Protein 6YB3 (pdb70)

Organism: Escherichia coli (strain K12) (NCBI:txid83333)

Sequence (567 aa):
AVLGLQGVRGGVGTTTITAALAWSSLQMLGENVLVVVDACPDDNLLRLSFNVDFTHRQGWARAMLDGQDWRDAGLRYTSQLDLLPFGQLSIEEQENPQHWQTRLSDICSGLQQLKASGRYQWILIDLPRDASQITHQLLSSLCDHSLAIVNVDANCHIRLHQQALPDGAHILINNFRIGSQVQDDIYQLWLQSQRRLLPMLIHRDEAMAECLAAKQPVGEYRSDALAAEEILTLANWCLLNYSGLKAVLGLQGVRGGVGTTTITAALAWSSLQMLGENVLVVVDACPDDNLLLRLSFNVDFTHRQGWARAMLDGQDWRDAGLRRYTSSQLDLLPFGQLSIEEQENPQHWQTRLSDICCSGLQQLLKASGRYQWILIDLPRDASQITHQLLSLCDHSLAIVNVDANCHIRLHQQALPDGAHILINNFRIGSQVQDDIYQLWLQSQRRLLPMLIHRDEAMAECLAAKQPVGEYRSDALAAEEILTLANWCLLLNYSGGYIFQNDIVALKQAFSLPDIDYADDISQREQLAAALKRRWPLLAEFAQQGYIFIVALKQAFSLPDIDYADQLAAALKRWPLLAEFAQ

Radius of gyration: 22.76 Å; Cα contacts (8 Å, |Δi|>4): 1170; chains: 4; bounding box: 58×57×58 Å

InterPro domains:
  IPR017746 Cellulose synthase operon protein BcsQ [PF06564] (1-236)
  IPR017746 Cellulose synthase operon protein BcsQ [TIGR03371] (1-239)
  IPR027417 P-loop containing nucleoside triphosphate hydrolase [G3DSA:3.40.50.300] (3-239)
  IPR027417 P-loop containing nucleoside triphosphate hydrolase [SSF52540] (3-235)
  IPR050625 ParA/MinD ATPase [PTHR43384] (8-245)

Secondary structure (DSSP, 8-state):
-EEEEEESSTTSSHHHHHHHHHHHHHHTT--EEEEE--TT--GGGGGT--TT----HHHHHHTT--GGGG-EEEETTEEEE---PPPHHHHT-HHHHTTS-THHHHHHHHHHHTTS-SEEEEEE-SS--HHHHHHHHT-SEEEEEEESSHHHHHHTTTS-EETT-EEEEESB-TT-HHHHHHHHHHHHHBTTB-S---B--HHHHHHHHTTS-HHHH-TTSHHHHHHHHHHHHHHHHS-S--/-EEEEEESSTTSSHHHHHHHHHHHHHHTT--EEEEE--TT--GGGGGT--TT----HHHHHHTTS-GGGG-EESSSSEEEE---PPPHHHHH-GGGTTTS-THHHHHHHHHHHHT--SEEEEEE-SS--HHHHHHHHT-SEEEEEEESSHHHHHHTTTS-EETT-EEEEE-B-SS-HHHHHHHHHHHHHBTTB-S---B--HHHHHHHHTTS-HHHH-TT-HHHHHHHHHHHHHHHHS--/-EEEEETTTTEEEEEE---B--TTGGG-HHHHHHHHH-HHHHHHHH-/-EE---S---EEE---B-----HHHHHHH-HHHHHHH-

Foldseek 3Di:
DEEEEEELDPPQQRLLLLQLLLVLLVVVVFQEEEEEPDQVQQNQLQLVDDPPPFAFLLVQQVVVHHRVVQKADSDPRYIYGTHGHDDPVCVVCVVVRLVRRLVVLVVVVVVVVVPPGLYYYYHAYPDDTPNSVSSVVQGQEYEYEDEQDVVSVVSVVPPDDPPRYAYEYEQDDPDDPSSVVSVVVCVVPVPRYDPAYAHRWVLSVCSSVVSHRSCVSPVPTPRSVRSSVVSVVCVVPVSDGD/DEEEEEELAPPLCRLLLLQLLLVLLVVVPFAEEEEEPDQVQQNQLQLVDDPPPFAFLQVQQVVVHHRVVQKADSDPRYIYGTHGHDDPVCVVCVVVPLVSRLVVLVVVVVVVVVPPGLYYYYHAYPDDTPNSVSSLVVGLEYEYEYEQDVVSVVSVVPPDDPPRYAYEYEAAEPDDPSSVVSVVVCVVPVPRYDPAYAHNFVLSVCSSVVSHRSCVSPVPGPRSVSSSVVSVCCVVPVRD/DDWDADPVVGDIDDDDDDDDDLPCQVPDVVSVVVCVVDVVNVVVSVD/DDWAVDPDIDDDDDDDDDLPDVCVVVCVVDVVVVVVSD

GO terms:
  GO:0005737 cytoplasm (C, EXP)

Structure (mmCIF, N/CA/C/O backbone):
data_6YB3
#
_entry.id   6YB3
#
_cell.length_a   57.000
_cell.length_b   78.990
_cell.length_c   66.820
_cell.angle_alpha   90.000
_cell.angle_beta   99.258
_cell.angle_gamma   90.000
#
_symmetry.space_group_name_H-M   'P 1 21 1'
#
loop_
_entity.id
_entity.type
_entity.pdbx_description
1 polymer 'Bacterial cellulose secretion regulator BcsQ'
2 polymer 'Bacterial cellulose secretion regulator BcsR'
3 non-polymer 'MAGNESIUM ION'
4 non-polymer "ADENOSINE-5'-TRIPHOSPHATE"
5 water water
#
loop_
_atom_site.group_PDB
_atom_site.id
_atom_site.type_symbol
_atom_site.label_atom_id
_atom_site.label_alt_id
_atom_site.label_comp_id
_atom_site.label_asym_id
_atom_site.label_entity_id
_atom_site.label_seq_id
_atom_site.pdbx_PDB_ins_code
_atom_site.Cartn_x
_atom_site.Cartn_y
_atom_site.Cartn_z
_atom_site.occupancy
_atom_site.B_iso_or_equiv
_atom_site.auth_seq_id
_atom_site.auth_comp_id
_atom_site.auth_asym_id
_atom_site.auth_atom_id
_atom_site.pdbx_PDB_model_num
ATOM 1 N N . ALA A 1 2 ? 26.82072 -17.50202 35.44780 1.000 49.29996 2 ALA A N 1
ATOM 2 C CA . ALA A 1 2 ? 26.93080 -16.33726 34.57391 1.000 44.00515 2 ALA A CA 1
ATOM 3 C C . ALA A 1 2 ? 25.57349 -15.69585 34.35122 1.000 38.24479 2 ALA A C 1
ATOM 4 O O . ALA A 1 2 ? 24.54613 -16.37530 34.38421 1.000 45.30031 2 ALA A O 1
ATOM 6 N N . VAL A 1 3 ? 25.58484 -14.39201 34.13722 1.000 39.10598 3 VAL A N 1
ATOM 7 C CA . VAL A 1 3 ? 24.39424 -13.66058 33.71619 1.000 40.50660 3 VAL A CA 1
ATOM 8 C C . VAL A 1 3 ? 24.39073 -13.59717 32.19720 1.000 38.60187 3 VAL A C 1
ATOM 9 O O . VAL A 1 3 ? 25.35570 -13.13305 31.57722 1.000 37.77089 3 VAL A O 1
ATOM 13 N N . LEU A 1 4 ? 23.29812 -14.05093 31.59356 1.000 36.67985 4 LEU A N 1
ATOM 14 C CA . LEU A 1 4 ? 23.16718 -14.09433 30.14844 1.000 37.28985 4 LEU A CA 1
ATOM 15 C C . LEU A 1 4 ? 21.96355 -13.25468 29.75426 1.000 35.02044 4 LEU A C 1
ATOM 16 O O . LEU A 1 4 ? 20.84674 -13.53995 30.19471 1.000 34.67064 4 LEU A O 1
ATOM 21 N N . GLY A 1 5 ? 22.19633 -12.20399 28.96627 1.000 34.07418 5 GLY A N 1
ATOM 22 C CA . GLY A 1 5 ? 21.10783 -11.40265 28.42413 1.000 34.39850 5 GLY A CA 1
ATOM 23 C C . GLY A 1 5 ? 20.71709 -11.91015 27.04717 1.000 35.80834 5 GLY A C 1
ATOM 24 O O . GLY A 1 5 ? 21.54901 -12.41199 26.29198 1.000 34.16422 5 GLY A O 1
ATOM 25 N N . LEU A 1 6 ? 19.42260 -11.82403 26.75619 1.000 30.12150 6 LEU A N 1
ATOM 26 C CA . LEU A 1 6 ? 18.89782 -12.17275 25.44400 1.000 29.72807 6 LEU A CA 1
ATOM 27 C C . LEU A 1 6 ? 18.06229 -10.99346 25.00009 1.000 30.71600 6 LEU A C 1
ATOM 28 O O . LEU A 1 6 ? 17.18963 -10.53024 25.73913 1.000 30.64495 6 LEU A O 1
ATOM 33 N N . GLN A 1 7 ? 18.34684 -10.49896 23.81200 1.000 29.55532 7 GLN A N 1
ATOM 34 C CA . GLN A 1 7 ? 17.68088 -9.30591 23.32268 1.000 26.85209 7 GLN A CA 1
ATOM 35 C C . GLN A 1 7 ? 17.48510 -9.42785 21.82254 1.000 29.84758 7 GLN A C 1
ATOM 36 O O . GLN A 1 7 ? 18.42647 -9.76463 21.10207 1.000 30.52047 7 GLN A O 1
ATOM 42 N N . GLY A 1 8 ? 16.27244 -9.14836 21.34692 1.000 27.79149 8 GLY A N 1
ATOM 43 C CA . GLY A 1 8 ? 16.03283 -9.19696 19.91268 1.000 26.44942 8 GLY A CA 1
ATOM 44 C C . GLY A 1 8 ? 16.66483 -8.00476 19.21580 1.000 28.10485 8 GLY A C 1
ATOM 45 O O . GLY A 1 8 ? 16.68171 -6.88696 19.73912 1.000 29.45323 8 GLY A O 1
ATOM 46 N N . VAL A 1 9 ? 17.18084 -8.25054 18.00482 1.000 28.09386 9 VAL A N 1
ATOM 47 C CA . VAL A 1 9 ? 17.63823 -7.16327 17.13699 1.000 25.38997 9 VAL A CA 1
ATOM 48 C C . VAL A 1 9 ? 16.44963 -6.32922 16.69672 1.000 26.76808 9 VAL A C 1
ATOM 49 O O . VAL A 1 9 ? 16.57637 -5.12674 16.41115 1.000 28.43759 9 VAL A O 1
ATOM 53 N N . ARG A 1 10 ? 15.28311 -6.96017 16.64633 1.000 27.91863 10 ARG A N 1
ATOM 54 C CA . ARG A 1 10 ? 14.00494 -6.35080 16.37200 1.000 29.72248 10 ARG A CA 1
ATOM 55 C C . ARG A 1 10 ? 12.99213 -7.00010 17.30087 1.000 24.78294 10 ARG A C 1
ATOM 56 O O . ARG A 1 10 ? 13.23112 -8.08838 17.82908 1.000 27.76667 10 ARG A O 1
ATOM 64 N N . GLY A 1 11 ? 11.84450 -6.35178 17.47879 1.000 28.22246 11 GLY A N 1
ATOM 65 C CA . GLY A 1 11 ? 10.76246 -6.99232 18.19995 1.000 29.27885 11 GLY A CA 1
ATOM 66 C C . GLY A 1 11 ? 10.24690 -8.21635 17.46740 1.000 32.18889 11 GLY A C 1
ATOM 67 O O . GLY A 1 11 ? 10.36571 -8.33652 16.24927 1.000 27.69697 11 GLY A O 1
ATOM 68 N N . GLY A 1 12 ? 9.69714 -9.15712 18.23111 1.000 29.41312 12 GLY A N 1
ATOM 69 C CA . GLY A 1 12 ? 8.95816 -10.25892 17.63196 1.000 29.04832 12 GLY A CA 1
ATOM 70 C C . GLY A 1 12 ? 9.77796 -11.38415 17.02894 1.000 28.56018 12 GLY A C 1
ATOM 71 O O . GLY A 1 12 ? 9.20486 -12.25641 16.37189 1.000 39.79393 12 GLY A O 1
ATOM 72 N N . VAL A 1 13 ? 11.09592 -11.40642 17.23223 1.000 26.46784 13 VAL A N 1
ATOM 73 C CA . VAL A 1 13 ? 11.92888 -12.41262 16.59099 1.000 24.04484 13 VAL A CA 1
ATOM 74 C C . VAL A 1 13 ? 12.03229 -13.72231 17.36755 1.000 26.13417 13 VAL A C 1
ATOM 75 O O . VAL A 1 13 ? 12.64629 -14.66214 16.85124 1.000 26.87842 13 VAL A O 1
ATOM 79 N N . GLY A 1 14 ? 11.47056 -13.81142 18.57805 1.000 26.70238 14 GLY A N 1
ATOM 80 C CA . GLY A 1 14 ? 11.46579 -15.06529 19.32903 1.000 25.55128 14 GLY A CA 1
ATOM 81 C C . GLY A 1 14 ? 12.19177 -15.03058 20.66532 1.000 27.11875 14 GLY A C 1
ATOM 82 O O . GLY A 1 14 ? 12.39310 -16.06907 21.29867 1.000 29.02974 14 GLY A O 1
ATOM 83 N N . THR A 1 15 ? 12.54029 -13.82335 21.12509 1.000 25.33020 15 THR A N 1
ATOM 84 C CA . THR A 1 15 ? 13.46533 -13.68502 22.25148 1.000 26.53069 15 THR A CA 1
ATOM 85 C C . THR A 1 15 ? 12.90470 -14.30966 23.52069 1.000 28.46982 15 THR A C 1
ATOM 86 O O . THR A 1 15 ? 13.61309 -15.02454 24.24115 1.000 30.73132 15 THR A O 1
ATOM 90 N N . THR A 1 16 ? 11.63595 -14.03792 23.82287 1.000 26.49679 16 THR A N 1
ATOM 91 C CA . THR A 1 16 ? 11.05277 -14.53031 25.06936 1.000 27.06626 16 THR A CA 1
ATOM 92 C C . THR A 1 16 ? 10.85515 -16.04541 25.03736 1.000 24.89717 16 THR A C 1
ATOM 93 O O . THR A 1 16 ? 11.14651 -16.75095 26.01654 1.000 29.25414 16 THR A O 1
ATOM 97 N N . THR A 1 17 ? 10.36671 -16.57034 23.91080 1.000 26.35761 17 THR A N 1
ATOM 98 C CA . THR A 1 17 ? 10.21012 -18.02296 23.81045 1.000 25.33212 17 THR A CA 1
ATOM 99 C C . THR A 1 17 ? 11.55609 -18.72651 23.93415 1.000 27.07039 17 THR A C 1
ATOM 100 O O . THR A 1 17 ? 11.66755 -19.75967 24.61070 1.000 28.48108 17 THR A O 1
ATOM 104 N N . ILE A 1 18 ? 12.60301 -18.15854 23.33170 1.000 29.61479 18 ILE A N 1
ATOM 105 C CA . ILE A 1 18 ? 13.94204 -18.73860 23.45331 1.000 30.25116 18 ILE A CA 1
ATOM 106 C C . ILE A 1 18 ? 14.46899 -18.63269 24.88239 1.000 33.72189 18 ILE A C 1
ATOM 107 O O . ILE A 1 18 ? 15.12656 -19.56094 25.38279 1.000 32.93484 18 ILE A O 1
ATOM 112 N N . THR A 1 19 ? 14.21978 -17.50434 25.56066 1.000 28.19245 19 THR A N 1
ATOM 113 C CA . THR A 1 19 ? 14.67421 -17.38905 26.94913 1.000 27.24553 19 THR A CA 1
ATOM 114 C C . THR A 1 19 ? 14.02195 -18.45470 27.82370 1.000 29.05987 19 THR A C 1
ATOM 115 O O . THR A 1 19 ? 14.69583 -19.11869 28.61598 1.000 30.78155 19 THR A O 1
ATOM 119 N N . ALA A 1 20 ? 12.70316 -18.61544 27.71293 1.000 28.46268 20 ALA A N 1
ATOM 120 C CA . ALA A 1 20 ? 12.01606 -19.64050 28.49508 1.000 27.68079 20 ALA A CA 1
ATOM 121 C C . ALA A 1 20 ? 12.53465 -21.03234 28.16036 1.000 34.41533 20 ALA A C 1
ATOM 122 O O . ALA A 1 20 ? 12.76353 -21.85763 29.05633 1.000 34.44791 20 ALA A O 1
ATOM 124 N N . ALA A 1 21 ? 12.72148 -21.31045 26.86879 1.000 30.18303 21 ALA A N 1
ATOM 125 C CA . ALA A 1 21 ? 13.17809 -22.62941 26.43932 1.000 28.07491 21 ALA A CA 1
ATOM 126 C C . ALA A 1 21 ? 14.61045 -22.89415 26.88877 1.000 32.36697 21 ALA A C 1
ATOM 127 O O . ALA A 1 21 ? 14.94027 -24.00738 27.32090 1.000 34.26521 21 ALA A O 1
ATOM 129 N N . LEU A 1 22 ? 15.47821 -21.89218 26.78259 1.000 29.30114 22 LEU A N 1
ATOM 130 C CA . LEU A 1 22 ? 16.86876 -22.09101 27.19452 1.000 28.52440 22 LEU A CA 1
ATOM 131 C C . LEU A 1 22 ? 16.97909 -22.29051 28.70746 1.000 33.87236 22 LEU A C 1
ATOM 132 O O . LEU A 1 22 ? 17.75689 -23.13970 29.18381 1.000 34.22788 22 LEU A O 1
ATOM 137 N N . ALA A 1 23 ? 16.18887 -21.54365 29.48012 1.000 33.83858 23 ALA A N 1
ATOM 138 C CA . ALA A 1 23 ? 16.14305 -21.76026 30.92861 1.000 37.77461 23 ALA A CA 1
ATOM 139 C C . ALA A 1 23 ? 15.71950 -23.18302 31.26928 1.000 37.87090 23 ALA A C 1
ATOM 140 O O . ALA A 1 23 ? 16.29496 -23.82250 32.16534 1.000 37.93749 23 ALA A O 1
ATOM 142 N N . TRP A 1 24 ? 14.67376 -23.67450 30.59782 1.000 36.62263 24 TRP A N 1
ATOM 143 C CA . TRP A 1 24 ? 14.23428 -25.05734 30.78585 1.000 36.80251 24 TRP A CA 1
ATOM 144 C C . TRP A 1 24 ? 15.34866 -26.04112 30.45329 1.000 39.42859 24 TRP A C 1
ATOM 145 O O . TRP A 1 24 ? 15.58954 -27.00373 31.19566 1.000 39.56652 24 TRP A O 1
ATOM 156 N N A SER A 1 25 ? 16.04454 -25.81734 29.33654 0.631 36.32028 25 SER A N 1
ATOM 157 N N B SER A 1 25 ? 16.04395 -25.81011 29.33803 0.369 36.79916 25 SER A N 1
ATOM 158 C CA A SER A 1 25 ? 17.10000 -26.73816 28.92719 0.631 38.89815 25 SER A CA 1
ATOM 159 C CA B SER A 1 25 ? 17.10179 -26.72101 28.91627 0.369 38.41913 25 SER A CA 1
ATOM 160 C C A SER A 1 25 ? 18.25568 -26.74114 29.91939 0.631 38.05208 25 SER A C 1
ATOM 161 C C B SER A 1 25 ? 18.25273 -26.73763 29.91422 0.369 37.78664 25 SER A C 1
ATOM 162 O O A SER A 1 25 ? 18.76855 -27.80983 30.27701 0.631 38.21466 25 SER A O 1
ATOM 163 O O B SER A 1 25 ? 18.76481 -27.80857 30.26469 0.369 38.05877 25 SER A O 1
ATOM 168 N N . LEU A 1 26 ? 18.67827 -25.55937 30.37439 1.000 34.62353 26 LEU A N 1
ATOM 169 C CA . LEU A 1 26 ? 19.75941 -25.48898 31.36059 1.000 38.59881 26 LEU A CA 1
ATOM 170 C C . LEU A 1 26 ? 19.37710 -26.20484 32.64991 1.000 43.69721 26 LEU A C 1
ATOM 171 O O . LEU A 1 26 ? 20.20123 -26.92056 33.23778 1.000 41.72139 26 LEU A O 1
ATOM 176 N N . GLN A 1 27 ? 18.12378 -26.05588 33.09869 1.000 44.33601 27 GLN A N 1
ATOM 177 C CA . GLN A 1 27 ? 17.73803 -26.73771 34.33412 1.000 49.23914 27 GLN A CA 1
ATOM 178 C C . GLN A 1 27 ? 17.60866 -28.23850 34.11771 1.000 47.20846 27 GLN A C 1
ATOM 179 O O . GLN A 1 27 ? 17.84952 -29.01934 35.04836 1.000 46.55704 27 GLN A O 1
ATOM 185 N N . MET A 1 28 ? 17.26315 -28.65896 32.89635 1.000 41.89013 28 MET A N 1
ATOM 186 C CA . MET A 1 28 ? 17.32458 -30.07294 32.53238 1.000 42.46246 28 MET A CA 1
ATOM 187 C C . MET A 1 28 ? 18.73508 -30.62240 32.64202 1.000 44.43402 28 MET A C 1
ATOM 188 O O . MET A 1 28 ? 18.91762 -31.80758 32.95204 1.000 51.64152 28 MET A O 1
ATOM 193 N N . LEU A 1 29 ? 19.74211 -29.79051 32.39085 1.000 44.99978 29 LEU A N 1
ATOM 194 C CA . LEU A 1 29 ? 21.12511 -30.22489 32.51022 1.000 43.43526 29 LEU A CA 1
ATOM 195 C C . LEU A 1 29 ? 21.66372 -30.15126 33.94303 1.000 48.05510 29 LEU A C 1
ATOM 196 O O . LEU A 1 29 ? 22.86930 -30.34120 34.13783 1.000 56.29314 29 LEU A O 1
ATOM 201 N N . GLY A 1 30 ? 20.81799 -29.89448 34.94674 1.000 45.99859 30 GLY A N 1
ATOM 202 C CA . GLY A 1 30 ? 21.25016 -29.88319 36.34073 1.000 45.35923 30 GLY A CA 1
ATOM 203 C C . GLY A 1 30 ? 21.56397 -28.50644 36.90403 1.000 46.94037 30 GLY A C 1
ATOM 204 O O . GLY A 1 30 ? 21.82346 -28.38526 38.11389 1.000 47.82732 30 GLY A O 1
ATOM 205 N N . GLU A 1 31 ? 21.55509 -27.47387 36.06853 1.000 42.16211 31 GLU A N 1
ATOM 206 C CA . GLU A 1 31 ? 21.86551 -26.11699 36.50402 1.000 42.59505 31 GLU A CA 1
ATOM 207 C C . GLU A 1 31 ? 20.70893 -25.51364 37.29139 1.000 44.03126 31 GLU A C 1
ATOM 208 O O . GLU A 1 31 ? 19.53997 -25.71485 36.95106 1.000 47.15280 31 GLU A O 1
ATOM 214 N N . ASN A 1 32 ? 21.03459 -24.76210 38.33579 1.000 42.84999 32 ASN A N 1
ATOM 215 C CA . ASN A 1 32 ? 20.04923 -23.90050 38.98054 1.000 42.16163 32 ASN A CA 1
ATOM 216 C C . ASN A 1 32 ? 19.96402 -22.56904 38.23803 1.000 40.92061 32 ASN A C 1
ATOM 217 O O . ASN A 1 32 ? 20.96587 -21.86522 38.08342 1.000 43.67279 32 ASN A O 1
ATOM 222 N N . VAL A 1 33 ? 18.75836 -22.20370 37.82539 1.000 42.10206 33 VAL A N 1
ATOM 223 C CA . VAL A 1 33 ? 18.54609 -21.08019 36.91676 1.000 42.28865 33 VAL A CA 1
ATOM 224 C C . VAL A 1 33 ? 17.53212 -20.11414 37.51247 1.000 41.56522 33 VAL A C 1
ATOM 225 O O . VAL A 1 33 ? 16.51730 -20.53231 38.08417 1.000 43.51671 33 VAL A O 1
ATOM 229 N N . LEU A 1 34 ? 17.80671 -18.82294 37.35864 1.000 41.30245 34 LEU A N 1
ATOM 230 C CA . LEU A 1 34 ? 16.83936 -17.75716 37.56929 1.000 41.20317 34 LEU A CA 1
ATOM 231 C C . LEU A 1 34 ? 16.58584 -17.08482 36.22713 1.000 38.49795 34 LEU A C 1
ATOM 232 O O . LEU A 1 34 ? 17.53665 -16.70898 35.53314 1.000 39.71535 34 LEU A O 1
ATOM 237 N N A VAL A 1 35 ? 15.31267 -16.93123 35.87104 0.396 36.33973 35 VAL A N 1
ATOM 238 N N B VAL A 1 35 ? 15.31841 -16.92692 35.85773 0.604 36.50219 35 VAL A N 1
ATOM 239 C CA A VAL A 1 35 ? 14.91440 -16.18005 34.68673 0.396 35.62351 35 VAL A CA 1
ATOM 240 C CA B VAL A 1 35 ? 14.96625 -16.19845 34.64695 0.604 34.71766 35 VAL A CA 1
ATOM 241 C C A VAL A 1 35 ? 14.23464 -14.89328 35.11907 0.396 36.81665 35 VAL A C 1
ATOM 242 C C B VAL A 1 35 ? 14.21054 -14.92649 35.04768 0.604 37.06901 35 VAL A C 1
ATOM 243 O O A VAL A 1 35 ? 13.28956 -14.91243 35.91760 0.396 38.44324 35 VAL A O 1
ATOM 244 O O B VAL A 1 35 ? 13.22119 -14.98025 35.79117 0.604 38.18851 35 VAL A O 1
ATOM 251 N N . VAL A 1 36 ? 14.70623 -13.78063 34.57171 1.000 33.47201 36 VAL A N 1
ATOM 252 C CA . VAL A 1 36 ? 14.21981 -12.44696 34.92196 1.000 34.31128 36 VAL A CA 1
ATOM 253 C C . VAL A 1 36 ? 13.62276 -11.83033 33.67378 1.000 35.11619 36 VAL A C 1
ATOM 254 O O . VAL A 1 36 ? 14.28043 -11.79530 32.62970 1.000 37.77171 36 VAL A O 1
ATOM 258 N N . ASP A 1 37 ? 12.41281 -11.30429 33.79201 1.000 31.80343 37 ASP A N 1
ATOM 259 C CA . ASP A 1 37 ? 11.75408 -10.62759 32.68022 1.000 36.29489 37 ASP A CA 1
ATOM 260 C C . ASP A 1 37 ? 12.00421 -9.13894 32.84904 1.000 33.07193 37 ASP A C 1
ATOM 261 O O . ASP A 1 37 ? 11.51682 -8.52463 33.80465 1.000 34.94750 37 ASP A O 1
ATOM 266 N N . ALA A 1 38 ? 12.79273 -8.56128 31.94340 1.000 34.40896 38 ALA A N 1
ATOM 267 C CA . ALA A 1 38 ? 13.05933 -7.12847 31.95022 1.000 35.10552 38 ALA A CA 1
ATOM 268 C C . ALA A 1 38 ? 12.17559 -6.37745 30.96563 1.000 33.52165 38 ALA A C 1
ATOM 269 O O . ALA A 1 38 ? 12.36799 -5.17288 30.75532 1.000 34.21746 38 ALA A O 1
ATOM 271 N N . CYS A 1 39 ? 11.21267 -7.06502 30.35394 1.000 33.44338 39 CYS A N 1
ATOM 272 C CA . CYS A 1 39 ? 10.35155 -6.43043 29.35697 1.000 32.94230 39 CYS A CA 1
ATOM 273 C C . CYS A 1 39 ? 9.06780 -5.92880 29.99479 1.000 31.17360 39 CYS A C 1
ATOM 274 O O . CYS A 1 39 ? 8.36583 -6.70891 30.65159 1.000 35.02599 39 CYS A O 1
ATOM 277 N N . PRO A 1 40 ? 8.69781 -4.66718 29.76931 1.000 35.96240 40 PRO A N 1
ATOM 278 C CA . PRO A 1 40 ? 7.46913 -4.13921 30.38466 1.000 37.17012 40 PRO A CA 1
ATOM 279 C C . PRO A 1 40 ? 6.20897 -4.84669 29.93034 1.000 37.12720 40 PRO A C 1
ATOM 280 O O . PRO A 1 40 ? 5.18411 -4.73570 30.61260 1.000 39.94932 40 PRO A O 1
ATOM 284 N N A ASP A 1 41 ? 6.23994 -5.56391 28.80458 0.578 35.05105 41 ASP A N 1
ATOM 285 N N B ASP A 1 41 ? 6.25257 -5.56785 28.80432 0.422 35.31934 41 ASP A N 1
ATOM 286 C CA A ASP A 1 41 ? 5.07269 -6.32947 28.38390 0.578 36.82193 41 ASP A CA 1
ATOM 287 C CA B ASP A 1 41 ? 5.10537 -6.35040 28.35937 0.422 36.71771 41 ASP A CA 1
ATOM 288 C C A ASP A 1 41 ? 4.82811 -7.56496 29.24589 0.578 37.09121 41 ASP A C 1
ATOM 289 C C B ASP A 1 41 ? 4.81240 -7.52813 29.28290 0.422 36.90460 41 ASP A C 1
ATOM 290 O O A ASP A 1 41 ? 3.75733 -8.17141 29.12978 0.578 36.58041 41 ASP A O 1
ATOM 291 O O B ASP A 1 41 ? 3.69710 -8.06054 29.24779 0.422 36.94270 41 ASP A O 1
ATOM 300 N N . ASN A 1 42 ? 5.78931 -7.96414 30.08609 1.000 34.30257 42 ASN A N 1
ATOM 301 C CA . ASN A 1 42 ? 5.55121 -8.97370 31.12662 1.000 36.40890 42 ASN A CA 1
ATOM 302 C C . ASN A 1 42 ? 5.02120 -10.29038 30.54494 1.000 34.30207 42 ASN A C 1
ATOM 303 O O . ASN A 1 42 ? 4.13336 -10.92653 31.11668 1.000 37.02020 42 ASN A O 1
ATOM 308 N N . LEU A 1 43 ? 5.58576 -10.72136 29.40794 1.000 31.47240 43 LEU A N 1
ATOM 309 C CA . LEU A 1 43 ? 5.10654 -11.93402 28.74555 1.000 32.41085 43 LEU A CA 1
ATOM 310 C C . LEU A 1 43 ? 5.79029 -13.21103 29.21570 1.000 34.57154 43 LEU A C 1
ATOM 311 O O . LEU A 1 43 ? 5.18033 -14.28386 29.13372 1.000 31.08384 43 LEU A O 1
ATOM 316 N N . LEU A 1 44 ? 7.03379 -13.13143 29.70807 1.000 30.60904 44 LEU A N 1
ATOM 317 C CA . LEU A 1 44 ? 7.80461 -14.34251 29.98788 1.000 29.85264 44 LEU A CA 1
ATOM 318 C C . LEU A 1 44 ? 7.07136 -15.27147 30.95087 1.000 32.21785 44 LEU A C 1
ATOM 319 O O . LEU A 1 44 ? 7.08597 -16.49299 30.77502 1.000 35.11829 44 LEU A O 1
ATOM 324 N N . ARG A 1 45 ? 6.42737 -14.70228 31.97279 1.000 32.27455 45 ARG A N 1
ATOM 325 C CA . ARG A 1 45 ? 5.73982 -15.49120 32.98839 1.000 33.89646 45 ARG A CA 1
ATOM 326 C C . ARG A 1 45 ? 4.70712 -16.44232 32.39275 1.000 36.63317 45 ARG A C 1
ATOM 327 O O . ARG A 1 45 ? 4.38519 -17.46775 33.00768 1.000 34.41254 45 ARG A O 1
ATOM 335 N N . LEU A 1 46 ? 4.15937 -16.11746 31.21543 1.000 34.76139 46 LEU A N 1
ATOM 336 C CA . LEU A 1 46 ? 3.09495 -16.94531 30.66584 1.000 36.01854 46 LEU A CA 1
ATOM 337 C C . LEU A 1 46 ? 3.62902 -18.24903 30.08965 1.000 40.55674 46 LEU A C 1
ATOM 338 O O . LEU A 1 46 ? 2.86485 -19.21278 29.95705 1.000 38.69618 46 LEU A O 1
ATOM 343 N N . SER A 1 47 ? 4.92571 -18.30948 29.76767 1.000 31.27080 47 SER A N 1
ATOM 344 C CA . SER A 1 47 ? 5.54843 -19.57610 29.41131 1.000 31.52204 47 SER A CA 1
ATOM 345 C C . SER A 1 47 ? 5.72161 -20.49908 30.60631 1.000 32.15143 47 SER A C 1
ATOM 346 O O . SER A 1 47 ? 6.13494 -21.64357 30.41821 1.000 32.56860 47 SER A O 1
ATOM 349 N N . PHE A 1 48 ? 5.40705 -20.04258 31.81586 1.000 35.31176 48 PHE A N 1
ATOM 350 C CA . PHE A 1 48 ? 5.61022 -20.83766 33.02006 1.000 37.91659 48 PHE A CA 1
ATOM 351 C C . PHE A 1 48 ? 4.31560 -20.99203 33.81359 1.000 38.45781 48 PHE A C 1
ATOM 352 O O . PHE A 1 48 ? 4.34005 -21.16458 35.03128 1.000 41.73295 48 PHE A O 1
ATOM 360 N N . ASN A 1 49 ? 3.17683 -20.93393 33.12041 1.000 37.73316 49 ASN A N 1
ATOM 361 C CA . ASN A 1 49 ? 1.86343 -21.21055 33.70551 1.000 40.63612 49 ASN A CA 1
ATOM 362 C C . ASN A 1 49 ? 1.50517 -20.24230 34.83815 1.000 40.45313 49 ASN A C 1
ATOM 363 O O . ASN A 1 49 ? 0.75328 -20.59258 35.75223 1.000 44.42604 49 ASN A O 1
ATOM 368 N N . VAL A 1 50 ? 2.03261 -19.02309 34.80014 1.000 38.80201 50 VAL A N 1
ATOM 369 C CA . VAL A 1 50 ? 1.59838 -17.97995 35.72436 1.000 39.20135 50 VAL A CA 1
ATOM 370 C C . VAL A 1 50 ? 0.26362 -17.43070 35.23940 1.000 42.30620 50 VAL A C 1
ATOM 371 O O . VAL A 1 50 ? 0.10825 -17.11213 34.05360 1.000 38.88135 50 VAL A O 1
ATOM 375 N N . ASP A 1 51 ? -0.69993 -17.30945 36.15245 1.000 43.94472 51 ASP A N 1
ATOM 376 C CA . ASP A 1 51 ? -2.01523 -16.80972 35.77175 1.000 46.41704 51 ASP A CA 1
ATOM 377 C C . ASP A 1 51 ? -1.91851 -15.38278 35.24551 1.000 44.96258 51 ASP A C 1
ATOM 378 O O . ASP A 1 51 ? -1.22464 -14.53657 35.81902 1.000 46.45828 51 ASP A O 1
ATOM 383 N N . PHE A 1 52 ? -2.63683 -15.11024 34.14935 1.000 39.48675 52 PHE A N 1
ATOM 384 C CA . PHE A 1 52 ? -2.58157 -13.77743 33.55201 1.000 36.23149 52 PHE A CA 1
ATOM 385 C C . PHE A 1 52 ? -2.93421 -12.68994 34.56437 1.000 42.33089 52 PHE A C 1
ATOM 386 O O . PHE A 1 52 ? -2.33416 -11.60800 34.56011 1.000 42.81966 52 PHE A O 1
ATOM 394 N N . THR A 1 53 ? -3.88079 -12.96485 35.46181 1.000 44.58580 53 THR A N 1
ATOM 395 C CA . THR A 1 53 ? -4.30374 -11.95457 36.42443 1.000 49.50663 53 THR A CA 1
ATOM 396 C C . THR A 1 53 ? -3.32327 -11.77304 37.57746 1.000 51.77032 53 THR A C 1
ATOM 397 O O . THR A 1 53 ? -3.51345 -10.86111 38.38811 1.000 53.54226 53 THR A O 1
ATOM 401 N N . HIS A 1 54 ? -2.29590 -12.61452 37.67874 1.000 47.69480 54 HIS A N 1
ATOM 402 C CA . HIS A 1 54 ? -1.23862 -12.42686 38.66984 1.000 43.64642 54 HIS A CA 1
ATOM 403 C C . HIS A 1 54 ? -0.39613 -11.21757 38.27570 1.000 46.31168 54 HIS A C 1
ATOM 404 O O . HIS A 1 54 ? 0.39456 -11.28299 37.32814 1.000 49.62968 54 HIS A O 1
ATOM 411 N N . ARG A 1 55 ? -0.56002 -10.10763 38.99660 1.000 47.75330 55 ARG A N 1
ATOM 412 C CA . ARG A 1 55 ? 0.05097 -8.84473 38.59633 1.000 52.30069 55 ARG A CA 1
ATOM 413 C C . ARG A 1 55 ? 1.42769 -8.60062 39.20381 1.000 47.55370 55 ARG A C 1
ATOM 414 O O . ARG A 1 55 ? 2.13356 -7.69842 38.73999 1.000 46.56396 55 ARG A O 1
ATOM 422 N N . GLN A 1 56 ? 1.83156 -9.38612 40.19906 1.000 49.29573 56 GLN A N 1
ATOM 423 C CA . GLN A 1 56 ? 3.06957 -9.12877 40.92331 1.000 48.54918 56 GLN A CA 1
ATOM 424 C C . GLN A 1 56 ? 4.29937 -9.33089 40.04194 1.000 45.94931 56 GLN A C 1
ATOM 425 O O . GLN A 1 56 ? 4.29927 -10.12730 39.09891 1.000 47.90968 56 GLN A O 1
ATOM 431 N N . GLY A 1 57 ? 5.35922 -8.60192 40.37377 1.000 46.98706 57 GLY A N 1
ATOM 432 C CA . GLY A 1 57 ? 6.61428 -8.69176 39.64452 1.000 45.08638 57 GLY A CA 1
ATOM 433 C C . GLY A 1 57 ? 7.62648 -7.76772 40.28419 1.000 45.68918 57 GLY A C 1
ATOM 434 O O . GLY A 1 57 ? 7.28996 -6.93643 41.13441 1.000 45.54160 57 GLY A O 1
ATOM 435 N N . TRP A 1 58 ? 8.88593 -7.91728 39.85813 1.000 43.62486 58 TRP A N 1
ATOM 436 C CA . TRP A 1 58 ? 9.95051 -7.12742 40.48097 1.000 43.85756 58 TRP A CA 1
ATOM 437 C C . TRP A 1 58 ? 9.75469 -5.63202 40.24846 1.000 44.61793 58 TRP A C 1
ATOM 438 O O . TRP A 1 58 ? 9.98087 -4.82047 41.15536 1.000 44.80491 58 TRP A O 1
ATOM 449 N N . ALA A 1 59 ? 9.32750 -5.23575 39.04949 1.000 38.97046 59 ALA A N 1
ATOM 450 C CA . ALA A 1 59 ? 9.15971 -3.80248 38.80887 1.000 41.02814 59 ALA A CA 1
ATOM 451 C C . ALA A 1 59 ? 7.84411 -3.29170 39.38263 1.000 42.27635 59 ALA A C 1
ATOM 452 O O . ALA A 1 59 ? 7.79000 -2.17790 39.91906 1.000 45.89813 59 ALA A O 1
ATOM 454 N N . ARG A 1 60 ? 6.78094 -4.09410 39.28209 1.000 45.16700 60 ARG A N 1
ATOM 455 C CA . ARG A 1 60 ? 5.52544 -3.77229 39.95401 1.000 45.85864 60 ARG A CA 1
ATOM 456 C C . ARG A 1 60 ? 5.75344 -3.50345 41.43628 1.000 48.62137 60 ARG A C 1
ATOM 457 O O . ARG A 1 60 ? 5.39205 -2.43887 41.95251 1.000 51.28191 60 ARG A O 1
ATOM 465 N N . ALA A 1 61 ? 6.37770 -4.45785 42.13019 1.000 46.89131 61 ALA A N 1
ATOM 466 C CA . ALA A 1 61 ? 6.63453 -4.29735 43.55725 1.000 46.71970 61 ALA A CA 1
ATOM 467 C C . ALA A 1 61 ? 7.48952 -3.06573 43.82874 1.000 51.37336 61 ALA A C 1
ATOM 468 O O . ALA A 1 61 ? 7.24555 -2.32405 44.78909 1.000 51.47370 61 ALA A O 1
ATOM 470 N N . MET A 1 62 ? 8.48800 -2.82424 42.98116 1.000 52.50695 62 MET A N 1
ATOM 471 C CA . MET A 1 62 ? 9.40476 -1.71324 43.20316 1.000 55.89687 62 MET A CA 1
ATOM 472 C C . MET A 1 62 ? 8.69939 -0.37352 43.03800 1.000 57.45596 62 MET A C 1
ATOM 473 O O . MET A 1 62 ? 8.90676 0.55024 43.83569 1.000 54.08270 62 MET A O 1
ATOM 478 N N . LEU A 1 63 ? 7.85733 -0.25330 42.01042 1.000 54.78478 63 LEU A N 1
ATOM 479 C CA . LEU A 1 63 ? 7.06794 0.95373 41.80677 1.000 54.93455 63 LEU A CA 1
ATOM 480 C C . LEU A 1 63 ? 5.99955 1.13480 42.87500 1.000 56.47001 63 LEU A C 1
ATOM 481 O O . LEU A 1 63 ? 5.49363 2.25051 43.04204 1.000 59.47715 63 LEU A O 1
ATOM 486 N N . ASP A 1 64 ? 5.64050 0.07178 43.59280 1.000 54.50006 64 ASP A N 1
ATOM 487 C CA . ASP A 1 64 ? 4.66409 0.14373 44.67065 1.000 56.31184 64 ASP A CA 1
ATOM 488 C C . ASP A 1 64 ? 5.31413 0.27665 46.03900 1.000 62.39222 64 ASP A C 1
ATOM 489 O O . ASP A 1 64 ? 4.63026 0.13019 47.05927 1.000 65.46666 64 ASP A O 1
ATOM 494 N N . GLY A 1 65 ? 6.61253 0.55246 46.08541 1.000 60.91246 65 GLY A N 1
ATOM 495 C CA . GLY A 1 65 ? 7.29245 0.68137 47.36187 1.000 61.77073 65 GLY A CA 1
ATOM 496 C C . GLY A 1 65 ? 7.39739 -0.61987 48.12465 1.000 63.91059 65 GLY A C 1
ATOM 497 O O . GLY A 1 65 ? 7.31049 -0.61902 49.36060 1.000 62.79638 65 GLY A O 1
ATOM 498 N N . GLN A 1 66 ? 7.58948 -1.73140 47.42133 1.000 59.71010 66 GLN A N 1
ATOM 499 C CA . GLN A 1 66 ? 7.66590 -3.04748 48.03783 1.000 61.39010 66 GLN A CA 1
ATOM 500 C C . GLN A 1 66 ? 8.97537 -3.73041 47.66619 1.000 57.95100 66 GLN A C 1
ATOM 501 O O . GLN A 1 66 ? 9.74457 -3.24954 46.83071 1.000 60.66665 66 GLN A O 1
ATOM 507 N N . ASP A 1 67 ? 9.21885 -4.87047 48.30518 1.000 59.01654 67 ASP A N 1
ATOM 508 C CA . ASP A 1 67 ? 10.46694 -5.60587 48.13832 1.000 54.38515 67 ASP A CA 1
ATOM 509 C C . ASP A 1 67 ? 10.37062 -6.49379 46.90365 1.000 54.89747 67 ASP A C 1
ATOM 510 O O . ASP A 1 67 ? 9.53920 -7.40752 46.85954 1.000 55.77272 67 ASP A O 1
ATOM 515 N N . TRP A 1 68 ? 11.22213 -6.22893 45.90489 1.000 60.61309 68 TRP A N 1
ATOM 516 C CA . TRP A 1 68 ? 11.21988 -7.04291 44.68965 1.000 55.09959 68 TRP A CA 1
ATOM 517 C C . TRP A 1 68 ? 11.53275 -8.50111 44.97817 1.000 57.46936 68 TRP A C 1
ATOM 518 O O . TRP A 1 68 ? 11.18878 -9.37021 44.17013 1.000 55.10039 68 TRP A O 1
ATOM 529 N N . ARG A 1 69 ? 12.17206 -8.78833 46.11543 1.000 56.20139 69 ARG A N 1
ATOM 530 C CA . ARG A 1 69 ? 12.55867 -10.15656 46.42215 1.000 60.83457 69 ARG A CA 1
ATOM 531 C C . ARG A 1 69 ? 11.36269 -11.04277 46.75537 1.000 66.91818 69 ARG A C 1
ATOM 532 O O . ARG A 1 69 ? 11.49457 -12.27034 46.72007 1.000 73.47144 69 ARG A O 1
ATOM 540 N N . ASP A 1 70 ? 10.19842 -10.46166 47.04634 1.000 62.20980 70 ASP A N 1
ATOM 541 C CA . ASP A 1 70 ? 8.98991 -11.24020 47.29425 1.000 60.72870 70 ASP A CA 1
ATOM 542 C C . ASP A 1 70 ? 8.19342 -11.52999 46.02941 1.000 59.61514 70 ASP A C 1
ATOM 543 O O . ASP A 1 70 ? 7.14598 -12.18006 46.10947 1.000 56.94333 70 ASP A O 1
ATOM 548 N N . ALA A 1 71 ? 8.64572 -11.05750 44.87232 1.000 54.30256 71 ALA A N 1
ATOM 549 C CA . ALA A 1 71 ? 7.92989 -11.27485 43.62506 1.000 54.70630 71 ALA A CA 1
ATOM 550 C C . ALA A 1 71 ? 8.41584 -12.50149 42.86059 1.000 56.28865 71 ALA A C 1
ATOM 551 O O . ALA A 1 71 ? 7.88919 -12.79302 41.77899 1.000 54.98613 71 ALA A O 1
ATOM 553 N N . GLY A 1 72 ? 9.39292 -13.23075 43.38865 1.000 50.46458 72 GLY A N 1
ATOM 554 C CA . GLY A 1 72 ? 9.88440 -14.40288 42.69666 1.000 50.77861 72 GLY A CA 1
ATOM 555 C C . GLY A 1 72 ? 8.92898 -15.58029 42.78028 1.000 51.29801 72 GLY A C 1
ATOM 556 O O . GLY A 1 72 ? 8.10060 -15.69877 43.68328 1.000 51.99757 72 GLY A O 1
ATOM 557 N N . LEU A 1 73 ? 9.06733 -16.48176 41.81204 1.000 47.07442 73 LEU A N 1
ATOM 558 C CA . LEU A 1 73 ? 8.23484 -17.66924 41.70050 1.000 43.54256 73 LEU A CA 1
ATOM 559 C C . LEU A 1 73 ? 9.10827 -18.88159 41.40387 1.000 47.04857 73 LEU A C 1
ATOM 560 O O . LEU A 1 73 ? 10.06882 -18.78745 40.63323 1.000 50.00813 73 LEU A O 1
ATOM 565 N N . ARG A 1 74 ? 8.76614 -20.02256 42.00314 1.000 48.03818 74 ARG A N 1
ATOM 566 C CA . ARG A 1 74 ? 9.46265 -21.28074 41.75027 1.000 47.86250 74 ARG A CA 1
ATOM 567 C C . ARG A 1 74 ? 8.69156 -22.09559 40.71326 1.000 50.84654 74 ARG A C 1
ATOM 568 O O . ARG A 1 74 ? 7.51071 -22.40347 40.90950 1.000 50.85767 74 ARG A O 1
ATOM 576 N N . TYR A 1 75 ? 9.35862 -22.43676 39.60995 1.000 46.63925 75 TYR A N 1
ATOM 577 C CA . TYR A 1 75 ? 8.77441 -23.31704 38.60651 1.000 44.31326 75 TYR A CA 1
ATOM 578 C C . TYR A 1 75 ? 9.14621 -24.77621 38.85606 1.000 43.93404 75 TYR A C 1
ATOM 579 O O . TYR A 1 75 ? 8.27067 -25.64475 38.86139 1.000 47.01328 75 TYR A O 1
ATOM 588 N N . THR A 1 76 ? 10.43570 -25.05656 39.05890 1.000 46.04538 76 THR A N 1
ATOM 589 C CA . THR A 1 76 ? 10.93965 -26.34487 39.52754 1.000 45.48271 76 THR A CA 1
ATOM 590 C C . THR A 1 76 ? 11.95237 -26.07299 40.63761 1.000 47.71723 76 THR A C 1
ATOM 591 O O . THR A 1 76 ? 12.27556 -24.91830 40.93307 1.000 51.22130 76 THR A O 1
ATOM 595 N N . SER A 1 77 ? 12.48467 -27.13576 41.24286 1.000 47.66979 77 SER 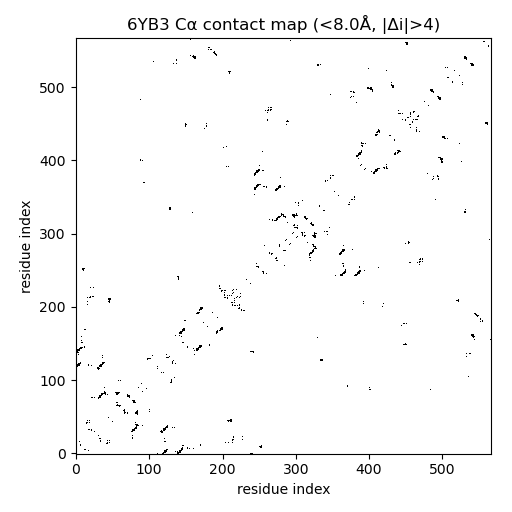A N 1
ATOM 596 C CA . SER A 1 77 ? 13.51608 -26.90842 42.25162 1.000 46.33275 77 SER A CA 1
ATOM 597 C C . SER A 1 77 ? 14.78246 -26.30057 41.65926 1.000 48.04919 77 SER A C 1
ATOM 598 O O . SER A 1 77 ? 15.60885 -25.78596 42.41787 1.000 52.09316 77 SER A O 1
ATOM 601 N N . GLN A 1 78 ? 14.94847 -26.32031 40.33290 1.000 43.27448 78 GLN A N 1
ATOM 602 C CA . GLN A 1 78 ? 16.12279 -25.73106 39.69679 1.000 48.01776 78 GLN A CA 1
ATOM 603 C C . GLN A 1 78 ? 15.79174 -24.54568 38.80456 1.000 47.44674 78 GLN A C 1
ATOM 604 O O . GLN A 1 78 ? 16.68077 -24.05726 38.09888 1.000 50.84597 78 GLN A O 1
ATOM 610 N N . LEU A 1 79 ? 14.54912 -24.06656 38.81140 1.000 45.80821 79 LEU A N 1
ATOM 611 C CA . LEU A 1 79 ? 14.15789 -22.96342 37.93558 1.000 44.27446 79 LEU A CA 1
ATOM 612 C C . LEU A 1 79 ? 13.24214 -22.00754 38.68776 1.000 44.21636 79 LEU A C 1
ATOM 613 O O . LEU A 1 79 ? 12.10331 -22.36030 39.01156 1.000 44.05633 79 LEU A O 1
ATOM 618 N N . ASP A 1 80 ? 13.74147 -20.80261 38.95683 1.000 39.95966 80 ASP A N 1
ATOM 619 C CA . ASP A 1 80 ? 12.96662 -19.71863 39.54011 1.000 45.03602 80 ASP A CA 1
ATOM 620 C C . ASP A 1 80 ? 12.68774 -18.66679 38.47471 1.000 41.25472 80 ASP A C 1
ATOM 621 O O . ASP A 1 80 ? 13.46023 -18.51135 37.52672 1.000 42.35081 80 ASP A O 1
ATOM 626 N N . LEU A 1 81 ? 11.59777 -17.91430 38.66687 1.000 39.76242 81 LEU A N 1
ATOM 627 C CA . LEU A 1 81 ? 11.12071 -16.91360 37.71885 1.000 36.77901 81 LEU A CA 1
ATOM 628 C C . LEU A 1 81 ? 10.87776 -15.59348 38.43416 1.000 37.56642 81 LEU A C 1
ATOM 629 O O . LEU A 1 81 ? 10.30674 -15.56412 39.52902 1.000 41.70100 81 LEU A O 1
ATOM 634 N N . LEU A 1 82 ? 11.32098 -14.50318 37.81326 1.000 37.79245 82 LEU A N 1
ATOM 635 C CA . LEU A 1 82 ? 11.10624 -13.15436 38.32881 1.000 39.82357 82 LEU A CA 1
ATOM 636 C C . LEU A 1 82 ? 10.35802 -12.37268 37.25803 1.000 37.94166 82 LEU A C 1
ATOM 637 O O . LEU A 1 82 ? 10.97917 -11.73223 36.39562 1.000 39.54807 82 LEU A O 1
ATOM 642 N N . PRO A 1 83 ? 9.02685 -12.39549 37.27879 1.000 36.49327 83 PRO A N 1
ATOM 643 C CA . PRO A 1 83 ? 8.25104 -11.61528 36.30471 1.000 39.41670 83 PRO A CA 1
ATOM 644 C C . PRO A 1 83 ? 8.43626 -10.11655 36.49471 1.000 42.06280 83 PRO A C 1
ATOM 645 O O . PRO A 1 83 ? 8.81545 -9.63254 37.56261 1.000 40.49912 83 PRO A O 1
ATOM 649 N N . PHE A 1 84 ? 8.13446 -9.36697 35.42849 1.000 37.34558 84 PHE A N 1
ATOM 650 C CA . PHE A 1 84 ? 8.21498 -7.91457 35.50385 1.000 38.05734 84 PHE A CA 1
ATOM 651 C C . PHE A 1 84 ? 7.08480 -7.34745 36.35487 1.000 39.06899 84 PHE A C 1
ATOM 652 O O . PHE A 1 84 ? 7.28749 -6.39619 37.11650 1.000 41.29150 84 PHE A O 1
ATOM 660 N N . GLY A 1 85 ? 5.89336 -7.92148 36.23937 1.000 41.01573 85 GLY A N 1
ATOM 661 C CA . GLY A 1 85 ? 4.69817 -7.34541 36.81223 1.000 38.10233 85 GLY A CA 1
ATOM 662 C C . GLY A 1 85 ? 3.86261 -6.61235 35.77039 1.000 41.32054 85 GLY A C 1
ATOM 663 O O . GLY A 1 85 ? 4.33965 -6.21652 34.70176 1.000 40.07763 85 GLY A O 1
ATOM 664 N N . GLN A 1 86 ? 2.58729 -6.42749 36.09292 1.000 43.53364 86 GLN A N 1
ATOM 665 C CA . GLN A 1 86 ? 1.63910 -5.80982 35.17347 1.000 43.09987 86 GLN A CA 1
ATOM 666 C C . GLN A 1 86 ? 1.59103 -4.30618 35.41814 1.000 43.94190 86 GLN A C 1
ATOM 667 O O . GLN A 1 86 ? 1.30581 -3.86436 36.53332 1.000 46.48456 86 GLN A O 1
ATOM 673 N N . LEU A 1 87 ? 1.84609 -3.52342 34.37355 1.000 43.94590 87 LEU A N 1
ATOM 674 C CA . LEU A 1 87 ? 1.71053 -2.07308 34.44309 1.000 44.26406 87 LEU A CA 1
ATOM 675 C C . LEU A 1 87 ? 0.30262 -1.64076 34.03753 1.000 43.62390 87 LEU A C 1
ATOM 676 O O . LEU A 1 87 ? -0.34066 -2.26665 33.19402 1.000 40.54145 87 LEU A O 1
ATOM 681 N N . SER A 1 88 ? -0.16848 -0.55079 34.63760 1.000 48.11906 88 SER A N 1
ATOM 682 C CA . SER A 1 88 ? -1.41050 0.05155 34.17485 1.000 49.20244 88 SER A CA 1
ATOM 683 C C . SER A 1 88 ? -1.21823 0.64920 32.78315 1.000 44.31850 88 SER A C 1
ATOM 684 O O . SER A 1 88 ? -0.09411 0.83253 32.30822 1.000 45.57910 88 SER A O 1
ATOM 687 N N . ILE A 1 89 ? -2.33723 0.96137 32.12490 1.000 51.91675 89 ILE A N 1
ATOM 688 C CA . ILE A 1 89 ? -2.24895 1.61968 30.82386 1.000 49.77638 89 ILE A CA 1
ATOM 689 C C . ILE A 1 89 ? -1.51802 2.94999 30.95543 1.000 46.20057 89 ILE A C 1
ATOM 690 O O . ILE A 1 89 ? -0.69904 3.31500 30.10281 1.000 47.41613 89 ILE A O 1
ATOM 695 N N . GLU A 1 90 ? -1.78315 3.68319 32.03931 1.000 49.20663 90 GLU A N 1
ATOM 696 C CA . GLU A 1 90 ? -1.10549 4.95445 32.26060 1.000 57.09277 90 GLU A CA 1
ATOM 697 C C . GLU A 1 90 ? 0.40147 4.76850 32.40055 1.000 49.07558 90 GLU A C 1
ATOM 698 O O . GLU A 1 90 ? 1.18305 5.55614 31.85406 1.000 49.63646 90 GLU A O 1
ATOM 704 N N . GLU A 1 91 ? 0.83120 3.74874 33.14574 1.000 48.52035 91 GLU A N 1
ATOM 705 C CA . GLU A 1 91 ? 2.26140 3.48565 33.26487 1.000 48.46944 91 GLU A CA 1
ATOM 706 C C . GLU A 1 91 ? 2.85510 3.05021 31.92766 1.000 50.67708 91 GLU A C 1
ATOM 707 O O . GLU A 1 91 ? 3.96299 3.47182 31.56900 1.000 47.64135 91 GLU A O 1
ATOM 713 N N . GLN A 1 92 ? 2.12311 2.22630 31.16821 1.000 45.95354 92 GLN A N 1
ATOM 714 C CA . GLN A 1 92 ? 2.60289 1.79643 29.85421 1.000 45.17087 92 GLN A CA 1
ATOM 715 C C . GLN A 1 92 ? 2.87094 2.98323 28.92982 1.000 46.97163 92 GLN A C 1
ATOM 716 O O . GLN A 1 92 ? 3.86738 2.99559 28.19617 1.000 45.19288 92 GLN A O 1
ATOM 722 N N . GLU A 1 93 ? 1.97886 3.96855 28.91504 1.000 46.40039 93 GLU A N 1
ATOM 723 C CA . GLU A 1 93 ? 2.11562 5.07393 27.97820 1.000 50.59868 93 GLU A CA 1
ATOM 724 C C . GLU A 1 93 ? 2.96418 6.21066 28.52847 1.000 52.70012 93 GLU A C 1
ATOM 725 O O . GLU A 1 93 ? 3.10692 7.24124 27.86345 1.000 49.25320 93 GLU A O 1
ATOM 731 N N . ASN A 1 94 ? 3.53216 6.04630 29.71814 1.000 49.14196 94 ASN A N 1
ATOM 732 C CA . ASN A 1 94 ? 4.45582 7.01996 30.30033 1.000 55.90238 94 ASN A CA 1
ATOM 733 C C . ASN A 1 94 ? 5.72531 6.31504 30.76998 1.000 50.26000 94 ASN A C 1
ATOM 734 O O . ASN A 1 94 ? 6.05516 6.31886 31.96252 1.000 51.28165 94 ASN A O 1
ATOM 739 N N . PRO A 1 95 ? 6.47525 5.70234 29.84512 1.000 49.18243 95 PRO A N 1
ATOM 740 C CA . PRO A 1 95 ? 7.66100 4.93524 30.26395 1.000 48.77462 95 PRO A CA 1
ATOM 741 C C . PRO A 1 95 ? 8.72412 5.78684 30.93198 1.000 54.25661 95 PRO A C 1
ATOM 742 O O . PRO A 1 95 ? 9.48071 5.27917 31.76776 1.000 57.32181 95 PRO A O 1
ATOM 746 N N . GLN A 1 96 ? 8.80057 7.07337 30.59666 1.000 59.19979 96 GLN A N 1
ATOM 747 C CA . GLN A 1 96 ? 9.77236 7.94650 31.24206 1.000 67.46957 96 GLN A CA 1
ATOM 748 C C . GLN A 1 96 ? 9.50678 8.09407 32.73504 1.000 69.59382 96 GLN A C 1
ATOM 749 O O . GLN A 1 96 ? 10.43168 8.41696 33.48887 1.000 73.28880 96 GLN A O 1
ATOM 755 N N . HIS A 1 97 ? 8.27178 7.85054 33.18275 1.000 65.49038 97 HIS A N 1
ATOM 756 C CA . HIS A 1 97 ? 7.96376 7.97532 34.60486 1.000 67.23477 97 HIS A CA 1
ATOM 757 C C . HIS A 1 97 ? 8.70332 6.93108 35.43377 1.000 69.81709 97 HIS A C 1
ATOM 758 O O . HIS A 1 97 ? 9.22455 7.24520 36.50974 1.000 71.87446 97 HIS A O 1
ATOM 765 N N . TRP A 1 98 ? 8.75826 5.68472 34.95733 1.000 68.35856 98 TRP A N 1
ATOM 766 C CA . TRP A 1 98 ? 9.31177 4.59465 35.74838 1.000 68.58847 98 TRP A CA 1
ATOM 767 C C . TRP A 1 98 ? 10.62444 4.03070 35.22243 1.000 69.29526 98 TRP A C 1
ATOM 768 O O . TRP A 1 98 ? 11.34367 3.38778 35.99365 1.000 66.34190 98 TRP A O 1
ATOM 779 N N . GLN A 1 99 ? 10.95684 4.24625 33.94463 1.000 66.95731 99 GLN A N 1
ATOM 780 C CA . GLN A 1 99 ? 12.18884 3.68616 33.39403 1.000 60.88334 99 GLN A CA 1
ATOM 781 C C . GLN A 1 99 ? 13.42852 4.15648 34.13893 1.000 58.03656 99 GLN A C 1
ATOM 782 O O . GLN A 1 99 ? 14.47099 3.49665 34.06471 1.000 63.27066 99 GLN A O 1
ATOM 788 N N . THR A 1 100 ? 13.33981 5.26793 34.86081 1.000 54.84436 100 THR A N 1
ATOM 789 C CA . THR A 1 100 ? 14.46893 5.79846 35.61118 1.000 54.10663 100 THR A CA 1
ATOM 790 C C . THR A 1 100 ? 14.40904 5.46580 37.09814 1.000 54.12305 100 THR A C 1
ATOM 791 O O . THR A 1 100 ? 15.36121 5.76540 37.82192 1.000 56.88066 100 THR A O 1
ATOM 795 N N . ARG A 1 101 ? 13.34229 4.81041 37.56486 1.000 56.95694 101 ARG A N 1
ATOM 796 C CA . ARG A 1 101 ? 13.15976 4.50465 38.98202 1.000 62.97630 101 ARG A CA 1
ATOM 797 C C . ARG A 1 101 ? 13.36642 3.02401 39.30880 1.000 63.46465 101 ARG A C 1
ATOM 798 O O . ARG A 1 101 ? 12.91530 2.55607 40.36086 1.000 57.96050 101 ARG A O 1
ATOM 806 N N . LEU A 1 102 ? 14.04621 2.27418 38.44081 1.000 51.64722 102 LEU A N 1
ATOM 807 C CA . LEU A 1 102 ? 14.20532 0.83590 38.63635 1.000 50.33386 102 LEU A CA 1
ATOM 808 C C . LEU A 1 102 ? 15.65447 0.40883 38.85112 1.000 52.31661 102 LEU A C 1
ATOM 809 O O . LEU A 1 102 ? 15.93244 -0.79801 38.89274 1.000 50.46351 102 LEU A O 1
ATOM 814 N N . SER A 1 103 ? 16.57993 1.35509 39.02972 1.000 57.18308 103 SER A N 1
ATOM 815 C CA . SER A 1 103 ? 17.99560 0.99657 39.01615 1.000 59.37768 103 SER A CA 1
ATOM 816 C C . SER A 1 103 ? 18.42322 0.17589 40.23093 1.000 60.00060 103 SER A C 1
ATOM 817 O O . SER A 1 103 ? 19.47625 -0.47313 40.18251 1.000 57.30059 103 SER A O 1
ATOM 820 N N . ASP A 1 104 ? 17.63303 0.15334 41.30593 1.000 59.69434 104 ASP A N 1
ATOM 821 C CA . ASP A 1 104 ? 18.01095 -0.68054 42.44493 1.000 60.60234 104 ASP A CA 1
ATOM 822 C C . ASP A 1 104 ? 17.89129 -2.17312 42.16214 1.000 58.23846 104 ASP A C 1
ATOM 823 O O . ASP A 1 104 ? 18.39393 -2.97697 42.94995 1.000 59.06774 104 ASP A O 1
ATOM 828 N N . ILE A 1 105 ? 17.25483 -2.57611 41.06052 1.000 53.47184 105 ILE A N 1
ATOM 829 C CA . ILE A 1 105 ? 17.28461 -3.98389 40.70381 1.000 50.65871 105 ILE A CA 1
ATOM 830 C C . ILE A 1 105 ? 18.70641 -4.43920 40.40810 1.000 53.15142 105 ILE A C 1
ATOM 831 O O . ILE A 1 105 ? 19.01254 -5.62957 40.53647 1.000 52.25609 105 ILE A O 1
ATOM 836 N N . CYS A 1 106 ? 19.59872 -3.50857 40.04375 1.000 53.79227 106 CYS A N 1
ATOM 837 C CA . CYS A 1 106 ? 20.94219 -3.89608 39.62100 1.000 56.03871 106 CYS A CA 1
ATOM 838 C C . CYS A 1 106 ? 21.76414 -4.42711 40.78883 1.000 64.21554 106 CYS A C 1
ATOM 839 O O . CYS A 1 106 ? 22.34132 -5.51801 40.70647 1.000 63.28143 106 CYS A O 1
ATOM 842 N N . SER A 1 107 ? 21.83837 -3.66665 41.88477 1.000 67.29924 107 SER A N 1
ATOM 843 C CA . SER A 1 107 ? 22.55735 -4.15531 43.05747 1.000 70.11691 107 SER A CA 1
ATOM 844 C C . SER A 1 107 ? 21.89392 -5.39578 43.64067 1.000 66.12195 107 SER A C 1
ATOM 845 O O . SER A 1 107 ? 22.57830 -6.26642 44.19460 1.000 62.26969 107 SER A O 1
ATOM 848 N N . GLY A 1 108 ? 20.56842 -5.49852 43.52063 1.000 67.47330 108 GLY A N 1
ATOM 849 C CA . GLY A 1 108 ? 19.88768 -6.69474 43.98610 1.000 64.72694 108 GLY A CA 1
ATOM 850 C C . GLY A 1 108 ? 20.26601 -7.92253 43.18102 1.000 64.62926 108 GLY A C 1
ATOM 851 O O . GLY A 1 108 ? 20.46138 -9.00656 43.73548 1.000 60.26925 108 GLY A O 1
ATOM 852 N N . LEU A 1 109 ? 20.37476 -7.77118 41.86137 1.000 63.37327 109 LEU A N 1
ATOM 853 C CA . LEU A 1 109 ? 20.80816 -8.88763 41.03194 1.000 57.52373 109 LEU A CA 1
ATOM 854 C C . LEU A 1 109 ? 22.30520 -9.14039 41.18407 1.000 58.67960 109 LEU A C 1
ATOM 855 O O . LEU A 1 109 ? 22.75011 -10.29341 41.15576 1.000 60.62132 109 LEU A O 1
ATOM 860 N N . GLN A 1 110 ? 23.09786 -8.07885 41.35639 1.000 64.95059 110 GLN A N 1
ATOM 861 C CA . GLN A 1 110 ? 24.53577 -8.25471 41.53710 1.000 66.19880 110 GLN A CA 1
ATOM 862 C C . GLN A 1 110 ? 24.84112 -8.98252 42.84085 1.000 63.60156 110 GLN A C 1
ATOM 863 O O . GLN A 1 110 ? 25.76899 -9.80370 42.90106 1.000 61.78343 110 GLN A O 1
ATOM 869 N N . GLN A 1 111 ? 24.05295 -8.70633 43.88147 1.000 64.19443 111 GLN A N 1
ATOM 870 C CA . GLN A 1 111 ? 24.15467 -9.44185 45.13627 1.000 71.65983 111 GLN A CA 1
ATOM 871 C C . GLN A 1 111 ? 23.67638 -10.88121 44.97576 1.000 73.26362 111 GLN A C 1
ATOM 872 O O . GLN A 1 111 ? 24.28439 -11.81195 45.52588 1.000 73.91483 111 GLN A O 1
ATOM 878 N N . LEU A 1 112 ? 22.58234 -11.08166 44.23528 1.000 63.62241 112 LEU A N 1
ATOM 879 C CA . LEU A 1 112 ? 22.09105 -12.43099 43.98791 1.000 64.08311 112 LEU A CA 1
ATOM 880 C C . LEU A 1 112 ? 23.10316 -13.23379 43.17954 1.000 63.39086 112 LEU A C 1
ATOM 881 O O . LEU A 1 112 ? 23.27979 -14.43832 43.40725 1.000 66.52193 112 LEU A O 1
ATOM 886 N N . LYS A 1 113 ? 23.79692 -12.56963 42.24979 1.000 57.28441 113 LYS A N 1
ATOM 887 C CA . LYS A 1 113 ? 24.87479 -13.20765 41.50290 1.000 53.98565 113 LYS A CA 1
ATOM 888 C C . LYS A 1 113 ? 25.99973 -13.65679 42.43039 1.000 58.85469 113 LYS A C 1
ATOM 889 O O . LYS A 1 113 ? 26.47185 -14.79568 42.34787 1.000 60.23101 113 LYS A O 1
ATOM 895 N N . ALA A 1 114 ? 26.46003 -12.76059 43.30349 1.000 65.03157 114 ALA A N 1
ATOM 896 C CA . ALA A 1 114 ? 27.59586 -13.08725 44.15593 1.000 67.38587 114 ALA A CA 1
ATOM 897 C C . ALA A 1 114 ? 27.28748 -14.25584 45.08346 1.000 70.07106 114 ALA A C 1
ATOM 898 O O . ALA A 1 114 ? 28.20305 -14.97787 45.49415 1.000 74.37544 114 ALA A O 1
ATOM 900 N N . SER A 1 115 ? 26.00985 -14.47151 45.40988 1.000 67.03394 115 SER A N 1
ATOM 901 C CA . SER A 1 115 ? 25.65060 -15.51575 46.36260 1.000 68.69871 115 SER A CA 1
ATOM 902 C C . SER A 1 115 ? 25.84601 -16.91643 45.80095 1.000 68.72697 115 SER A C 1
ATOM 903 O O . SER A 1 115 ? 25.89967 -17.87448 46.57773 1.000 62.97441 115 SER A O 1
ATOM 906 N N . GLY A 1 116 ? 25.94298 -17.05875 44.47778 1.000 63.84443 116 GLY A N 1
ATOM 907 C CA . GLY A 1 116 ? 26.11508 -18.36090 43.86702 1.000 58.23700 116 GLY A CA 1
ATOM 908 C C . GLY A 1 116 ? 24.91517 -19.27384 43.95166 1.000 55.31500 116 GLY A C 1
ATOM 909 O O . GLY A 1 116 ? 25.04693 -20.46749 43.67446 1.000 57.80327 116 GLY A O 1
ATOM 910 N N . ARG A 1 117 ? 23.74882 -18.74555 44.33289 1.000 59.44484 117 ARG A N 1
ATOM 911 C CA . ARG A 1 117 ? 22.53998 -19.55831 44.43072 1.000 59.42573 117 ARG A CA 1
ATOM 912 C C . ARG A 1 117 ? 22.15401 -20.15642 43.08002 1.000 55.43203 117 ARG A C 1
ATOM 913 O O . ARG A 1 117 ? 21.59666 -21.26022 43.01899 1.000 58.38890 117 ARG A O 1
ATOM 921 N N . TYR A 1 118 ? 22.47372 -19.46262 41.99336 1.000 51.36817 118 TYR A N 1
ATOM 922 C CA . TYR A 1 118 ? 22.13041 -19.87747 40.64477 1.000 48.03194 118 TYR A CA 1
ATOM 923 C C . TYR A 1 118 ? 23.38847 -19.98940 39.79719 1.000 50.68227 118 TYR A C 1
ATOM 924 O O . TYR A 1 118 ? 24.26193 -19.11492 39.85011 1.000 52.24587 118 TYR A O 1
ATOM 933 N N . GLN A 1 119 ? 23.47006 -21.05830 38.99989 1.000 46.52719 119 GLN A N 1
ATOM 934 C CA . GLN A 1 119 ? 24.53552 -21.14998 38.00857 1.000 42.91041 119 GLN A CA 1
ATOM 935 C C . GLN A 1 119 ? 24.27939 -20.24905 36.80935 1.000 43.71303 119 GLN A C 1
ATOM 936 O O . GLN A 1 119 ? 25.23777 -19.81088 36.16506 1.000 42.68664 119 GLN A O 1
ATOM 942 N N . TRP A 1 120 ? 23.01195 -19.95403 36.50324 1.000 40.85465 120 TRP A N 1
ATOM 943 C CA . TRP A 1 120 ? 22.66261 -19.07729 35.39142 1.000 39.56304 120 TRP A CA 1
ATOM 944 C C . TRP A 1 120 ? 21.57014 -18.09900 35.80178 1.000 41.26450 120 TRP A C 1
ATOM 945 O O . TRP A 1 120 ? 20.58974 -18.48363 36.44682 1.000 42.42992 120 TRP A O 1
ATOM 956 N N . ILE A 1 121 ? 21.74733 -16.83458 35.41157 1.000 37.58123 121 ILE A N 1
ATOM 957 C CA . ILE A 1 121 ? 20.72218 -15.80205 35.51013 1.000 38.46555 121 ILE A CA 1
ATOM 958 C C . ILE A 1 121 ? 20.47880 -15.33126 34.08281 1.000 35.72175 121 ILE A C 1
ATOM 959 O O . ILE A 1 121 ? 21.35160 -14.69752 33.48007 1.000 41.66684 121 ILE A O 1
ATOM 964 N N . LEU A 1 122 ? 19.31677 -15.66123 33.52577 1.000 37.95796 122 LEU A N 1
ATOM 965 C CA . LEU A 1 122 ? 18.95946 -15.22693 32.18457 1.000 34.04604 122 LEU A CA 1
ATOM 966 C C . LEU A 1 122 ? 18.01217 -14.04124 32.28149 1.000 35.13316 122 LEU A C 1
ATOM 967 O O . LEU A 1 122 ? 17.07079 -14.05450 33.08075 1.000 39.94516 122 LEU A O 1
ATOM 972 N N . ILE A 1 123 ? 18.26718 -13.01598 31.47391 1.000 31.31299 123 ILE A N 1
ATOM 973 C CA . ILE A 1 123 ? 17.44533 -11.81778 31.46205 1.000 31.56469 123 ILE A CA 1
ATOM 974 C C . ILE A 1 123 ? 16.87282 -11.64034 30.05424 1.000 34.50657 123 ILE A C 1
ATOM 975 O O . ILE A 1 123 ? 17.62568 -11.49826 29.08179 1.000 34.15425 123 ILE A O 1
ATOM 980 N N . ASP A 1 124 ? 15.54387 -11.67425 29.95106 1.000 33.65036 124 ASP A N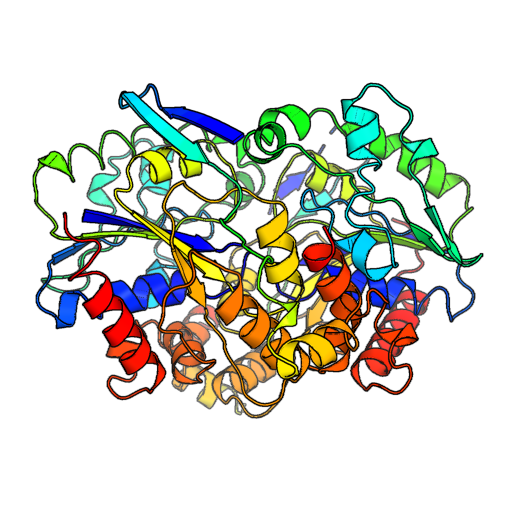 1
ATOM 981 C CA . ASP A 1 124 ? 14.82416 -11.33967 28.71740 1.000 33.05660 124 ASP A CA 1
ATOM 982 C C . ASP A 1 124 ? 14.78510 -9.81754 28.60185 1.000 34.88074 124 ASP A C 1
ATOM 983 O O . ASP A 1 124 ? 14.10231 -9.14715 29.38386 1.000 34.35550 124 ASP A O 1
ATOM 988 N N . LEU A 1 125 ? 15.54201 -9.24721 27.61658 1.000 32.06634 125 LEU A N 1
ATOM 989 C CA . LEU A 1 125 ? 15.69422 -7.79321 27.47752 1.000 29.17391 125 LEU A CA 1
ATOM 990 C C . LEU A 1 125 ? 14.82628 -7.28239 26.34558 1.000 31.51697 125 LEU A C 1
ATOM 991 O O . LEU A 1 125 ? 14.80653 -7.90370 25.27489 1.000 36.19393 125 LEU A O 1
ATOM 996 N N . PRO A 1 126 ? 14.12110 -6.16870 26.53330 1.000 33.46583 126 PRO A N 1
ATOM 997 C CA . PRO A 1 126 ? 13.27404 -5.64374 25.46019 1.000 34.86104 126 PRO A CA 1
ATOM 998 C C . PRO A 1 126 ? 14.09723 -4.96227 24.37804 1.000 41.89879 126 PRO A C 1
ATOM 999 O O . PRO A 1 126 ? 15.25500 -4.58744 24.57138 1.000 40.38116 126 PRO A O 1
ATOM 1003 N N . ARG A 1 127 ? 13.45206 -4.80359 23.22023 1.000 41.26648 127 ARG A N 1
ATOM 1004 C CA . ARG A 1 127 ? 14.01027 -4.10250 22.06631 1.000 44.71820 127 ARG A CA 1
ATOM 1005 C C . ARG A 1 127 ? 13.79148 -2.59653 22.25877 1.000 47.37133 127 ARG A C 1
ATOM 1006 O O . ARG A 1 127 ? 12.92192 -1.96260 21.65451 1.000 46.35021 127 ARG A O 1
ATOM 1014 N N . ASP A 1 128 ? 14.57997 -2.02800 23.16989 1.000 41.18510 128 ASP A N 1
ATOM 1015 C CA . ASP A 1 128 ? 14.57327 -0.59303 23.39889 1.000 41.26900 128 ASP A CA 1
ATOM 1016 C C . ASP A 1 128 ? 15.93737 -0.18310 23.94628 1.000 45.32643 128 ASP A C 1
ATOM 1017 O O . ASP A 1 128 ? 16.84202 -1.01023 24.11051 1.000 42.80085 128 ASP A O 1
ATOM 1022 N N . ALA A 1 129 ? 16.08085 1.11277 24.21658 1.000 36.57700 129 ALA A N 1
ATOM 1023 C CA . ALA A 1 129 ? 17.32935 1.70284 24.69062 1.000 39.32416 129 ALA A CA 1
ATOM 1024 C C . ALA A 1 129 ? 17.09904 2.49672 25.97023 1.000 41.20945 129 ALA A C 1
ATOM 1025 O O . ALA A 1 129 ? 17.72318 3.53843 26.20294 1.000 47.47580 129 ALA A O 1
ATOM 1027 N N . SER A 1 130 ? 16.19713 2.02077 26.82243 1.000 41.27415 130 SER A N 1
ATOM 1028 C CA . SER A 1 130 ? 15.86873 2.73423 28.04501 1.000 42.18225 130 SER A CA 1
ATOM 1029 C C . SER A 1 130 ? 17.02731 2.65538 29.03734 1.000 44.45864 130 SER A C 1
ATOM 1030 O O . SER A 1 130 ? 17.93560 1.83175 28.90668 1.000 47.38475 130 SER A O 1
ATOM 1033 N N . GLN A 1 131 ? 16.97562 3.52311 30.05232 1.000 41.61146 131 GLN A N 1
ATOM 1034 C CA . GLN A 1 131 ? 17.98792 3.49023 31.10624 1.000 44.24957 131 GLN A CA 1
ATOM 1035 C C . GLN A 1 131 ? 18.06309 2.12107 31.77609 1.000 51.03278 131 GLN A C 1
ATOM 1036 O O . GLN A 1 131 ? 19.16008 1.59765 32.01175 1.000 50.48940 131 GLN A O 1
ATOM 1042 N N . ILE A 1 132 ? 16.91147 1.52171 32.09206 1.000 49.66265 132 ILE A N 1
ATOM 1043 C CA . ILE A 1 132 ? 16.93106 0.27473 32.84635 1.000 47.17621 132 ILE A CA 1
ATOM 1044 C C . ILE A 1 132 ? 17.41866 -0.87516 31.97112 1.000 44.39181 132 ILE A C 1
ATOM 1045 O O . ILE A 1 132 ? 18.11920 -1.77416 32.44923 1.000 45.93932 132 ILE A O 1
ATOM 1050 N N . THR A 1 133 ? 17.07353 -0.86215 30.67485 1.000 40.92823 133 THR A N 1
ATOM 1051 C CA . THR A 1 133 ? 17.58125 -1.88848 29.76576 1.000 40.85511 133 THR A CA 1
ATOM 1052 C C . THR A 1 133 ? 19.10341 -1.84814 29.68490 1.000 40.35290 133 THR A C 1
ATOM 1053 O O . THR A 1 133 ? 19.77154 -2.89049 29.74101 1.000 40.86005 133 THR A O 1
ATOM 1057 N N . HIS A 1 134 ? 19.66209 -0.64540 29.52696 1.000 39.85298 134 HIS A N 1
ATOM 1058 C CA . HIS A 1 134 ? 21.11002 -0.48371 29.48402 1.000 40.53785 134 HIS A CA 1
ATOM 1059 C C . HIS A 1 134 ? 21.74810 -0.92893 30.78855 1.000 45.05276 134 HIS A C 1
ATOM 1060 O O . HIS A 1 134 ? 22.81081 -1.55822 30.78345 1.000 44.39174 134 HIS A O 1
ATOM 1067 N N . GLN A 1 135 ? 21.10855 -0.60620 31.91360 1.000 42.12514 135 GLN A N 1
ATOM 1068 C CA . GLN A 1 135 ? 21.63802 -0.98796 33.21970 1.000 46.66375 135 GLN A CA 1
ATOM 1069 C C . GLN A 1 135 ? 21.68164 -2.50528 33.36993 1.000 46.12702 135 GLN A C 1
ATOM 1070 O O . GLN A 1 135 ? 22.70351 -3.08114 33.77149 1.000 46.15898 135 GLN A O 1
ATOM 1076 N N . LEU A 1 136 ? 20.57322 -3.17254 33.05414 1.000 45.27288 136 LEU A N 1
ATOM 1077 C CA . LEU A 1 136 ? 20.54575 -4.62325 33.15578 1.000 43.27399 136 LEU A CA 1
ATOM 1078 C C . LEU A 1 136 ? 21.50502 -5.26301 32.15980 1.000 45.72948 136 LEU A C 1
ATOM 1079 O O . LEU A 1 136 ? 22.15369 -6.26606 32.47315 1.000 45.22554 136 LEU A O 1
ATOM 1084 N N . LEU A 1 137 ? 21.62014 -4.68656 30.95544 1.000 43.73874 137 LEU A N 1
ATOM 1085 C CA . LEU A 1 137 ? 22.57364 -5.20137 29.97532 1.000 43.55905 137 LEU A CA 1
ATOM 1086 C C . LEU A 1 137 ? 24.00476 -5.16025 30.51343 1.000 48.71814 137 LEU A C 1
ATOM 1087 O O . LEU A 1 137 ? 24.79777 -6.07653 30.25984 1.000 51.52316 137 LEU A O 1
ATOM 1092 N N A SER A 1 138 ? 24.34826 -4.11576 31.27046 0.567 48.36313 138 SER A N 1
ATOM 1093 N N B SER A 1 138 ? 24.34421 -4.11672 31.27719 0.433 48.49968 138 SER A N 1
ATOM 1094 C CA A SER A 1 138 ? 25.70174 -3.99642 31.80521 0.567 50.98710 138 SER A CA 1
ATOM 1095 C CA B SER A 1 138 ? 25.69493 -3.99356 31.82403 0.433 51.04751 138 SER A CA 1
ATOM 1096 C C A SER A 1 138 ? 26.01569 -5.06743 32.84625 0.567 53.80719 138 SER A C 1
ATOM 1097 C C B SER A 1 138 ? 26.01498 -5.11043 32.81165 0.433 53.56268 138 SER A C 1
ATOM 1098 O O A SER A 1 138 ? 27.19455 -5.35160 33.08750 0.567 54.37954 138 SER A O 1
ATOM 1099 O O B SER A 1 138 ? 27.18706 -5.46205 32.99513 0.433 54.49829 138 SER A O 1
ATOM 1104 N N . LEU A 1 139 ? 24.99523 -5.67045 33.46455 1.000 54.19915 139 LEU A N 1
ATOM 1105 C CA . LEU A 1 139 ? 25.22282 -6.74486 34.42132 1.000 52.68787 139 LEU A CA 1
ATOM 1106 C C . LEU A 1 139 ? 25.53178 -8.07146 33.74428 1.000 49.00976 139 LEU A C 1
ATOM 1107 O O . LEU A 1 139 ? 25.98997 -8.99982 34.41513 1.000 47.88174 139 LEU A O 1
ATOM 1112 N N . CYS A 1 140 ? 25.26194 -8.19922 32.44520 1.000 43.80160 140 CYS A N 1
ATOM 1113 C CA . CYS A 1 140 ? 25.41150 -9.48361 31.78030 1.000 42.79895 140 CYS A CA 1
ATOM 1114 C C . CYS A 1 140 ? 26.87447 -9.79823 31.49945 1.000 43.15619 140 CYS A C 1
ATOM 1115 O O . CYS A 1 140 ? 27.63261 -8.94507 31.03083 1.000 47.68971 140 CYS A O 1
ATOM 1118 N N . ASP A 1 141 ? 27.25415 -11.04740 31.76600 1.000 42.92128 141 ASP A N 1
ATOM 1119 C CA . ASP A 1 141 ? 28.56257 -11.55083 31.37528 1.000 43.92742 141 ASP A CA 1
ATOM 1120 C C . ASP A 1 141 ? 28.63818 -11.85919 29.88490 1.000 48.83594 141 ASP A C 1
ATOM 1121 O O . ASP A 1 141 ? 29.71165 -11.72092 29.28766 1.000 46.53370 141 ASP A O 1
ATOM 1126 N N . HIS A 1 142 ? 27.52064 -12.27629 29.27413 1.000 42.23516 142 HIS A N 1
ATOM 1127 C CA . HIS A 1 142 ? 27.45573 -12.57790 27.85257 1.000 42.23830 142 HIS A CA 1
ATOM 1128 C C . HIS A 1 142 ? 26.05597 -12.22332 27.36583 1.000 37.64399 142 HIS A C 1
ATOM 1129 O O . HIS A 1 142 ? 25.13183 -12.03914 28.16016 1.000 38.85212 142 HIS A O 1
ATOM 1136 N N . SER A 1 143 ? 25.89168 -12.12827 26.05298 1.000 39.90004 143 SER A N 1
ATOM 1137 C CA . SER A 1 143 ? 24.55999 -11.82363 25.55797 1.000 35.71303 143 SER A CA 1
ATOM 1138 C C . SER A 1 143 ? 24.37749 -12.41998 24.17164 1.000 40.29941 143 SER A C 1
ATOM 1139 O O . SER A 1 143 ? 25.33982 -12.63833 23.42591 1.000 37.04995 143 SER A O 1
ATOM 1142 N N . LEU A 1 144 ? 23.12518 -12.71517 23.85726 1.000 36.18553 144 LEU A N 1
ATOM 1143 C CA . LEU A 1 144 ? 22.73027 -13.22163 22.55627 1.000 33.13111 144 LEU A CA 1
ATOM 1144 C C . LEU A 1 144 ? 21.84685 -12.18336 21.89328 1.000 32.56356 144 LEU A C 1
ATOM 1145 O O . LEU A 1 144 ? 20.98212 -11.58919 22.54306 1.000 32.78096 144 LEU A O 1
ATOM 1150 N N . ALA A 1 145 ? 22.08658 -11.95557 20.61115 1.000 35.04325 145 ALA A N 1
ATOM 1151 C CA . ALA A 1 145 ? 21.26794 -11.06706 19.80312 1.000 30.89829 145 ALA A CA 1
ATOM 1152 C C . ALA A 1 145 ? 20.44431 -11.92718 18.84988 1.000 31.27636 145 ALA A C 1
ATOM 1153 O O . ALA A 1 145 ? 21.00647 -12.62613 18.00141 1.000 35.61922 145 ALA A O 1
ATOM 1155 N N . ILE A 1 146 ? 19.11483 -11.89269 19.00383 1.000 31.70027 146 ILE A N 1
ATOM 1156 C CA . ILE A 1 146 ? 18.22612 -12.80512 18.28192 1.000 27.90964 146 ILE A CA 1
ATOM 1157 C C . ILE A 1 146 ? 17.80625 -12.13677 16.98234 1.000 26.02263 146 ILE A C 1
ATOM 1158 O O . ILE A 1 146 ? 17.40546 -10.96570 16.98508 1.000 27.87418 146 ILE A O 1
ATOM 1163 N N . VAL A 1 147 ? 17.91722 -12.87324 15.87412 1.000 27.70638 147 VAL A N 1
ATOM 1164 C CA . VAL A 1 147 ? 17.49671 -12.38899 14.56269 1.000 30.23665 147 VAL A CA 1
ATOM 1165 C C . VAL A 1 147 ? 16.57825 -13.40848 13.91042 1.000 29.05175 147 VAL A C 1
ATOM 1166 O O . VAL A 1 147 ? 16.54014 -14.58722 14.27686 1.000 27.92375 147 VAL A O 1
ATOM 1170 N N . ASN A 1 148 ? 15.83686 -12.92887 12.91251 1.000 26.34959 148 ASN A N 1
ATOM 1171 C CA . ASN A 1 148 ? 15.28818 -13.79197 11.88041 1.000 30.70453 148 ASN A CA 1
ATOM 1172 C C . ASN A 1 148 ? 15.97769 -13.45214 10.56507 1.000 29.55884 148 ASN A C 1
ATOM 1173 O O . ASN A 1 148 ? 16.43960 -12.32058 10.36540 1.000 29.87009 148 ASN A O 1
ATOM 1178 N N . VAL A 1 149 ? 16.05756 -14.43526 9.66838 1.000 30.43273 149 VAL A N 1
ATOM 1179 C CA . VAL A 1 149 ? 16.71131 -14.20222 8.38557 1.000 30.00309 149 VAL A CA 1
ATOM 1180 C C . VAL A 1 149 ? 15.73887 -13.48633 7.45512 1.000 27.67379 149 VAL A C 1
ATOM 1181 O O . VAL A 1 149 ? 14.91330 -14.12556 6.78996 1.000 31.58214 149 VAL A O 1
ATOM 1185 N N . ASP A 1 150 ? 15.80915 -12.15597 7.42189 1.000 27.53551 150 ASP A N 1
ATOM 1186 C CA . ASP A 1 150 ? 14.99343 -11.37884 6.48924 1.000 26.35962 150 ASP A CA 1
ATOM 1187 C C . ASP A 1 150 ? 15.68839 -10.04674 6.24484 1.000 25.87525 150 ASP A C 1
ATOM 1188 O O . ASP A 1 150 ? 16.67711 -9.71159 6.90419 1.000 28.88174 150 ASP A O 1
ATOM 1193 N N . ALA A 1 151 ? 15.15646 -9.28533 5.28266 1.000 27.95528 151 ALA A N 1
ATOM 1194 C CA . ALA A 1 151 ? 15.82953 -8.05910 4.85827 1.000 27.44752 151 ALA A CA 1
ATOM 1195 C C . ALA A 1 151 ? 15.85506 -7.01161 5.96951 1.000 25.66654 151 ALA A C 1
ATOM 1196 O O . ALA A 1 151 ? 16.80858 -6.23093 6.06781 1.000 26.40560 151 ALA A O 1
ATOM 1198 N N . ASN A 1 152 ? 14.83052 -6.99148 6.81841 1.000 25.79095 152 ASN A N 1
ATOM 1199 C CA . ASN A 1 152 ? 14.78765 -6.03609 7.92082 1.000 26.14574 152 ASN A CA 1
ATOM 1200 C C . ASN A 1 152 ? 15.94319 -6.28432 8.89278 1.000 28.92850 152 ASN A C 1
ATOM 1201 O O . ASN A 1 152 ? 16.69454 -5.35924 9.23044 1.000 26.41850 152 ASN A O 1
ATOM 1206 N N . CYS A 1 153 ? 16.12441 -7.53391 9.33131 1.000 24.59814 153 CYS A N 1
ATOM 1207 C CA . CYS A 1 153 ? 17.24784 -7.80670 10.22860 1.000 28.59541 153 CYS A CA 1
ATOM 1208 C C . CYS A 1 153 ? 18.58122 -7.56663 9.53194 1.000 27.38415 153 CYS A C 1
ATOM 1209 O O . CYS A 1 153 ? 19.54413 -7.11264 10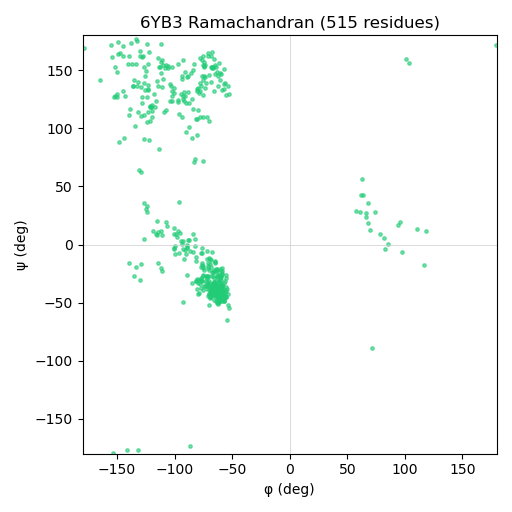.16459 1.000 31.79992 153 CYS A O 1
ATOM 1212 N N . HIS A 1 154 ? 18.65611 -7.86129 8.23167 1.000 28.29688 154 HIS A N 1
ATOM 1213 C CA . HIS A 1 154 ? 19.87358 -7.58787 7.47375 1.000 30.01404 154 HIS A CA 1
ATOM 1214 C C . HIS A 1 154 ? 20.24299 -6.11032 7.56485 1.000 31.02582 154 HIS A C 1
ATOM 1215 O O . HIS A 1 154 ? 21.39210 -5.75876 7.85670 1.000 32.02855 154 HIS A O 1
ATOM 1222 N N . ILE A 1 155 ? 19.26688 -5.22990 7.34406 1.000 27.48872 155 ILE A N 1
ATOM 1223 C CA . ILE A 1 155 ? 19.53001 -3.79424 7.42527 1.000 29.51456 155 ILE A CA 1
ATOM 1224 C C . ILE A 1 155 ? 19.96521 -3.41219 8.83220 1.000 28.30219 155 ILE A C 1
ATOM 1225 O O . ILE A 1 155 ? 20.91066 -2.64066 9.01366 1.000 29.19074 155 ILE A O 1
ATOM 1230 N N . ARG A 1 156 ? 19.24280 -3.90545 9.84343 1.000 28.79382 156 ARG A N 1
ATOM 1231 C CA . ARG A 1 156 ? 19.54627 -3.52804 11.22387 1.000 30.13519 156 ARG A CA 1
ATOM 1232 C C . ARG A 1 156 ? 20.97958 -3.88238 11.59812 1.000 31.69289 156 ARG A C 1
ATOM 1233 O O . ARG A 1 156 ? 21.65668 -3.09910 12.27638 1.000 34.67057 156 ARG A O 1
ATOM 1241 N N . LEU A 1 157 ? 21.47880 -5.03242 11.13450 1.000 32.66789 157 LEU A N 1
ATOM 1242 C CA . LEU A 1 157 ? 22.85419 -5.41176 11.46411 1.000 34.45723 157 LEU A CA 1
ATOM 1243 C C . LEU A 1 157 ? 23.89109 -4.45544 10.87116 1.000 38.19188 157 LEU A C 1
ATOM 1244 O O . LEU A 1 157 ? 25.05462 -4.48385 11.30054 1.000 37.69147 157 LEU A O 1
ATOM 1249 N N . HIS A 1 158 ? 23.50185 -3.59430 9.92687 1.000 38.05365 158 HIS A N 1
ATOM 1250 C CA . HIS A 1 158 ? 24.41540 -2.61998 9.34604 1.000 35.52735 158 HIS A CA 1
ATOM 1251 C C . HIS A 1 158 ? 24.25449 -1.21759 9.91961 1.000 38.18062 158 HIS A C 1
ATOM 1252 O O . HIS A 1 158 ? 25.00194 -0.32010 9.52087 1.000 41.21297 158 HIS A O 1
ATOM 1259 N N . GLN A 1 159 ? 23.28861 -0.98614 10.81152 1.000 34.08011 159 GLN A N 1
ATOM 1260 C CA . GLN A 1 159 ? 23.06469 0.36064 11.32050 1.000 34.91796 159 GLN A CA 1
ATOM 1261 C C . GLN A 1 159 ? 22.88755 0.47361 12.82991 1.000 38.45820 159 GLN A C 1
ATOM 1262 O O . GLN A 1 159 ? 23.07012 1.57698 13.35737 1.000 40.38200 159 GLN A O 1
ATOM 1268 N N . GLN A 1 160 ? 22.55613 -0.59647 13.55111 1.000 37.51253 160 GLN A N 1
ATOM 1269 C CA . GLN A 1 160 ? 22.36800 -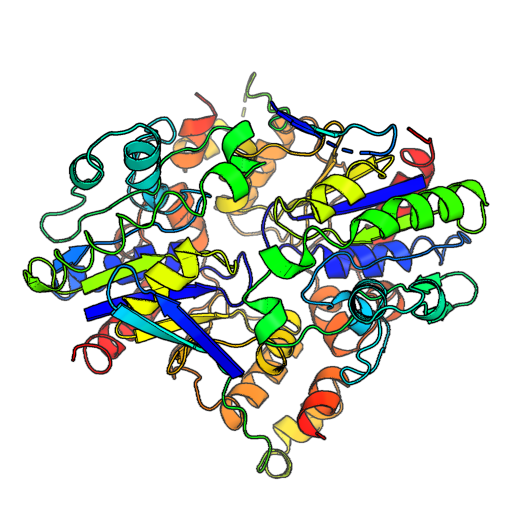0.46440 14.98688 1.000 37.70445 160 GLN A CA 1
ATOM 1270 C C . GLN A 1 160 ? 23.46187 -1.20686 15.74056 1.000 36.68693 160 GLN A C 1
ATOM 1271 O O . GLN A 1 160 ? 23.99823 -2.21728 15.28280 1.000 39.27895 160 GLN A O 1
ATOM 1277 N N . ALA A 1 161 ? 23.81232 -0.65704 16.89117 1.000 39.19187 161 ALA A N 1
ATOM 1278 C CA . ALA A 1 161 ? 24.84083 -1.24804 17.71940 1.000 37.80080 161 ALA A CA 1
ATOM 1279 C C . ALA A 1 161 ? 24.27252 -2.45812 18.43582 1.000 42.47048 161 ALA A C 1
ATOM 1280 O O . ALA A 1 161 ? 23.08677 -2.49863 18.77604 1.000 45.19353 161 ALA A O 1
ATOM 1282 N N . LEU A 1 162 ? 25.10170 -3.45004 18.61046 1.000 40.87397 162 LEU A N 1
ATOM 1283 C CA . LEU A 1 162 ? 24.82718 -4.58623 19.45048 1.000 38.53955 162 LEU A CA 1
ATOM 1284 C C . LEU A 1 162 ? 25.72084 -4.51020 20.67682 1.000 42.60883 162 LEU A C 1
ATOM 1285 O O . LEU A 1 162 ? 26.80291 -3.92250 20.60873 1.000 41.04400 162 LEU A O 1
ATOM 1290 N N . PRO A 1 163 ? 25.31895 -5.10233 21.79850 1.000 45.76518 163 PRO A N 1
ATOM 1291 C CA . PRO A 1 163 ? 26.20678 -5.11067 22.96414 1.000 46.26285 163 PRO A CA 1
ATOM 1292 C C . PRO A 1 163 ? 27.53781 -5.73276 22.58150 1.000 49.83582 163 PRO A C 1
ATOM 1293 O O . PRO A 1 163 ? 27.58747 -6.69702 21.81573 1.000 48.59498 163 PRO A O 1
ATOM 1297 N N . ASP A 1 164 ? 28.62682 -5.14363 23.07457 1.000 50.96897 164 ASP A N 1
ATOM 1298 C CA . ASP A 1 164 ? 29.94202 -5.66387 22.72908 1.000 52.41379 164 ASP A CA 1
ATOM 1299 C C . ASP A 1 164 ? 30.05006 -7.11715 23.16015 1.000 50.49893 164 ASP A C 1
ATOM 1300 O O . ASP A 1 164 ? 29.67477 -7.47454 24.28044 1.000 53.14162 164 ASP A O 1
ATOM 1305 N N . GLY A 1 165 ? 30.54535 -7.95780 22.25537 1.000 52.20478 165 GLY A N 1
ATOM 1306 C CA . GLY A 1 165 ? 30.72009 -9.36640 22.52592 1.000 51.42355 165 GLY A CA 1
ATOM 1307 C C . GLY A 1 165 ? 29.50067 -10.23108 22.29194 1.000 45.89399 165 GLY A C 1
ATOM 1308 O O . GLY A 1 165 ? 29.57587 -11.44703 22.51796 1.000 47.61833 165 GLY A O 1
ATOM 1309 N N . ALA A 1 166 ? 28.38309 -9.65013 21.85950 1.000 45.11923 166 ALA A N 1
ATOM 1310 C CA . ALA A 1 166 ? 27.19457 -10.44453 21.60218 1.000 38.87207 166 ALA A CA 1
ATOM 1311 C C . ALA A 1 166 ? 27.44412 -11.41239 20.45628 1.000 43.45703 166 ALA A C 1
ATOM 1312 O O . ALA A 1 166 ? 28.19063 -11.12926 19.51550 1.000 45.29606 166 ALA A O 1
ATOM 1314 N N . HIS A 1 167 ? 26.82146 -12.57402 20.54949 1.000 40.30946 167 HIS A N 1
ATOM 1315 C CA . HIS A 1 167 ? 26.74760 -13.48504 19.42784 1.000 39.38669 167 HIS A CA 1
ATOM 1316 C C . HIS A 1 167 ? 25.33728 -13.43192 18.86460 1.000 39.46088 167 HIS A C 1
ATOM 1317 O O . HIS A 1 167 ? 24.37988 -13.12055 19.57766 1.000 38.05296 167 HIS A O 1
ATOM 1324 N N . ILE A 1 168 ? 25.22751 -13.71198 17.57702 1.000 37.91971 168 ILE A N 1
ATOM 1325 C CA . ILE A 1 168 ? 23.96230 -13.61810 16.85936 1.000 34.10000 168 ILE A CA 1
ATOM 1326 C C . ILE A 1 168 ? 23.36471 -15.01085 16.71835 1.000 34.50881 168 ILE A C 1
ATOM 1327 O O . ILE A 1 168 ? 24.03756 -15.94619 16.26843 1.000 36.44444 168 ILE A O 1
ATOM 1332 N N . LEU A 1 169 ? 22.09082 -15.14443 17.08259 1.000 32.50253 169 LEU A N 1
ATOM 1333 C CA . LEU A 1 169 ? 21.38903 -16.41948 17.05567 1.000 29.97734 169 LEU A CA 1
ATOM 1334 C C . LEU A 1 169 ? 20.19938 -16.30672 16.12034 1.000 28.41691 169 LEU A C 1
ATOM 1335 O O . LEU A 1 169 ? 19.30646 -15.48963 16.36211 1.000 30.52187 169 LEU A O 1
ATOM 1340 N N . ILE A 1 170 ? 20.18527 -17.13616 15.07712 1.000 29.85775 170 ILE A N 1
ATOM 1341 C CA . ILE A 1 170 ? 19.08256 -17.17113 14.12043 1.000 32.51817 170 ILE A CA 1
ATOM 1342 C C . ILE A 1 170 ? 17.94360 -17.98651 14.71108 1.000 32.08848 170 ILE A C 1
ATOM 1343 O O . ILE A 1 170 ? 18.15843 -19.08303 15.23714 1.000 33.81390 170 ILE A O 1
ATOM 1348 N N . ASN A 1 171 ? 16.72937 -17.45831 14.61440 1.000 31.05604 171 ASN A N 1
ATOM 1349 C CA . ASN A 1 171 ? 15.51357 -18.16479 14.98381 1.000 28.97550 171 ASN A CA 1
ATOM 1350 C C . ASN A 1 171 ? 14.55240 -18.09151 13.80286 1.000 29.02752 171 ASN A C 1
ATOM 1351 O O . ASN A 1 171 ? 14.72703 -17.27591 12.89137 1.000 30.08658 171 ASN A O 1
ATOM 1356 N N . ASN A 1 172 ? 13.55140 -18.97553 13.82168 1.000 31.01920 172 ASN A N 1
ATOM 1357 C CA . ASN A 1 172 ? 12.46574 -18.98416 12.83668 1.000 35.98979 172 ASN A CA 1
ATOM 1358 C C . ASN A 1 172 ? 12.95646 -19.32673 11.43367 1.000 36.83397 172 ASN A C 1
ATOM 1359 O O . ASN A 1 172 ? 12.35793 -18.90586 10.43456 1.000 37.37326 172 ASN A O 1
ATOM 1364 N N . PHE A 1 173 ? 14.04580 -20.07937 11.35130 1.000 36.47093 173 PHE A N 1
ATOM 1365 C CA . PHE A 1 173 ? 14.63636 -20.45577 10.07641 1.000 35.18965 173 PHE A CA 1
ATOM 1366 C C . PHE A 1 173 ? 13.78357 -21.51863 9.38643 1.000 32.58616 173 PHE A C 1
ATOM 1367 O O . PHE A 1 173 ? 13.33366 -22.47706 10.01460 1.000 39.38691 173 PHE A O 1
ATOM 1375 N N . ARG A 1 174 ? 13.54486 -21.33777 8.08808 1.000 40.80727 174 ARG A N 1
ATOM 1376 C CA . ARG A 1 174 ? 12.89428 -22.37755 7.29311 1.000 46.91178 174 ARG A CA 1
ATOM 1377 C C . ARG A 1 174 ? 13.36989 -22.23829 5.85885 1.000 44.14758 174 ARG A C 1
ATOM 1378 O O . ARG A 1 174 ? 13.28692 -21.14818 5.28836 1.000 49.69389 174 ARG A O 1
ATOM 1386 N N . ILE A 1 175 ? 13.85820 -23.33082 5.28014 1.000 45.92484 175 ILE A N 1
ATOM 1387 C CA . ILE A 1 175 ? 14.39999 -23.27178 3.92904 1.000 47.17104 175 ILE A CA 1
ATOM 1388 C C . ILE A 1 175 ? 13.25911 -23.19704 2.91384 1.000 44.76517 175 ILE A C 1
ATOM 1389 O O . ILE A 1 175 ? 12.10754 -23.53219 3.19926 1.000 42.57340 175 ILE A O 1
ATOM 1394 N N . GLY A 1 176 ? 13.57403 -22.70655 1.71914 1.000 43.65153 176 GLY A N 1
ATOM 1395 C CA . GLY A 1 176 ? 12.62033 -22.63977 0.62744 1.000 43.70740 176 GLY A CA 1
ATOM 1396 C C . GLY A 1 176 ? 12.28017 -21.24371 0.15476 1.000 41.01607 176 GLY A C 1
ATOM 1397 O O . GLY A 1 176 ? 11.74007 -21.09570 -0.94798 1.000 39.12671 176 GLY A O 1
ATOM 1398 N N . SER A 1 177 ? 12.55651 -20.21269 0.94465 1.000 38.60143 177 SER A N 1
ATOM 1399 C CA . SER A 1 177 ? 12.41716 -18.83312 0.49653 1.000 40.33698 177 SER A CA 1
ATOM 1400 C C . SER A 1 177 ? 13.71922 -18.41873 -0.17619 1.000 37.42605 177 SER A C 1
ATOM 1401 O O . SER A 1 177 ? 14.78837 -18.49299 0.44292 1.000 40.74683 177 SER A O 1
ATOM 1404 N N . GLN A 1 178 ? 13.63378 -18.01258 -1.44827 1.000 36.94312 178 GLN A N 1
ATOM 1405 C CA . GLN A 1 178 ? 14.84027 -17.66850 -2.19651 1.000 35.48156 178 GLN A CA 1
ATOM 1406 C C . GLN A 1 178 ? 15.58013 -16.50446 -1.54727 1.000 33.81285 178 GLN A C 1
ATOM 1407 O O . GLN A 1 178 ? 16.79205 -16.57746 -1.30903 1.000 39.40293 178 GLN A O 1
ATOM 1413 N N . VAL A 1 179 ? 14.86374 -15.42536 -1.23895 1.000 32.50150 179 VAL A N 1
ATOM 1414 C CA . VAL A 1 179 ? 15.53216 -14.26361 -0.66201 1.000 33.32164 179 VAL A CA 1
ATOM 1415 C C . VAL A 1 179 ? 16.07595 -14.59026 0.72192 1.000 36.58940 179 VAL A C 1
ATOM 1416 O O . VAL A 1 179 ? 17.16446 -14.13542 1.09441 1.000 36.43224 179 VAL A O 1
ATOM 1420 N N . GLN A 1 180 ? 15.35811 -15.40813 1.49613 1.000 33.73115 180 GLN A N 1
ATOM 1421 C CA . GLN A 1 180 ? 15.86084 -15.73257 2.82743 1.000 35.85688 180 GLN A CA 1
ATOM 1422 C C . GLN A 1 180 ? 17.08339 -16.62820 2.73523 1.000 37.98817 180 GLN A C 1
ATOM 1423 O O . GLN A 1 180 ? 18.05022 -16.44494 3.48520 1.000 37.21769 180 GLN A O 1
ATOM 1429 N N . ASP A 1 181 ? 17.08531 -17.56644 1.78365 1.000 39.12873 181 ASP A N 1
ATOM 1430 C CA . ASP A 1 181 ? 18.26759 -18.39983 1.58592 1.000 40.39063 181 ASP A CA 1
ATOM 1431 C C . ASP A 1 181 ? 19.44817 -17.57733 1.08345 1.000 36.24907 181 ASP A C 1
ATOM 1432 O O . ASP A 1 181 ? 20.59508 -17.87531 1.43174 1.000 38.77329 181 ASP A O 1
ATOM 1437 N N . ASP A 1 182 ? 19.19415 -16.54469 0.27110 1.000 38.64669 182 ASP A N 1
ATOM 1438 C CA . ASP A 1 182 ? 20.27549 -15.67586 -0.19086 1.000 36.65939 182 ASP A CA 1
ATOM 1439 C C . ASP A 1 182 ? 20.88139 -14.89320 0.96804 1.000 37.98584 182 ASP A C 1
ATOM 1440 O O . ASP A 1 182 ? 22.10807 -14.81718 1.10851 1.000 44.17673 182 ASP A O 1
ATOM 1445 N N . ILE A 1 183 ? 20.03318 -14.29030 1.80132 1.000 36.15252 183 ILE A N 1
ATOM 1446 C CA . ILE A 1 183 ? 20.52831 -13.56889 2.97051 1.000 36.78290 183 ILE A CA 1
ATOM 1447 C C . ILE A 1 183 ? 21.31936 -14.50807 3.87459 1.000 37.81516 183 ILE A C 1
ATOM 1448 O O . ILE A 1 183 ? 22.40394 -14.16357 4.36209 1.000 38.65573 183 ILE A O 1
ATOM 1453 N N . TYR A 1 184 ? 20.80460 -15.71858 4.08539 1.000 34.80053 184 TYR A N 1
ATOM 1454 C CA . TYR A 1 184 ? 21.45520 -16.65904 4.99801 1.000 38.70759 184 TYR A CA 1
ATOM 1455 C C . TYR A 1 184 ? 22.83703 -17.06843 4.49239 1.000 42.70121 184 TYR A C 1
ATOM 1456 O O . TYR A 1 184 ? 23.81864 -17.04306 5.24646 1.000 40.23591 184 TYR A O 1
ATOM 1465 N N . GLN A 1 185 ? 22.93880 -17.45068 3.21496 1.000 44.50696 185 GLN A N 1
ATOM 1466 C CA . GLN A 1 185 ? 24.24999 -17.78022 2.66597 1.000 46.09654 185 GLN A CA 1
ATOM 1467 C C . GLN A 1 185 ? 25.19696 -16.58910 2.73012 1.000 48.93478 185 GLN A C 1
ATOM 1468 O O . GLN A 1 185 ? 26.40207 -16.76817 2.94359 1.000 53.07775 185 GLN A O 1
ATOM 1474 N N . LEU A 1 186 ? 24.67366 -15.36894 2.57012 1.000 43.79690 186 LEU A N 1
ATOM 1475 C CA . LEU A 1 186 ? 25.51626 -14.18372 2.69471 1.000 46.96234 186 LEU A CA 1
ATOM 1476 C C . LEU A 1 186 ? 25.97505 -13.98379 4.13669 1.000 48.66019 186 LEU A C 1
ATOM 1477 O O . LEU A 1 186 ? 27.13500 -13.63005 4.38062 1.000 49.86569 186 LEU A O 1
ATOM 1482 N N . TRP A 1 187 ? 25.08344 -14.21065 5.10678 1.000 45.97855 187 TRP A N 1
ATOM 1483 C CA . TRP A 1 187 ? 25.47639 -14.10048 6.50965 1.000 45.28800 187 TRP A CA 1
ATOM 1484 C C . TRP A 1 187 ? 26.54491 -15.12784 6.87197 1.000 47.79758 187 TRP A C 1
ATOM 1485 O O . TRP A 1 187 ? 27.45065 -14.83802 7.66647 1.000 46.27077 187 TRP A O 1
ATOM 1496 N N . LEU A 1 188 ? 26.44815 -16.34051 6.31315 1.000 46.98923 188 LEU A N 1
ATOM 1497 C CA . LEU A 1 188 ? 27.44515 -17.36818 6.60396 1.000 48.49987 188 LEU A CA 1
ATOM 1498 C C . LEU A 1 188 ? 28.84292 -16.90864 6.21104 1.000 52.11982 188 LEU A C 1
ATOM 1499 O O . LEU A 1 188 ? 29.82336 -17.22734 6.89273 1.000 52.74431 188 LEU A O 1
ATOM 1504 N N . GLN A 1 189 ? 28.95383 -16.13634 5.13533 1.000 53.73284 189 GLN A N 1
ATOM 1505 C CA . GLN A 1 189 ? 30.25455 -15.68983 4.66389 1.000 61.18596 189 GLN A CA 1
ATOM 1506 C C . GLN A 1 189 ? 30.70598 -14.35954 5.26038 1.000 62.81205 189 GLN A C 1
ATOM 1507 O O . GLN A 1 189 ? 31.86691 -13.98137 5.06287 1.000 67.35976 189 GLN A O 1
ATOM 1513 N N . SER A 1 190 ? 29.84636 -13.64656 5.99640 1.000 55.72390 190 SER A N 1
ATOM 1514 C CA . SER A 1 190 ? 30.16195 -12.25474 6.30847 1.000 48.75291 190 SER A CA 1
ATOM 1515 C C . SER A 1 190 ? 29.90799 -11.85797 7.75915 1.000 49.35214 190 SER A C 1
ATOM 1516 O O . SER A 1 190 ? 30.56357 -10.93979 8.26550 1.000 53.81865 190 SER A O 1
ATOM 1519 N N . GLN A 1 191 ? 28.97570 -12.51648 8.44467 1.000 46.80671 191 GLN A N 1
ATOM 1520 C CA . GLN A 1 191 ? 28.63357 -12.15908 9.82674 1.000 45.92569 191 GLN A CA 1
ATOM 1521 C C . GLN A 1 191 ? 29.56405 -12.91673 10.77052 1.000 45.84206 191 GLN A C 1
ATOM 1522 O O . GLN A 1 191 ? 29.35531 -14.09442 11.05282 1.000 47.68296 191 GLN A O 1
ATOM 1528 N N . ARG A 1 192 ? 30.58969 -12.23481 11.27648 1.000 56.10543 192 ARG A N 1
ATOM 1529 C CA . ARG A 1 192 ? 31.64831 -12.92012 12.00934 1.000 62.37888 192 ARG A CA 1
ATOM 1530 C C . ARG A 1 192 ? 31.22689 -13.40906 13.39085 1.000 59.23004 192 ARG A C 1
ATOM 1531 O O . ARG A 1 192 ? 31.95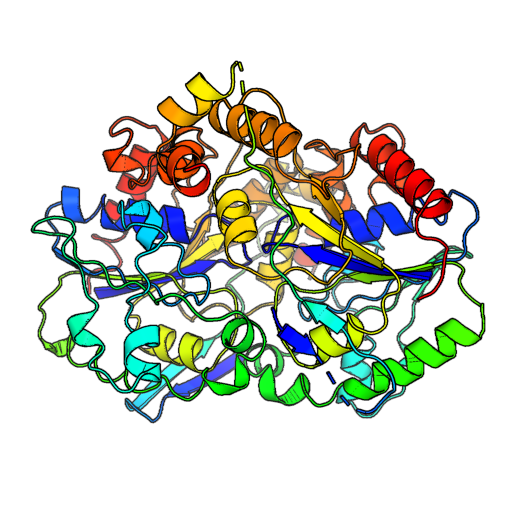821 -14.21159 13.98462 1.000 56.75102 192 ARG A O 1
ATOM 1539 N N . ARG A 1 193 ? 30.07861 -12.97508 13.91704 1.000 58.11355 193 ARG A N 1
ATOM 1540 C CA . ARG A 1 193 ? 29.66638 -13.37401 15.26043 1.000 58.46719 193 ARG A CA 1
ATOM 1541 C C . ARG A 1 193 ? 28.38779 -14.21154 15.26168 1.000 51.21862 193 ARG A C 1
ATOM 1542 O O . ARG A 1 193 ? 27.71055 -14.31467 16.29067 1.000 44.38166 193 ARG A O 1
ATOM 1550 N N . LEU A 1 194 ? 28.04995 -14.82202 14.13147 1.000 47.92532 194 LEU A N 1
ATOM 1551 C CA . LEU A 1 194 ? 26.90012 -15.70960 14.07510 1.000 48.16460 194 LEU A CA 1
ATOM 1552 C C . LEU A 1 194 ? 27.20975 -17.02150 14.79528 1.000 48.51231 194 LEU A C 1
ATOM 1553 O O . LEU A 1 194 ? 28.31664 -17.55781 14.68398 1.000 52.98955 194 LEU A O 1
ATOM 1558 N N . LEU A 1 195 ? 26.23497 -17.53216 15.55514 1.000 47.85203 195 LEU A N 1
ATOM 1559 C CA . LEU A 1 195 ? 26.42386 -18.80324 16.25252 1.000 43.49886 195 LEU A CA 1
ATOM 1560 C C . LEU A 1 195 ? 26.36302 -19.97008 15.26696 1.000 44.10721 195 LEU A C 1
ATOM 1561 O O . LEU A 1 195 ? 25.74181 -19.86373 14.20925 1.000 48.03023 195 LEU A O 1
ATOM 1566 N N . PRO A 1 196 ? 26.99998 -21.10094 15.59788 1.000 48.91253 196 PRO A N 1
ATOM 1567 C CA . PRO A 1 196 ? 27.01862 -22.23418 14.66071 1.000 53.47394 196 PRO A CA 1
ATOM 1568 C C . PRO A 1 196 ? 25.72105 -23.02200 14.59247 1.000 53.10206 196 PRO A C 1
ATOM 1569 O O . PRO A 1 196 ? 25.54828 -23.79711 13.64368 1.000 62.55724 196 PRO A O 1
ATOM 1573 N N . MET A 1 197 ? 24.81768 -22.87300 15.55503 1.000 45.72630 197 MET A N 1
ATOM 1574 C CA . MET A 1 197 ? 23.51703 -23.52088 15.50747 1.000 42.07576 197 MET A CA 1
ATOM 1575 C C . MET A 1 197 ? 22.43823 -22.46564 15.32219 1.000 40.78682 197 MET A C 1
ATOM 1576 O O . MET A 1 197 ? 22.63010 -21.29402 15.64893 1.000 42.04967 197 MET A O 1
ATOM 1581 N N . LEU A 1 198 ? 21.29772 -22.89004 14.79129 1.000 39.74438 198 LEU A N 1
ATOM 1582 C CA . LEU A 1 198 ? 20.14263 -22.01283 14.68995 1.000 37.74886 198 LEU A CA 1
ATOM 1583 C C . LEU A 1 198 ? 18.91561 -22.76282 15.18676 1.000 39.85621 198 LEU A C 1
ATOM 1584 O O . LEU A 1 198 ? 18.98032 -23.95041 15.52504 1.000 42.14596 198 LEU A O 1
ATOM 1589 N N . ILE A 1 199 ? 17.79837 -22.04493 15.25040 1.000 35.05758 199 ILE A N 1
ATOM 1590 C CA . ILE A 1 199 ? 16.51637 -22.58011 15.69125 1.000 33.34708 199 ILE A CA 1
ATOM 1591 C C . ILE A 1 199 ? 15.55788 -22.49459 14.51030 1.000 33.02862 199 ILE A C 1
ATOM 1592 O O . ILE A 1 199 ? 15.28331 -21.39965 14.01339 1.000 32.85823 199 ILE A O 1
ATOM 1597 N N . HIS A 1 200 ? 15.06766 -23.64327 14.05292 1.000 32.96375 200 HIS A N 1
ATOM 1598 C CA . HIS A 1 200 ? 14.14646 -23.65417 12.92255 1.000 35.59120 200 HIS A CA 1
ATOM 1599 C C . HIS A 1 200 ? 12.75892 -23.16844 13.32693 1.000 36.76858 200 HIS A C 1
ATOM 1600 O O . HIS A 1 200 ? 12.34063 -23.29873 14.47999 1.000 34.41839 200 HIS A O 1
ATOM 1607 N N . ARG A 1 201 ? 12.02580 -22.61198 12.35805 1.000 34.22345 201 ARG A N 1
ATOM 1608 C CA . ARG A 1 201 ? 10.58788 -22.48152 12.54483 1.000 35.48876 201 ARG A CA 1
ATOM 1609 C C . ARG A 1 201 ? 10.02013 -23.84718 12.92133 1.000 35.12983 20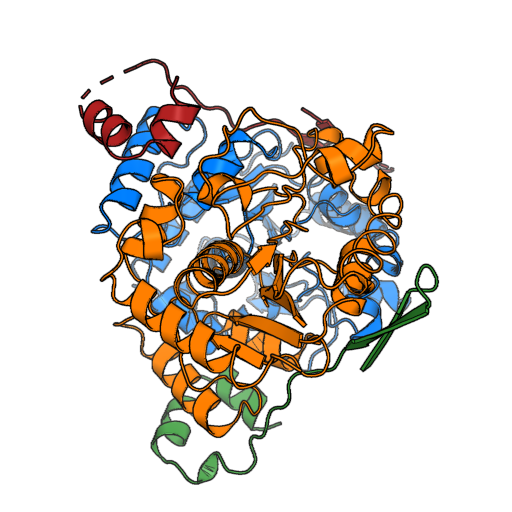1 ARG A C 1
ATOM 1610 O O . ARG A 1 201 ? 10.32939 -24.86128 12.28488 1.000 37.42550 201 ARG A O 1
ATOM 1618 N N . ASP A 1 202 ? 9.23306 -23.88705 13.99537 1.000 33.47059 202 ASP A N 1
ATOM 1619 C CA . ASP A 1 202 ? 8.71931 -25.15220 14.51165 1.000 33.25396 202 ASP A CA 1
ATOM 1620 C C . ASP A 1 202 ? 7.37593 -24.86674 15.16489 1.000 36.42869 202 ASP A C 1
ATOM 1621 O O . ASP A 1 202 ? 7.27748 -23.92823 15.95782 1.000 32.31675 202 ASP A O 1
ATOM 1626 N N . GLU A 1 203 ? 6.33275 -25.63321 14.80993 1.000 33.41624 203 GLU A N 1
ATOM 1627 C CA . GLU A 1 203 ? 5.03240 -25.35915 15.42175 1.000 30.09348 203 GLU A CA 1
ATOM 1628 C C . GLU A 1 203 ? 5.04552 -25.57874 16.93225 1.000 35.53870 203 GLU A C 1
ATOM 1629 O O . GLU A 1 203 ? 4.18241 -25.04051 17.63142 1.000 31.20910 203 GLU A O 1
ATOM 1635 N N . ALA A 1 204 ? 6.00104 -26.35426 17.45474 1.000 32.56572 204 ALA A N 1
ATOM 1636 C CA . ALA A 1 204 ? 6.11405 -26.49352 18.90270 1.000 31.68520 204 ALA A CA 1
ATOM 1637 C C . ALA A 1 204 ? 6.41254 -25.15549 19.55228 1.000 29.74744 204 ALA A C 1
ATOM 1638 O O . ALA A 1 204 ? 5.96571 -24.88797 20.67564 1.000 34.30198 204 ALA A O 1
ATOM 1640 N N . MET A 1 205 ? 7.20254 -24.32235 18.87128 1.000 26.23217 205 MET A N 1
ATOM 1641 C CA . MET A 1 205 ? 7.51501 -22.98334 19.37837 1.000 28.05726 205 MET A CA 1
ATOM 1642 C C . MET A 1 205 ? 6.32693 -22.03734 19.27585 1.000 29.90856 205 MET A C 1
ATOM 1643 O O . MET A 1 205 ? 6.25613 -21.05267 20.01994 1.000 32.66070 205 MET A O 1
ATOM 1648 N N . ALA A 1 206 ? 5.41853 -22.26775 18.32231 1.000 28.58246 206 ALA A N 1
ATOM 1649 C CA . ALA A 1 206 ? 4.20417 -21.46359 18.27492 1.000 26.98866 206 ALA A CA 1
ATOM 1650 C C . ALA A 1 206 ? 3.17128 -21.94146 19.28425 1.000 31.70234 206 ALA A C 1
ATOM 1651 O O . ALA A 1 206 ? 2.43091 -21.12492 19.84768 1.000 31.19156 206 ALA A O 1
ATOM 1653 N N . GLU A 1 207 ? 3.12356 -23.24996 19.53913 1.000 27.45103 207 GLU A N 1
ATOM 1654 C CA . GLU A 1 207 ? 2.12509 -23.83033 20.42962 1.000 26.52863 207 GLU A CA 1
ATOM 1655 C C . GLU A 1 207 ? 2.48640 -23.69174 21.90080 1.000 28.69592 207 GLU A C 1
ATOM 1656 O O . GLU A 1 207 ? 1.58830 -23.62047 22.74768 1.000 31.91285 207 GLU A O 1
ATOM 1662 N N . CYS A 1 208 ? 3.77178 -23.69799 22.23687 1.000 29.45273 208 CYS A N 1
ATOM 1663 C CA . CYS A 1 208 ? 4.11674 -23.87940 23.64431 1.000 34.28267 208 CYS A CA 1
ATOM 1664 C C . CYS A 1 208 ? 3.60423 -22.72497 24.49844 1.000 32.19171 208 CYS A C 1
ATOM 1665 O O . CYS A 1 208 ? 3.16320 -22.93789 25.63411 1.000 34.50115 208 CYS A O 1
ATOM 1668 N N . LEU A 1 209 ? 3.62332 -21.49597 23.96475 1.000 32.46209 209 LEU A N 1
ATOM 1669 C CA . LEU A 1 209 ? 3.07658 -20.37234 24.72040 1.000 31.60635 209 LEU A CA 1
ATOM 1670 C C . LEU A 1 209 ? 1.57557 -20.53453 24.93364 1.000 31.63225 209 LEU A C 1
ATOM 1671 O O . LEU A 1 209 ? 1.05467 -20.21042 26.00972 1.000 32.13529 209 LEU A O 1
ATOM 1676 N N . ALA A 1 210 ? 0.85991 -21.04321 23.91923 1.000 28.20444 210 ALA A N 1
ATOM 1677 C CA . ALA A 1 210 ? -0.56581 -21.30239 24.07541 1.000 31.17069 210 ALA A CA 1
ATOM 1678 C C . ALA A 1 210 ? -0.83459 -22.43112 25.05664 1.000 35.87006 210 ALA A C 1
ATOM 1679 O O . ALA A 1 210 ? -1.92532 -22.49404 25.63269 1.000 35.61081 210 ALA A O 1
ATOM 1681 N N . ALA A 1 211 ? 0.13214 -23.32136 25.25145 1.000 34.01222 211 ALA A N 1
ATOM 1682 C CA . ALA A 1 211 ? 0.08275 -24.33059 26.29989 1.000 35.45242 211 ALA A CA 1
ATOM 1683 C C . ALA A 1 211 ? 0.73103 -23.84559 27.59090 1.000 39.05948 211 ALA A C 1
ATOM 1684 O O . ALA A 1 211 ? 0.70154 -24.57371 28.58802 1.000 39.15080 211 ALA A O 1
ATOM 1686 N N . LYS A 1 212 ? 1.32608 -22.64713 27.57007 1.000 31.90387 212 LYS A N 1
ATOM 1687 C CA . LYS A 1 212 ? 1.91922 -21.98299 28.74467 1.000 35.66443 212 LYS A CA 1
ATOM 1688 C C . LYS A 1 212 ? 3.07238 -22.78665 29.34234 1.000 37.56780 212 LYS A C 1
ATOM 1689 O O . LYS A 1 212 ? 3.21933 -22.89512 30.56646 1.000 40.29925 212 LYS A O 1
ATOM 1695 N N . GLN A 1 213 ? 3.91956 -23.32290 28.47746 1.000 37.96275 213 GLN A N 1
ATOM 1696 C CA . GLN A 1 213 ? 5.06548 -24.12264 28.88496 1.000 34.00934 213 GLN A CA 1
ATOM 1697 C C . GLN A 1 213 ? 6.27198 -23.71611 28.05372 1.000 36.96905 213 GLN A C 1
ATOM 1698 O O . GLN A 1 213 ? 6.12233 -23.24862 26.92048 1.000 33.20661 213 GLN A O 1
ATOM 1704 N N . PRO A 1 214 ? 7.48000 -23.92139 28.56770 1.000 33.25210 214 PRO A N 1
ATOM 1705 C CA . PRO A 1 214 ? 8.66407 -23.83077 27.70541 1.000 35.01561 214 PRO A CA 1
ATOM 1706 C C . PRO A 1 214 ? 8.65911 -24.96025 26.68357 1.000 35.17748 214 PRO A C 1
ATOM 1707 O O . PRO A 1 214 ? 8.13793 -26.05127 26.93598 1.000 35.31795 214 PRO A O 1
ATOM 1711 N N . VAL A 1 215 ? 9.29315 -24.70777 25.53446 1.000 32.41611 215 VAL A N 1
ATOM 1712 C CA . VAL A 1 215 ? 9.15468 -25.63326 24.40787 1.000 33.36382 215 VAL A CA 1
ATOM 1713 C C . VAL A 1 215 ? 9.65333 -27.03555 24.75587 1.000 38.22343 215 VAL A C 1
ATOM 1714 O O . VAL A 1 215 ? 9.06977 -28.02746 24.31392 1.000 38.10467 215 VAL A O 1
ATOM 1718 N N . GLY A 1 216 ? 10.71883 -27.15413 25.55907 1.000 33.91082 216 GLY A N 1
ATOM 1719 C CA . GLY A 1 216 ? 11.26026 -28.47520 25.83588 1.000 36.25694 216 GLY A CA 1
ATOM 1720 C C . GLY A 1 216 ? 10.37846 -29.29609 26.75334 1.000 39.50862 216 GLY A C 1
ATOM 1721 O O . GLY A 1 216 ? 10.42443 -30.53332 26.72966 1.000 43.25406 216 GLY A O 1
ATOM 1722 N N . GLU A 1 217 ? 9.60338 -28.62834 27.60734 1.000 37.73957 217 GLU A N 1
ATOM 1723 C CA . GLU A 1 217 ? 8.64251 -29.34403 28.43380 1.000 39.98200 217 GLU A CA 1
ATOM 1724 C C . GLU A 1 217 ? 7.42514 -29.72401 27.61444 1.000 41.50318 217 GLU A C 1
ATOM 1725 O O . GLU A 1 217 ? 6.86991 -30.82026 27.77628 1.000 39.55743 217 GLU A O 1
ATOM 1731 N N . TYR A 1 218 ? 7.03138 -28.82763 26.70775 1.000 37.15515 218 TYR A N 1
ATOM 1732 C CA . TYR A 1 218 ? 5.84491 -29.03616 25.88490 1.000 34.75991 218 TYR A CA 1
ATOM 1733 C C . TYR A 1 218 ? 6.04975 -30.17065 24.88509 1.000 37.77783 218 TYR A C 1
ATOM 1734 O O . TYR A 1 218 ? 5.17671 -31.03546 24.71937 1.000 38.99953 218 TYR A O 1
ATOM 1743 N N . ARG A 1 219 ? 7.20002 -30.19169 24.20701 1.000 36.90231 219 ARG A N 1
ATOM 1744 C CA . ARG A 1 219 ? 7.44858 -31.23274 23.20224 1.000 39.21433 219 ARG A CA 1
ATOM 1745 C C . ARG A 1 219 ? 8.95299 -31.51213 23.18707 1.000 42.18504 219 ARG A C 1
ATOM 1746 O O . ARG A 1 219 ? 9.69895 -30.91507 22.41018 1.000 41.64985 219 ARG A O 1
ATOM 1754 N N . SER A 1 220 ? 9.38598 -32.43493 24.05476 1.000 47.62340 220 SER A N 1
ATOM 1755 C CA . SER A 1 220 ? 10.81843 -32.66688 24.21831 1.000 49.56204 220 SER A CA 1
ATOM 1756 C C . SER A 1 220 ? 11.47039 -33.17785 22.93671 1.000 46.99948 220 SER A C 1
ATOM 1757 O O . SER A 1 220 ? 12.66043 -32.93128 22.71202 1.000 53.05910 220 SER A O 1
ATOM 1760 N N . ASP A 1 221 ? 10.71949 -33.85599 22.07291 1.000 45.64501 221 ASP A N 1
ATOM 1761 C CA . ASP A 1 221 ? 11.29431 -34.39585 20.84700 1.000 51.61564 221 ASP A CA 1
ATOM 1762 C C . ASP A 1 221 ? 11.10524 -33.47330 19.64349 1.000 45.20967 221 ASP A C 1
ATOM 1763 O O . ASP A 1 221 ? 11.39154 -33.88068 18.51128 1.000 47.66543 221 ASP A O 1
ATOM 1768 N N . ALA A 1 222 ? 10.65528 -32.24090 19.85975 1.000 39.74933 222 ALA A N 1
ATOM 1769 C CA . ALA A 1 222 ? 10.55375 -31.28991 18.76144 1.000 38.24390 222 ALA A CA 1
ATOM 1770 C C . ALA A 1 222 ? 11.95046 -30.87923 18.31518 1.000 41.72138 222 ALA A C 1
ATOM 1771 O O . ALA A 1 222 ? 12.87577 -30.79562 19.12167 1.000 41.97844 222 ALA A O 1
ATOM 1773 N N . LEU A 1 223 ? 12.10808 -30.64406 17.01094 1.000 41.47880 223 LEU A N 1
ATOM 1774 C CA . LEU A 1 223 ? 13.40650 -30.20923 16.49688 1.000 40.48113 223 LEU A CA 1
ATOM 1775 C C . LEU A 1 223 ? 13.88986 -28.94755 17.20622 1.000 37.02218 223 LEU A C 1
ATOM 1776 O O . LEU A 1 223 ? 15.06239 -28.84884 17.59194 1.000 39.34240 223 LEU A O 1
ATOM 1781 N N . ALA A 1 224 ? 13.00333 -27.96219 17.37396 1.000 36.38687 224 ALA A N 1
ATOM 1782 C CA . ALA A 1 224 ? 13.40309 -26.73682 18.06060 1.000 33.89115 224 ALA A CA 1
ATOM 1783 C C . ALA A 1 224 ? 13.85686 -27.02039 19.48762 1.000 36.70084 224 ALA A C 1
ATOM 1784 O O . ALA A 1 224 ? 14.79652 -26.38446 19.98125 1.000 38.91963 224 ALA A O 1
ATOM 1786 N N . ALA A 1 225 ? 13.21758 -27.97701 20.16940 1.000 38.20511 225 ALA A N 1
ATOM 1787 C CA . ALA A 1 225 ? 13.64867 -28.27568 21.53108 1.000 40.95879 225 ALA A CA 1
ATOM 1788 C C . ALA A 1 225 ? 15.04091 -28.88829 21.53286 1.000 41.28333 225 ALA A C 1
ATOM 1789 O O . ALA A 1 225 ? 15.86875 -28.57134 22.39927 1.000 40.81089 225 ALA A O 1
ATOM 1791 N N . GLU A 1 226 ? 15.32467 -29.74686 20.55199 1.000 39.21761 226 GLU A N 1
ATOM 1792 C CA . GLU A 1 226 ? 16.66060 -30.31330 20.43148 1.000 38.75658 226 GLU A CA 1
ATOM 1793 C C . GLU A 1 226 ? 17.68195 -29.22942 20.10088 1.000 42.08954 226 GLU A C 1
ATOM 1794 O O . GLU A 1 226 ? 18.81463 -29.25901 20.60049 1.000 42.50551 226 GLU A O 1
ATOM 1800 N N . GLU A 1 227 ? 17.30021 -28.26428 19.26646 1.000 41.20562 227 GLU A N 1
ATOM 1801 C CA . GLU A 1 227 ? 18.22240 -27.19073 18.92324 1.000 40.49783 227 GLU A CA 1
ATOM 1802 C C . GLU A 1 227 ? 18.48791 -26.28341 20.12002 1.000 37.68390 227 GLU A C 1
ATOM 1803 O O . GLU A 1 227 ? 19.61766 -25.81866 20.30665 1.000 38.26121 227 GLU A O 1
ATOM 1809 N N . ILE A 1 228 ? 17.47033 -26.02877 20.94934 1.000 35.67226 228 ILE A N 1
ATOM 1810 C CA . ILE A 1 228 ? 17.70397 -25.22493 22.15160 1.000 35.32373 228 ILE A CA 1
ATOM 1811 C C . ILE A 1 228 ? 18.61970 -25.96814 23.11275 1.000 36.71245 228 ILE A C 1
ATOM 1812 O O . ILE A 1 228 ? 19.45320 -25.35647 23.80377 1.000 38.11306 228 ILE A O 1
ATOM 1817 N N . LEU A 1 229 ? 18.51456 -27.29579 23.15710 1.000 37.01284 229 LEU A N 1
ATOM 1818 C CA . LEU A 1 229 ? 19.42819 -28.05941 23.99931 1.000 40.40588 229 LEU A CA 1
ATOM 1819 C C . LEU A 1 229 ? 20.85894 -27.95844 23.48487 1.000 43.42794 229 LEU A C 1
ATOM 1820 O O . LEU A 1 229 ? 21.80266 -27.87051 24.27702 1.000 43.27935 229 LEU A O 1
ATOM 1825 N N . THR A 1 230 ? 21.03988 -27.96830 22.16187 1.000 45.23080 230 THR A N 1
ATOM 1826 C CA . THR A 1 230 ? 22.36300 -27.72494 21.59246 1.000 47.88334 230 THR A CA 1
ATOM 1827 C C . THR A 1 230 ? 22.88083 -26.34997 21.98784 1.000 42.03606 230 THR A C 1
ATOM 1828 O O . THR A 1 230 ? 24.07423 -26.18197 22.27438 1.000 43.56797 230 THR A O 1
ATOM 1832 N N . LEU A 1 231 ? 21.98782 -25.35694 22.01935 1.000 38.17881 231 LEU A N 1
ATOM 1833 C CA . LEU A 1 231 ? 22.35418 -24.02186 22.47694 1.000 42.43399 231 LEU A CA 1
ATOM 1834 C C . LEU A 1 231 ? 22.73835 -24.02799 23.95465 1.000 40.99942 231 LEU A C 1
ATOM 1835 O O . LEU A 1 231 ? 23.74566 -23.41879 24.34302 1.000 41.19467 231 LEU A O 1
ATOM 1840 N N . ALA A 1 232 ? 21.95401 -24.71357 24.79368 1.000 38.80454 232 ALA A N 1
ATOM 1841 C CA . ALA A 1 232 ? 22.28492 -24.76996 26.21525 1.000 39.79971 232 ALA A CA 1
ATOM 1842 C C . ALA A 1 232 ? 23.64353 -25.42128 26.43364 1.000 41.12990 232 ALA A C 1
ATOM 1843 O O . ALA A 1 232 ? 24.42301 -24.96805 27.27426 1.000 44.13478 232 ALA A O 1
ATOM 1845 N N . ASN A 1 233 ? 23.94783 -26.47965 25.67756 1.000 41.90255 233 ASN A N 1
ATOM 1846 C CA . ASN A 1 233 ? 25.24798 -27.13023 25.81506 1.000 47.78596 233 ASN A CA 1
ATOM 1847 C C . ASN A 1 233 ? 26.37097 -26.18957 25.39404 1.000 48.24192 233 ASN A C 1
ATOM 1848 O O . ASN A 1 233 ? 27.42759 -26.14055 26.03965 1.000 52.13923 233 ASN A O 1
ATOM 1853 N N . TRP A 1 234 ? 26.14676 -25.41418 24.33253 1.000 44.15928 234 TRP A N 1
ATOM 1854 C CA . TRP A 1 234 ? 27.12506 -24.41990 23.90520 1.000 46.57920 234 TRP A CA 1
ATOM 1855 C C . TRP A 1 234 ? 27.35204 -23.37663 24.99156 1.000 45.18812 234 TRP A C 1
ATOM 1856 O O . TRP A 1 234 ? 28.49370 -22.98186 25.25259 1.000 47.05918 234 TRP A O 1
ATOM 1867 N N . CYS A 1 235 ? 26.27276 -22.91684 25.63725 1.000 43.08466 235 CYS A N 1
ATOM 1868 C CA . CYS A 1 235 ? 26.40793 -21.93693 26.71607 1.000 43.68785 235 CYS A CA 1
ATOM 1869 C C . CYS A 1 235 ? 27.21673 -22.48592 27.88374 1.000 45.12750 235 CYS A C 1
ATOM 1870 O O . CYS A 1 235 ? 28.05932 -21.77618 28.44663 1.000 47.96593 235 CYS A O 1
ATOM 1873 N N . LEU A 1 236 ? 26.96823 -23.74333 28.28171 1.000 45.30029 236 LEU A N 1
ATOM 1874 C CA . LEU A 1 236 ? 27.77380 -24.33088 29.35047 1.000 49.73728 236 LEU A CA 1
ATOM 1875 C C . LEU A 1 236 ? 29.24345 -24.34192 28.96644 1.000 52.86857 236 LEU A C 1
ATOM 1876 O O . LEU A 1 236 ? 30.11836 -24.14115 29.81335 1.000 53.31879 236 LEU A O 1
ATOM 1881 N N . LEU A 1 237 ? 29.52820 -24.54245 27.68165 1.000 54.84781 237 LEU A N 1
ATOM 1882 C CA . LEU A 1 237 ? 30.90606 -24.66180 27.22770 1.000 56.55287 237 LEU A CA 1
ATOM 1883 C C . LEU A 1 237 ? 31.58219 -23.30109 27.09991 1.000 53.15726 237 LEU A C 1
ATOM 1884 O O . LEU A 1 237 ? 32.73715 -23.14001 27.51251 1.000 57.58476 237 LEU A O 1
ATOM 1889 N N . ASN A 1 238 ? 30.87219 -22.30235 26.56307 1.000 49.01450 238 ASN A N 1
ATOM 1890 C CA . ASN A 1 238 ? 31.51044 -21.07352 26.11044 1.000 48.16492 238 ASN A CA 1
ATOM 1891 C C . ASN A 1 238 ? 31.13027 -19.82244 26.89087 1.000 51.90503 238 ASN A C 1
ATOM 1892 O O . ASN A 1 238 ? 31.83747 -18.81559 26.78047 1.000 54.02754 238 ASN A O 1
ATOM 1897 N N . TYR A 1 239 ? 30.05004 -19.85126 27.67322 1.000 51.93758 239 TYR A N 1
ATOM 1898 C CA . TYR A 1 239 ? 29.53027 -18.65024 28.31777 1.000 48.04410 239 TYR A CA 1
ATOM 1899 C C . TYR A 1 239 ? 29.53743 -18.73361 29.84037 1.000 46.98002 239 TYR A C 1
ATOM 1900 O O . TYR A 1 239 ? 28.92219 -17.88688 30.49824 1.000 52.14159 239 TYR A O 1
ATOM 1909 N N . SER A 1 240 ? 30.20218 -19.72999 30.42258 1.000 48.49921 240 SER A N 1
ATOM 1910 C CA . SER A 1 240 ? 30.15212 -19.89243 31.86730 1.000 51.31221 240 SER A CA 1
ATOM 1911 C C . SER A 1 240 ? 31.12543 -18.97961 32.59607 1.000 52.98663 240 SER A C 1
ATOM 1912 O O . SER A 1 240 ? 31.04416 -18.86501 33.82501 1.000 51.79345 240 SER A O 1
ATOM 1915 N N . GLY A 1 241 ? 32.03503 -18.32954 31.87624 1.000 55.77792 241 GLY A N 1
ATOM 1916 C CA . GLY A 1 241 ? 32.94707 -17.40085 32.51614 1.000 55.43436 241 GLY A CA 1
ATOM 1917 C C . GLY A 1 241 ? 32.25791 -16.10259 32.88557 1.000 57.24939 241 GLY A C 1
ATOM 1918 O O . GLY A 1 241 ? 31.26778 -15.70005 32.27291 1.000 53.15441 241 GLY A O 1
ATOM 1919 N N . LEU A 1 242 ? 32.79092 -15.44088 33.91031 1.000 58.39235 242 LEU A N 1
ATOM 1920 C CA . LEU A 1 242 ? 32.26864 -14.16173 34.36934 1.000 63.63922 242 LEU A CA 1
ATOM 1921 C C . LEU A 1 242 ? 33.07380 -13.00753 33.78179 1.000 72.10292 242 LEU A C 1
ATOM 1922 O O . LEU A 1 242 ? 34.24900 -13.14772 33.43127 1.000 77.97616 242 LEU A O 1
ATOM 1927 N N . LYS A 1 243 ? 32.42294 -11.85065 33.69757 1.000 67.99280 243 LYS A N 1
ATOM 1928 C CA . LYS A 1 243 ? 32.99600 -10.68147 33.03589 1.000 71.10971 243 LYS A CA 1
ATOM 1929 C C . LYS A 1 243 ? 33.87144 -9.86210 33.98056 1.000 68.97268 243 LYS A C 1
ATOM 1930 O O . LYS A 1 243 ? 33.99931 -10.18786 35.16077 1.000 72.91666 243 LYS A O 1
ATOM 1936 N N . ALA B 1 2 ? -7.02733 12.50101 4.53738 1.000 43.56245 2 ALA B N 1
ATOM 1937 C CA . ALA B 1 2 ? -7.08015 11.82772 5.82423 1.000 42.07733 2 ALA B CA 1
ATOM 1938 C C . ALA B 1 2 ? -5.67835 11.45943 6.27397 1.000 36.27091 2 ALA B C 1
ATOM 1939 O O . ALA B 1 2 ? -4.83546 11.09758 5.45869 1.000 37.52893 2 ALA B O 1
ATOM 1941 N N . VAL B 1 3 ? -5.42847 11.54284 7.57268 1.000 32.34703 3 VAL B N 1
ATOM 1942 C CA . VAL B 1 3 ? -4.15601 11.12350 8.13622 1.000 31.20813 3 VAL B CA 1
ATOM 1943 C C . VAL B 1 3 ? -4.37209 9.75952 8.77390 1.000 32.68953 3 VAL B C 1
ATOM 1944 O O . VAL B 1 3 ? -5.24396 9.59691 9.63446 1.000 33.44277 3 VAL B O 1
ATOM 1948 N N . LEU B 1 4 ? -3.58966 8.77900 8.33815 1.000 29.32649 4 LEU B N 1
ATOM 1949 C CA . LEU B 1 4 ? -3.74444 7.38989 8.75143 1.000 27.08413 4 LEU B CA 1
ATOM 1950 C C . LEU B 1 4 ? -2.44369 6.95437 9.39877 1.000 29.71513 4 LEU B C 1
ATOM 1951 O O . LEU B 1 4 ? -1.39311 6.98979 8.75098 1.000 30.55929 4 LEU B O 1
ATOM 1956 N N . GLY B 1 5 ? -2.51172 6.56519 10.67218 1.000 28.38642 5 GLY B N 1
ATOM 1957 C CA . GLY B 1 5 ? -1.35568 6.00077 11.35747 1.000 28.03072 5 GLY B CA 1
ATOM 1958 C C . GLY B 1 5 ? -1.38458 4.48295 11.25467 1.000 29.59932 5 GLY B C 1
ATOM 1959 O O . GLY B 1 5 ? -2.44719 3.86419 11.28275 1.000 30.12502 5 GLY B O 1
ATOM 1960 N N . LEU B 1 6 ? -0.20397 3.89129 11.09397 1.000 23.34327 6 LEU B N 1
ATOM 1961 C CA . LEU B 1 6 ? -0.05927 2.44255 11.12722 1.000 24.41675 6 LEU B CA 1
ATOM 1962 C C . LEU B 1 6 ? 0.96709 2.10385 12.20308 1.000 27.48279 6 LEU B C 1
ATOM 1963 O O . LEU B 1 6 ? 2.07532 2.64351 12.19734 1.000 26.44295 6 LEU B O 1
ATOM 1968 N N . GLN B 1 7 ? 0.59343 1.21706 13.12001 1.000 26.89269 7 GLN B N 1
ATOM 1969 C CA . GLN B 1 7 ? 1.43400 0.92204 14.27374 1.000 22.59133 7 GLN B CA 1
ATOM 1970 C C . GLN B 1 7 ? 1.33336 -0.55911 14.60120 1.000 24.83594 7 GLN B C 1
ATOM 1971 O O . GLN B 1 7 ? 0.23056 -1.09250 14.75234 1.000 28.06591 7 GLN B O 1
ATOM 1977 N N . GLY B 1 8 ? 2.47878 -1.22080 14.70922 1.000 24.11605 8 GLY B N 1
ATOM 1978 C CA . GLY B 1 8 ? 2.47272 -2.61391 15.12941 1.000 25.00093 8 GLY B CA 1
ATOM 1979 C C . GLY B 1 8 ? 2.06114 -2.76235 16.58515 1.000 27.27310 8 GLY B C 1
ATOM 1980 O O . GLY B 1 8 ? 2.44504 -1.96944 17.44687 1.000 28.04465 8 GLY B O 1
ATOM 1981 N N . VAL B 1 9 ? 1.26011 -3.80064 16.85802 1.000 26.27334 9 VAL B N 1
ATOM 1982 C CA . VAL B 1 9 ? 0.94226 -4.16084 18.23890 1.000 27.39763 9 VAL B CA 1
ATOM 1983 C C . VAL B 1 9 ? 2.19736 -4.68698 18.92190 1.000 26.74762 9 VAL B C 1
ATOM 1984 O O . VAL B 1 9 ? 2.35468 -4.56267 20.14279 1.000 28.47372 9 VAL B O 1
ATOM 1988 N N . ARG B 1 10 ? 3.12153 -5.24355 18.14514 1.000 25.98646 10 ARG B N 1
ATOM 1989 C CA . ARG B 1 10 ? 4.48087 -5.49069 18.59779 1.000 30.84551 10 ARG B CA 1
ATOM 1990 C C . ARG B 1 10 ? 5.40367 -5.26801 17.41160 1.000 29.36889 10 ARG B C 1
ATOM 1991 O O . ARG B 1 10 ? 4.94766 -5.09531 16.27611 1.000 28.26419 10 ARG B O 1
ATOM 1999 N N . GLY B 1 11 ? 6.70982 -5.25475 17.67156 1.000 27.76919 11 GLY B N 1
ATOM 2000 C CA . GLY B 1 11 ? 7.65971 -5.07914 16.58638 1.000 28.49088 11 GLY B CA 1
ATOM 2001 C C . GLY B 1 11 ? 7.63381 -6.24329 15.60904 1.000 27.78117 11 GLY B C 1
ATOM 2002 O O . GLY B 1 11 ? 7.23619 -7.35816 15.94162 1.000 26.93822 11 GLY B O 1
ATOM 2003 N N . GLY B 1 12 ? 8.03066 -5.96456 14.36678 1.000 25.75473 12 GLY B N 1
ATOM 2004 C CA . GLY B 1 12 ? 8.29348 -7.03667 13.42408 1.000 24.81892 12 GLY B CA 1
ATOM 2005 C C . GLY B 1 12 ? 7.08842 -7.63008 12.71999 1.000 28.88504 12 GLY B C 1
ATOM 2006 O O . GLY B 1 12 ? 7.24936 -8.60538 11.97505 1.000 36.71060 12 GLY B O 1
ATOM 2007 N N . VAL B 1 13 ? 5.89168 -7.06950 12.90574 1.000 24.27848 13 VAL B N 1
ATOM 2008 C CA . VAL B 1 13 ? 4.68208 -7.68985 12.36411 1.000 23.61329 13 VAL B CA 1
ATOM 2009 C C . VAL B 1 13 ? 4.43211 -7.32457 10.91103 1.000 27.19038 13 VAL B C 1
ATOM 2010 O O . VAL B 1 13 ? 3.54519 -7.92178 10.28450 1.000 26.01693 13 VAL B O 1
ATOM 2014 N N . GLY B 1 14 ? 5.22466 -6.42049 10.34245 1.000 23.90721 14 GLY B N 1
ATOM 2015 C CA . GLY B 1 14 ? 5.04622 -5.99901 8.95966 1.000 22.68486 14 GLY B CA 1
ATOM 2016 C C . GLY B 1 14 ? 4.54123 -4.57164 8.76586 1.000 25.02066 14 GLY B C 1
ATOM 2017 O O . GLY B 1 14 ? 4.15002 -4.22329 7.65005 1.000 24.30813 14 GLY B O 1
ATOM 2018 N N . THR B 1 15 ? 4.55677 -3.72962 9.80652 1.000 26.83600 15 THR B N 1
ATOM 2019 C CA . THR B 1 15 ? 3.97461 -2.38564 9.71568 1.000 25.79746 15 THR B CA 1
ATOM 2020 C C . THR B 1 15 ? 4.58619 -1.55744 8.58353 1.000 26.14779 15 THR B C 1
ATOM 2021 O O . THR B 1 15 ? 3.86788 -0.91632 7.81046 1.000 25.78047 15 THR B O 1
ATOM 2025 N N . THR B 1 16 ? 5.91003 -1.55789 8.46340 1.000 24.00609 16 THR B N 1
ATOM 2026 C CA . THR B 1 16 ? 6.56696 -0.67795 7.49524 1.000 24.02580 16 THR B CA 1
ATOM 2027 C C . THR B 1 16 ? 6.33118 -1.14108 6.06026 1.000 22.66355 16 THR B C 1
ATOM 2028 O O . THR B 1 16 ? 6.04570 -0.32415 5.17345 1.000 25.07241 16 THR B O 1
ATOM 2032 N N . THR B 1 17 ? 6.46482 -2.44459 5.80662 1.000 22.69301 17 THR B N 1
ATOM 2033 C CA . THR B 1 17 ? 6.19063 -2.96331 4.46983 1.000 22.44760 17 THR B CA 1
ATOM 2034 C C . THR B 1 17 ? 4.75545 -2.69036 4.06832 1.000 24.13544 17 THR B C 1
ATOM 2035 O O . THR B 1 17 ? 4.48073 -2.36773 2.90545 1.000 24.21315 17 THR B O 1
ATOM 2039 N N . ILE B 1 18 ? 3.82566 -2.82472 5.01483 1.000 23.53138 18 ILE B N 1
ATOM 2040 C CA . ILE B 1 18 ? 2.42179 -2.56240 4.71739 1.000 23.22235 18 ILE B CA 1
ATOM 2041 C C . ILE B 1 18 ? 2.19882 -1.07389 4.45837 1.000 26.39045 18 ILE B C 1
ATOM 2042 O O . ILE B 1 18 ? 1.43405 -0.69847 3.56010 1.000 24.65220 18 ILE B O 1
ATOM 2047 N N . THR B 1 19 ? 2.84813 -0.20204 5.23897 1.000 23.21603 19 THR B N 1
ATOM 2048 C CA . THR B 1 19 ? 2.72982 1.23577 4.98698 1.000 22.12852 19 THR B CA 1
ATOM 2049 C C . THR B 1 19 ? 3.17134 1.57475 3.56631 1.000 24.04388 19 THR B C 1
ATOM 2050 O O . THR B 1 19 ? 2.48417 2.31167 2.84814 1.000 25.71574 19 THR B O 1
ATOM 2054 N N . ALA B 1 20 ? 4.33218 1.06691 3.15219 1.000 26.38267 20 ALA B N 1
ATOM 2055 C CA . ALA B 1 20 ? 4.82513 1.36392 1.80965 1.000 24.76200 20 ALA B CA 1
ATOM 2056 C C . ALA B 1 20 ? 3.88468 0.80101 0.75459 1.000 25.07078 20 ALA B C 1
ATOM 2057 O O . ALA B 1 20 ? 3.58854 1.46916 -0.24806 1.000 26.73230 20 ALA B O 1
ATOM 2059 N N . ALA B 1 21 ? 3.39557 -0.42399 0.98384 1.000 23.09342 21 ALA B N 1
ATOM 2060 C CA . ALA B 1 21 ? 2.49290 -1.06830 0.02155 1.000 23.33435 21 ALA B CA 1
ATOM 2061 C C . ALA B 1 21 ? 1.17011 -0.32832 -0.07459 1.000 24.88137 21 ALA B C 1
ATOM 2062 O O . ALA B 1 21 ? 0.62981 -0.14109 -1.17953 1.000 24.99635 21 ALA B O 1
ATOM 2064 N N . LEU B 1 22 ? 0.62155 0.09254 1.06758 1.000 25.63835 22 LEU B N 1
ATOM 2065 C CA . LEU B 1 22 ? -0.65607 0.80275 1.05376 1.000 25.60062 22 LEU B CA 1
ATOM 2066 C C . LEU B 1 22 ? -0.53569 2.15838 0.36539 1.000 26.35993 22 LEU B C 1
ATOM 2067 O O . LEU B 1 22 ? -1.42446 2.56101 -0.40000 1.000 25.08937 22 LEU B O 1
ATOM 2072 N N . ALA B 1 23 ? 0.56613 2.86773 0.60557 1.000 26.32274 23 ALA B N 1
ATOM 2073 C CA . ALA B 1 23 ? 0.81315 4.11854 -0.10825 1.000 29.35759 23 ALA B CA 1
ATOM 2074 C C . ALA B 1 23 ? 0.84848 3.89617 -1.61621 1.000 31.62834 23 ALA B C 1
ATOM 2075 O O . ALA B 1 23 ? 0.27172 4.67960 -2.37914 1.000 29.72112 23 ALA B O 1
ATOM 2077 N N . TRP B 1 24 ? 1.51791 2.82551 -2.06087 1.000 27.53205 24 TRP B N 1
ATOM 2078 C CA . TRP B 1 24 ? 1.57364 2.51992 -3.48931 1.000 28.43966 24 TRP B CA 1
ATOM 2079 C C . TRP B 1 24 ? 0.18712 2.19884 -4.03018 1.000 28.03241 24 TRP B C 1
ATOM 2080 O O . TRP B 1 24 ? -0.18587 2.64494 -5.12732 1.000 30.92498 24 TRP B O 1
ATOM 2091 N N A SER B 1 25 ? -0.59092 1.41943 -3.27597 0.567 29.52977 25 SER B N 1
ATOM 2092 N N B SER B 1 25 ? -0.60506 1.44944 -3.26101 0.433 29.77637 25 SER B N 1
ATOM 2093 C CA A SER B 1 25 ? -1.94550 1.07204 -3.69614 0.567 30.77587 25 SER B CA 1
ATOM 2094 C CA B SER B 1 25 ? -1.93812 1.06297 -3.71207 0.433 30.71571 25 SER B CA 1
ATOM 2095 C C A SER B 1 25 ? -2.82333 2.30793 -3.83235 0.567 31.43855 25 SER B C 1
ATOM 2096 C C B SER B 1 25 ? -2.87980 2.26329 -3.79104 0.433 31.36355 25 SER B C 1
ATOM 2097 O O A SER B 1 25 ? -3.56224 2.45750 -4.81835 0.567 31.39156 25 SER B O 1
ATOM 2098 O O B SER B 1 25 ? -3.70442 2.35236 -4.71366 0.433 30.50988 25 SER B O 1
ATOM 2103 N N . LEU B 1 26 ? -2.78917 3.18722 -2.82786 1.000 29.42586 26 LEU B N 1
ATOM 2104 C CA . LEU B 1 26 ? -3.61252 4.39836 -2.88336 1.000 27.86218 26 LEU B CA 1
ATOM 2105 C C . LEU B 1 26 ? -3.26078 5.23808 -4.09786 1.000 32.40002 26 LEU B C 1
ATOM 2106 O O . LEU B 1 26 ? -4.14680 5.79805 -4.76238 1.000 33.12126 26 LEU B O 1
ATOM 2111 N N . GLN B 1 27 ? -1.97262 5.31155 -4.42512 1.000 31.93761 27 GLN B N 1
ATOM 2112 C CA . GLN B 1 27 ? -1.56382 6.01494 -5.63428 1.000 39.62518 27 GLN B CA 1
ATOM 2113 C C . GLN B 1 27 ? -2.13659 5.34955 -6.88225 1.000 39.79143 27 GLN B C 1
ATOM 2114 O O . GLN B 1 27 ? -2.64020 6.03455 -7.78857 1.000 39.51857 27 GLN B O 1
ATOM 2120 N N . MET B 1 28 ? -2.06110 4.01451 -6.95802 1.000 35.97433 28 MET B N 1
ATOM 2121 C CA . MET B 1 28 ? -2.63409 3.31081 -8.09923 1.000 39.06923 28 MET B CA 1
ATOM 2122 C C . MET B 1 28 ? -4.12820 3.55647 -8.21491 1.000 38.98353 28 MET B C 1
ATOM 2123 O O . MET B 1 28 ? -4.68448 3.49365 -9.31911 1.000 42.26233 28 MET B O 1
ATOM 2128 N N . LEU B 1 29 ? -4.80095 3.82007 -7.09782 1.000 33.58171 29 LEU B N 1
ATOM 2129 C CA . LEU B 1 29 ? -6.21697 4.16009 -7.14627 1.000 33.19084 29 LEU B CA 1
ATOM 2130 C C . LEU B 1 29 ? -6.46476 5.62893 -7.48142 1.000 38.98672 29 LEU B C 1
ATOM 2131 O O . LEU B 1 29 ? -7.62485 6.05174 -7.47358 1.000 41.42335 29 LEU B O 1
ATOM 2136 N N . GLY B 1 30 ? -5.41754 6.39681 -7.78441 1.000 35.44072 30 GLY B N 1
ATOM 2137 C CA . GLY B 1 30 ? -5.56765 7.79052 -8.17433 1.000 38.91152 30 GLY B CA 1
ATOM 2138 C C . GLY B 1 30 ? -5.43727 8.82410 -7.07270 1.000 35.19327 30 GLY B C 1
ATOM 2139 O O . GLY B 1 30 ? -5.82784 9.98019 -7.28366 1.000 38.26122 30 GLY B O 1
ATOM 2140 N N . GLU B 1 31 ? -4.86803 8.47028 -5.91654 1.000 34.39993 31 GLU B N 1
ATOM 2141 C CA . GLU B 1 31 ? -4.79945 9.37758 -4.77772 1.000 36.30843 31 GLU B CA 1
ATOM 2142 C C . GLU B 1 31 ? -3.40872 10.00177 -4.63627 1.000 35.18634 31 GLU B C 1
ATOM 2143 O O . GLU B 1 31 ? -2.40854 9.42798 -5.07282 1.000 39.79964 31 GLU B O 1
ATOM 2149 N N . ASN B 1 32 ? -3.36240 11.19547 -4.04309 1.000 35.10109 32 ASN B N 1
ATOM 2150 C CA . ASN B 1 32 ? -2.10309 11.86112 -3.69977 1.000 34.11398 32 ASN B CA 1
ATOM 2151 C C . ASN B 1 32 ? -1.74321 11.48767 -2.26953 1.000 32.64466 32 ASN B C 1
ATOM 2152 O O . ASN B 1 32 ? -2.57275 11.65404 -1.36952 1.000 37.52334 32 ASN B O 1
ATOM 2157 N N . VAL B 1 33 ? -0.51384 10.99999 -2.05790 1.000 29.78840 33 VAL B N 1
ATOM 2158 C CA . VAL B 1 33 ? -0.12023 10.41873 -0.77202 1.000 28.42836 33 VAL B CA 1
ATOM 2159 C C . VAL B 1 33 ? 1.22332 10.97880 -0.32557 1.000 30.52744 33 VAL B C 1
ATOM 2160 O O . VAL B 1 33 ? 2.17388 11.06807 -1.11011 1.000 28.75442 33 VAL B O 1
ATOM 2164 N N . LEU B 1 34 ? 1.30539 11.32357 0.95253 1.000 27.34358 34 LEU B N 1
ATOM 2165 C CA . LEU B 1 34 ? 2.57321 11.55820 1.62651 1.000 26.97400 34 LEU B CA 1
ATOM 2166 C C . LEU B 1 34 ? 2.75669 10.44189 2.64305 1.000 27.33546 34 LEU B C 1
ATOM 2167 O O . LEU B 1 34 ? 1.84569 10.16970 3.42887 1.000 29.60313 34 LEU B O 1
ATOM 2172 N N A VAL B 1 35 ? 3.92863 9.80925 2.64540 0.550 26.74029 35 VAL B N 1
ATOM 2173 N N B VAL B 1 35 ? 3.91706 9.79798 2.61616 0.450 26.87881 35 VAL B N 1
ATOM 2174 C CA A VAL B 1 35 ? 4.23462 8.74986 3.60419 0.550 27.21964 35 VAL B CA 1
ATOM 2175 C CA B VAL B 1 35 ? 4.27022 8.79290 3.60678 0.450 27.62072 35 VAL B CA 1
ATOM 2176 C C A VAL B 1 35 ? 5.37923 9.22837 4.50055 0.550 26.63716 35 VAL B C 1
ATOM 2177 C C B VAL B 1 35 ? 5.33227 9.38615 4.51443 0.450 27.30561 35 VAL B C 1
ATOM 2178 O O A VAL B 1 35 ? 6.44093 9.62937 4.00834 0.550 26.72242 35 VAL B O 1
ATOM 2179 O O B VAL B 1 35 ? 6.28305 10.02386 4.04504 0.450 26.51394 35 VAL B O 1
ATOM 2186 N N . VAL B 1 36 ? 5.13379 9.22711 5.81389 1.000 25.58017 36 VAL B N 1
ATOM 2187 C CA . VAL B 1 36 ? 6.02025 9.80785 6.81734 1.000 24.91726 36 VAL B CA 1
ATOM 2188 C C . VAL B 1 36 ? 6.55378 8.67900 7.68219 1.000 26.43218 36 VAL B C 1
ATOM 2189 O O . VAL B 1 36 ? 5.77329 7.87753 8.20373 1.000 26.99853 36 VAL B O 1
ATOM 2193 N N . ASP B 1 37 ? 7.87176 8.61041 7.82812 1.000 23.97380 37 ASP B N 1
ATOM 2194 C CA . ASP B 1 37 ? 8.48435 7.61219 8.70695 1.000 25.74814 37 ASP B CA 1
ATOM 2195 C C . ASP B 1 37 ? 8.68735 8.22903 10.08074 1.000 27.85501 37 ASP B C 1
ATOM 2196 O O . ASP B 1 37 ? 9.52469 9.11691 10.24176 1.000 29.65474 37 ASP B O 1
ATOM 2201 N N . ALA B 1 38 ? 7.90738 7.77500 11.05962 1.000 24.95131 38 ALA B N 1
ATOM 2202 C CA . ALA B 1 38 ? 8.06587 8.23733 12.43215 1.000 29.89163 38 ALA B CA 1
ATOM 2203 C C . ALA B 1 38 ? 8.95037 7.31870 13.25887 1.000 28.57985 38 ALA B C 1
ATOM 2204 O O . ALA B 1 38 ? 9.13662 7.58050 14.46030 1.000 28.27541 38 ALA B O 1
ATOM 2206 N N . CYS B 1 39 ? 9.52125 6.27433 12.64880 1.000 27.90518 39 CYS B N 1
ATOM 2207 C CA . CYS B 1 39 ? 10.31465 5.27188 13.36874 1.000 28.48980 39 CYS B CA 1
ATOM 2208 C C . CYS B 1 39 ? 11.78432 5.66333 13.38778 1.000 31.64997 39 CYS B C 1
ATOM 2209 O O . CYS B 1 39 ? 12.36580 5.92724 12.33190 1.000 26.98105 39 CYS B O 1
ATOM 2212 N N . PRO B 1 40 ? 12.42489 5.70327 14.55754 1.000 33.39005 40 PRO B N 1
ATOM 2213 C CA . PRO B 1 40 ? 13.85689 6.03768 14.58866 1.000 33.73069 40 PRO B CA 1
ATOM 2214 C C . PRO B 1 40 ? 14.72951 5.06559 13.81345 1.000 33.11442 40 PRO B C 1
ATOM 2215 O O . PRO B 1 40 ? 15.85699 5.42342 13.45494 1.000 36.13505 40 PRO B O 1
ATOM 2219 N N A ASP B 1 41 ? 14.23643 3.85589 13.54744 0.566 25.87460 41 ASP B N 1
ATOM 2220 N N B ASP B 1 41 ? 14.27317 3.84189 13.53753 0.434 27.20267 41 ASP B N 1
ATOM 2221 C CA A ASP B 1 41 ? 14.97688 2.89637 12.73914 0.566 29.09302 41 ASP B CA 1
ATOM 2222 C CA B ASP B 1 41 ? 15.12473 2.96912 12.73410 0.434 29.43502 41 ASP B CA 1
ATOM 2223 C C A ASP B 1 41 ? 15.11809 3.34760 11.28553 0.566 28.20131 41 ASP B C 1
ATOM 2224 C C B ASP B 1 41 ? 15.13022 3.33957 11.25539 0.434 28.35363 41 ASP B C 1
ATOM 2225 O O A ASP B 1 41 ? 16.04407 2.90684 10.59348 0.566 27.97896 41 ASP B O 1
ATOM 2226 O O B ASP B 1 41 ? 15.96290 2.81170 10.50724 0.434 27.68128 41 ASP B O 1
ATOM 2235 N N . ASN B 1 42 ? 14.23066 4.22027 10.81045 1.000 26.73722 42 ASN B N 1
ATOM 2236 C CA . ASN B 1 42 ? 14.39118 4.88359 9.50796 1.000 27.69079 42 ASN B CA 1
ATOM 2237 C C . ASN B 1 42 ? 14.42003 3.88489 8.34426 1.000 28.14628 42 ASN B C 1
ATOM 2238 O O . ASN B 1 42 ? 15.18780 4.04677 7.39154 1.000 27.29134 42 ASN B O 1
ATOM 2243 N N A LEU B 1 43 ? 13.56403 2.85284 8.41589 0.677 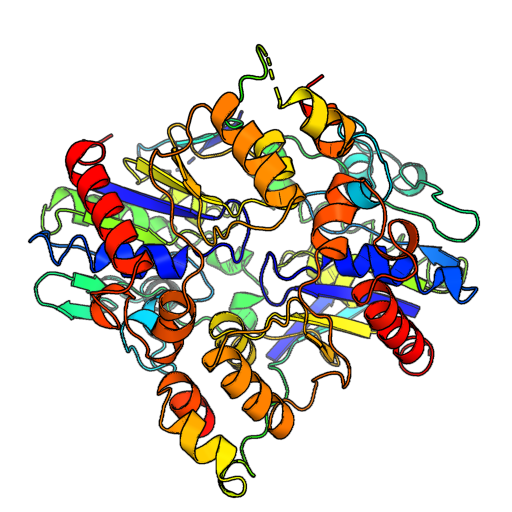26.79047 43 LEU B N 1
ATOM 2244 N N B LEU B 1 43 ? 13.57063 2.85143 8.41816 0.323 26.46634 43 LEU B N 1
ATOM 2245 C CA A LEU B 1 43 ? 13.55583 1.77331 7.43470 0.677 23.25215 43 LEU B CA 1
ATOM 2246 C CA B LEU B 1 43 ? 13.56432 1.78267 7.42476 0.323 24.56363 43 LEU B CA 1
ATOM 2247 C C A LEU B 1 43 ? 12.60933 2.01276 6.26393 0.677 25.83587 43 LEU B C 1
ATOM 2248 C C B LEU B 1 43 ? 12.63371 2.04314 6.24939 0.323 25.65823 43 LEU B C 1
ATOM 2249 O O A LEU B 1 43 ? 12.79620 1.39812 5.20769 0.677 27.87624 43 LEU B O 1
ATOM 2250 O O B LEU B 1 43 ? 12.85269 1.47162 5.17549 0.323 27.37942 43 LEU B O 1
ATOM 2259 N N . LEU B 1 44 ? 11.59826 2.86707 6.42929 1.000 24.16083 44 LEU B N 1
ATOM 2260 C CA . LEU B 1 44 ? 10.59214 3.02391 5.37861 1.000 24.55885 44 LEU B CA 1
ATOM 2261 C C . LEU B 1 44 ? 11.21147 3.47653 4.06122 1.000 27.71120 44 LEU B C 1
ATOM 2262 O O . LEU B 1 44 ? 10.80840 3.00467 2.98725 1.000 26.37124 44 LEU B O 1
ATOM 2267 N N . ARG B 1 45 ? 12.20996 4.36074 4.12476 1.000 27.42820 45 ARG B N 1
ATOM 2268 C CA . ARG B 1 45 ? 12.83232 4.91377 2.92333 1.000 27.50470 45 ARG B CA 1
ATOM 2269 C C . ARG B 1 45 ? 13.42593 3.83315 2.02797 1.000 28.13619 45 ARG B C 1
ATOM 2270 O O . ARG B 1 45 ? 13.59033 4.06027 0.82435 1.000 26.02883 45 ARG B O 1
ATOM 2278 N N . LEU B 1 46 ? 13.80008 2.67850 2.59441 1.000 27.12478 46 LEU B N 1
ATOM 2279 C CA . LEU B 1 46 ? 14.45945 1.65362 1.79668 1.000 26.40382 46 LEU B CA 1
ATOM 2280 C C . LEU B 1 46 ? 13.48049 0.90010 0.91492 1.000 28.63383 46 LEU B C 1
ATOM 2281 O O . LEU B 1 46 ? 13.90284 0.25698 -0.05139 1.000 31.75265 46 LEU B O 1
ATOM 2286 N N . SER B 1 47 ? 12.18775 0.98441 1.20447 1.000 25.73241 47 SER B N 1
ATOM 2287 C CA . SER B 1 47 ? 11.18491 0.48834 0.27960 1.000 27.28733 47 SER B CA 1
ATOM 2288 C C . SER B 1 47 ? 10.96730 1.42334 -0.90362 1.000 29.43614 47 SER B C 1
ATOM 2289 O O . SER B 1 47 ? 10.17648 1.08715 -1.77946 1.000 27.63162 47 SER B O 1
ATOM 2292 N N . PHE B 1 48 ? 11.62802 2.58068 -0.94153 1.000 27.40629 48 PHE B N 1
ATOM 2293 C CA . PHE B 1 48 ? 11.45067 3.54777 -2.02232 1.000 28.19601 48 PHE B CA 1
ATOM 2294 C C . PHE B 1 48 ? 12.78238 3.89193 -2.67452 1.000 31.52670 48 PHE B C 1
ATOM 2295 O O . PHE B 1 48 ? 12.98635 5.01987 -3.13839 1.000 32.48651 48 PHE B O 1
ATOM 2303 N N . ASN B 1 49 ? 13.70878 2.93045 -2.68308 1.000 32.62065 49 ASN B N 1
ATOM 2304 C CA . ASN B 1 49 ? 14.99023 3.04417 -3.38559 1.000 34.27289 49 ASN B CA 1
ATOM 2305 C C . ASN B 1 49 ? 15.82479 4.24410 -2.92992 1.000 35.05521 49 ASN B C 1
ATOM 2306 O O . ASN B 1 49 ? 16.63449 4.78013 -3.69087 1.000 33.84954 49 ASN B O 1
ATOM 2311 N N . VAL B 1 50 ? 15.66580 4.66640 -1.68626 1.000 31.61646 50 VAL B N 1
ATOM 2312 C CA . VAL B 1 50 ? 16.54766 5.68050 -1.11535 1.000 31.85232 50 VAL B CA 1
ATOM 2313 C C . VAL B 1 50 ? 17.84856 5.00293 -0.70444 1.000 34.56126 50 VAL B C 1
ATOM 2314 O O . VAL B 1 50 ? 17.82389 3.96105 -0.04343 1.000 35.26203 50 VAL B O 1
ATOM 2318 N N . ASP B 1 51 ? 18.98385 5.57477 -1.11962 1.000 33.28187 51 ASP B N 1
ATOM 2319 C CA . ASP B 1 51 ? 20.28080 4.99696 -0.77610 1.000 35.58200 51 ASP B CA 1
ATOM 2320 C C . ASP B 1 51 ? 20.44255 4.87446 0.73668 1.000 37.34866 51 ASP B C 1
ATOM 2321 O O . ASP B 1 51 ? 20.09113 5.78375 1.49030 1.000 36.29923 51 ASP B O 1
ATOM 2326 N N . PHE B 1 52 ? 20.99277 3.74473 1.18125 1.000 35.02329 52 PHE B N 1
ATOM 2327 C CA . PHE B 1 52 ? 21.23142 3.57270 2.61240 1.000 35.68722 52 PHE B CA 1
ATOM 2328 C C . PHE B 1 52 ? 22.06178 4.71787 3.18243 1.000 34.38740 52 PHE B C 1
ATOM 2329 O O . PHE B 1 52 ? 21.80315 5.18418 4.29986 1.000 37.97379 52 PHE B O 1
ATOM 2337 N N . THR B 1 53 ? 23.04789 5.20380 2.42024 1.000 37.64106 53 THR B N 1
ATOM 2338 C CA . THR B 1 53 ? 23.93591 6.26583 2.89281 1.000 40.96191 53 THR B CA 1
ATOM 2339 C C . THR B 1 53 ? 23.28897 7.64473 2.88414 1.000 44.18986 53 THR B C 1
ATOM 2340 O O . THR B 1 53 ? 23.89996 8.59536 3.38303 1.000 48.42496 53 THR B O 1
ATOM 2344 N N . HIS B 1 54 ? 22.08563 7.78081 2.32936 1.000 40.64931 54 HIS B N 1
ATOM 2345 C CA . HIS B 1 54 ? 21.33821 9.03656 2.38777 1.000 41.59722 54 HIS B CA 1
ATOM 2346 C C . HIS B 1 54 ? 20.83010 9.23879 3.81189 1.000 42.83800 54 HIS B C 1
ATOM 2347 O O . HIS B 1 54 ? 19.94277 8.51456 4.27283 1.000 43.54991 54 HIS B O 1
ATOM 2354 N N . ARG B 1 55 ? 21.39815 10.20486 4.53361 1.000 41.57820 55 ARG B N 1
ATOM 2355 C CA . ARG B 1 55 ? 21.08367 10.32628 5.94855 1.000 36.52380 55 ARG B CA 1
ATOM 2356 C C . ARG B 1 55 ? 19.98789 11.34197 6.24870 1.000 36.49785 55 ARG B C 1
ATOM 2357 O O . ARG B 1 55 ? 19.52619 11.39637 7.39247 1.000 36.18361 55 ARG B O 1
ATOM 2365 N N . GLN B 1 56 ? 19.53651 12.11654 5.25968 1.000 35.29612 56 GLN B N 1
ATOM 2366 C CA . GLN B 1 56 ? 18.56927 13.17674 5.51500 1.000 38.64219 56 GLN B CA 1
ATOM 2367 C C . GLN B 1 56 ? 17.20384 12.61467 5.90086 1.000 39.38180 56 GLN B C 1
ATOM 2368 O O . GLN B 1 56 ? 16.82009 11.51088 5.50889 1.000 39.55302 56 GLN B O 1
ATOM 2374 N N . GLY B 1 57 ? 16.46440 13.40911 6.66524 1.000 39.83796 57 GLY B N 1
ATOM 2375 C CA . GLY B 1 57 ? 15.12458 13.04718 7.09105 1.000 34.81788 57 GLY B CA 1
ATOM 2376 C C . GLY B 1 57 ? 14.58419 14.15662 7.96017 1.000 35.44449 57 GLY B C 1
ATOM 2377 O O . GLY B 1 57 ? 15.29812 15.10210 8.30578 1.000 34.62368 57 GLY B O 1
ATOM 2378 N N . TRP B 1 58 ? 13.29439 14.05028 8.29021 1.000 31.74613 58 TRP B N 1
ATOM 2379 C CA . TRP B 1 58 ? 12.65904 15.15625 9.00021 1.000 30.38919 58 TRP B CA 1
ATOM 2380 C C . TRP B 1 58 ? 13.24630 15.33553 10.39880 1.000 33.99382 58 TRP B C 1
ATOM 2381 O O . TRP B 1 58 ? 13.49178 16.46780 10.83467 1.000 35.91003 58 TRP B O 1
ATOM 2392 N N . ALA B 1 59 ? 13.48871 14.23044 11.10290 1.000 31.73777 59 ALA B N 1
ATOM 2393 C CA . ALA B 1 59 ? 14.03049 14.30087 12.45343 1.000 33.24708 59 ALA B CA 1
ATOM 2394 C C . ALA B 1 59 ? 15.51039 14.63023 12.42235 1.000 38.06590 59 ALA B C 1
ATOM 2395 O O . ALA B 1 59 ? 15.99247 15.41472 13.24610 1.000 35.56543 59 ALA B O 1
ATOM 2397 N N . ARG B 1 60 ? 16.24385 14.05858 11.46772 1.000 32.19283 60 ARG B N 1
ATOM 2398 C CA . ARG B 1 60 ? 17.64955 14.42614 11.29736 1.000 35.44483 60 ARG B CA 1
ATOM 2399 C C . ARG B 1 60 ? 17.80380 15.92909 11.04740 1.000 38.07181 60 ARG B C 1
ATOM 2400 O O . ARG B 1 60 ? 18.64155 16.59896 11.67756 1.000 39.60802 60 ARG B O 1
ATOM 2408 N N . ALA B 1 61 ? 16.97776 16.48650 10.15581 1.000 35.88053 61 ALA B N 1
ATOM 2409 C CA . ALA B 1 61 ? 16.99869 17.92663 9.90132 1.000 35.31141 61 ALA B CA 1
ATOM 2410 C C . ALA B 1 61 ? 16.63942 18.71590 11.15479 1.000 39.19438 61 ALA B C 1
ATOM 2411 O O . ALA B 1 61 ? 17.29944 19.70752 11.49057 1.000 41.49575 61 ALA B O 1
ATOM 2413 N N . MET B 1 62 ? 15.59945 18.28237 11.86470 1.000 39.02526 62 MET B N 1
ATOM 2414 C CA . MET B 1 62 ? 15.11478 19.03086 13.01436 1.000 42.55539 62 MET B CA 1
ATOM 2415 C C . MET B 1 62 ? 16.15460 19.06676 14.13032 1.000 41.61242 62 MET B C 1
ATOM 2416 O O . MET B 1 62 ? 16.39563 20.12674 14.72829 1.000 42.53598 62 MET B O 1
ATOM 2421 N N . LEU B 1 63 ? 16.79934 17.92339 14.40499 1.000 39.65750 63 LEU B N 1
ATOM 2422 C CA . LEU B 1 63 ? 17.85633 17.86416 15.41666 1.000 44.51740 63 LEU B CA 1
ATOM 2423 C C . LEU B 1 63 ? 19.07788 18.68710 15.01852 1.000 46.18452 63 LEU B C 1
ATOM 2424 O O . LEU B 1 63 ? 19.80563 19.17874 15.89454 1.000 46.87416 63 LEU B O 1
ATOM 2429 N N . ASP B 1 64 ? 19.32645 18.83888 13.71861 1.000 43.89312 64 ASP B N 1
ATOM 2430 C CA . ASP B 1 64 ? 20.45588 19.60847 13.20956 1.000 47.74360 64 ASP B CA 1
ATOM 2431 C C . ASP B 1 64 ? 20.13351 21.08947 13.03961 1.000 49.26510 64 ASP B C 1
ATOM 2432 O O . ASP B 1 64 ? 20.98163 21.84580 12.55071 1.000 48.55600 64 ASP B O 1
ATOM 2437 N N . GLY B 1 65 ? 18.93636 21.52010 13.42531 1.000 50.03155 65 GLY B N 1
ATOM 2438 C CA . GLY B 1 65 ? 18.58553 22.91842 13.29571 1.000 45.99078 65 GLY B CA 1
ATOM 2439 C C . GLY B 1 65 ? 18.29951 23.34312 11.87722 1.000 46.08204 65 GLY B C 1
ATOM 2440 O O . GLY B 1 65 ? 18.49689 24.51633 11.52835 1.000 49.50932 65 GLY B O 1
ATOM 2441 N N . GLN B 1 66 ? 17.83480 22.41926 11.04667 1.000 45.59609 66 GLN B N 1
ATOM 2442 C CA . GLN B 1 66 ? 17.47547 22.70507 9.66835 1.000 48.84016 66 GLN B CA 1
ATOM 2443 C C . GLN B 1 66 ? 15.97196 22.57133 9.48637 1.000 44.51368 66 GLN B C 1
ATOM 2444 O O . GLN B 1 66 ? 15.24248 22.13059 10.38064 1.000 47.48560 66 GLN B O 1
ATOM 2450 N N . ASP B 1 67 ? 15.51877 22.95339 8.30023 1.000 42.02208 67 ASP B N 1
ATOM 2451 C CA . ASP B 1 67 ? 14.10295 22.91077 7.96043 1.000 43.86381 67 ASP B CA 1
ATOM 2452 C C . ASP B 1 67 ? 13.71684 21.48657 7.58574 1.000 44.67706 67 ASP B C 1
ATOM 2453 O O . ASP B 1 67 ? 14.20755 20.95565 6.58283 1.000 43.53681 67 ASP B O 1
ATOM 2458 N N . TRP B 1 68 ? 12.83418 20.87695 8.38692 1.000 45.61968 68 TRP B N 1
ATOM 2459 C CA . TRP B 1 68 ? 12.40296 19.50654 8.11920 1.000 41.93018 68 TRP B CA 1
ATOM 2460 C C . TRP B 1 68 ? 11.72657 19.38458 6.76273 1.000 41.96663 68 TRP B C 1
ATOM 2461 O O . TRP B 1 68 ? 11.76757 18.31630 6.14106 1.000 42.43928 68 TRP B O 1
ATOM 2472 N N . ARG B 1 69 ? 11.09727 20.45851 6.28778 1.000 41.77239 69 ARG B N 1
ATOM 2473 C CA . ARG B 1 69 ? 10.37566 20.39226 5.02434 1.000 48.12239 69 ARG B CA 1
ATOM 2474 C C . ARG B 1 69 ? 11.29418 20.21948 3.82489 1.000 52.95619 69 ARG B C 1
ATOM 2475 O O . ARG B 1 69 ? 10.80855 19.88399 2.74073 1.000 57.32014 69 ARG B O 1
ATOM 2483 N N . ASP B 1 70 ? 12.59530 20.42066 3.98480 1.000 45.30241 70 ASP B N 1
ATOM 2484 C CA . ASP B 1 70 ? 13.52686 20.20519 2.88962 1.000 47.20046 70 ASP B CA 1
ATOM 2485 C C . ASP B 1 70 ? 14.04622 18.77247 2.81967 1.000 44.86337 70 ASP B C 1
ATOM 2486 O O . ASP B 1 70 ? 14.81023 18.45698 1.90139 1.000 42.80221 70 ASP B O 1
ATOM 2491 N N . ALA B 1 71 ? 13.65368 17.89705 3.75285 1.000 36.96143 71 ALA B N 1
ATOM 2492 C CA . ALA B 1 71 ? 14.07153 16.50036 3.72688 1.000 35.35100 71 ALA B CA 1
ATOM 2493 C C . ALA B 1 71 ? 13.08552 15.59479 2.99871 1.000 40.10006 71 ALA B C 1
ATOM 2494 O O . ALA B 1 71 ? 13.30135 14.37849 2.95160 1.000 46.13759 71 ALA B O 1
ATOM 2496 N N . GLY B 1 72 ? 12.01751 16.14881 2.43371 1.000 38.89239 72 GLY B N 1
ATOM 2497 C CA . GLY B 1 72 ? 11.06707 15.33718 1.69622 1.000 38.24978 72 GLY B CA 1
ATOM 2498 C C . GLY B 1 72 ? 11.59386 14.92140 0.33438 1.000 40.29739 72 GLY B C 1
ATOM 2499 O O . GLY B 1 72 ? 12.44418 15.58151 -0.26543 1.000 41.74184 72 GLY B O 1
ATOM 2500 N N . LEU B 1 73 ? 11.06355 13.80187 -0.15793 1.000 35.74275 73 LEU B N 1
ATOM 2501 C CA . LEU B 1 73 ? 11.44320 13.23308 -1.44237 1.000 33.78898 73 LEU B CA 1
ATOM 2502 C C . LEU B 1 73 ? 10.18749 12.92107 -2.24468 1.000 31.38972 73 LEU B C 1
ATOM 2503 O O . LEU B 1 73 ? 9.16589 12.51683 -1.68525 1.000 36.71254 73 LEU B O 1
ATOM 2508 N N A ARG B 1 74 ? 10.28318 13.12003 -3.55053 0.435 35.38431 74 ARG B N 1
ATOM 2509 N N B ARG B 1 74 ? 10.25022 13.09704 -3.55876 0.565 35.62665 74 ARG B N 1
ATOM 2510 C CA A ARG B 1 74 ? 9.23755 12.72523 -4.47506 0.435 34.69363 74 ARG B CA 1
ATOM 2511 C CA B ARG B 1 74 ? 9.12462 12.74863 -4.41830 0.565 34.24747 74 ARG B CA 1
ATOM 2512 C C A ARG B 1 74 ? 9.56236 11.33330 -4.99017 0.435 33.63808 74 ARG B C 1
ATOM 2513 C C B ARG B 1 74 ? 9.44384 11.42544 -5.10421 0.565 33.35360 74 ARG B C 1
ATOM 2514 O O A ARG B 1 74 ? 10.67271 11.08965 -5.47269 0.435 36.39823 74 ARG B O 1
ATOM 2515 O O B ARG B 1 74 ? 10.44264 11.32031 -5.82227 0.565 38.73388 74 ARG B O 1
ATOM 2530 N N . TYR B 1 75 ? 8.61481 10.41073 -4.85533 1.000 29.32330 75 TYR B N 1
ATOM 2531 C CA . TYR B 1 75 ? 8.81611 9.08675 -5.42920 1.000 28.48763 75 TYR B CA 1
ATOM 2532 C C . TYR B 1 75 ? 8.14952 8.96928 -6.79517 1.000 30.56939 75 TYR B C 1
ATOM 2533 O O . TYR B 1 75 ? 8.78886 8.54949 -7.76614 1.000 31.24180 75 TYR B O 1
ATOM 2542 N N . THR B 1 76 ? 6.86817 9.32521 -6.87764 1.000 28.80506 76 THR B N 1
ATOM 2543 C CA . THR B 1 76 ? 6.14778 9.50229 -8.13739 1.000 28.51347 76 THR B CA 1
ATOM 2544 C C . THR B 1 76 ? 5.44881 10.84999 -8.08468 1.000 31.30304 76 THR B C 1
ATOM 2545 O O . THR B 1 76 ? 5.52444 11.56463 -7.08126 1.000 32.27112 76 THR B O 1
ATOM 2549 N N A SER B 1 77 ? 4.73574 11.18918 -9.17035 0.665 29.94874 77 SER B N 1
ATOM 2550 N N B SER B 1 77 ? 4.73543 11.20129 -9.15924 0.335 30.68683 77 SER B N 1
ATOM 2551 C CA A SER B 1 77 ? 3.95067 12.41673 -9.15275 0.665 33.25676 77 SER B CA 1
ATOM 2552 C CA B SER B 1 77 ? 3.97744 12.44496 -9.11479 0.335 32.75728 77 SER B CA 1
ATOM 2553 C C A SER B 1 77 ? 2.88369 12.39093 -8.06958 0.665 32.97172 77 SER B C 1
ATOM 2554 C C B SER B 1 77 ? 2.84815 12.39435 -8.09477 0.335 33.36394 77 SER B C 1
ATOM 2555 O O A SER B 1 77 ? 2.44734 13.45575 -7.62148 0.665 37.51739 77 SER B O 1
ATOM 2556 O O B SER B 1 77 ? 2.33356 13.44930 -7.71397 0.335 36.65015 77 SER B O 1
ATOM 2561 N N . GLN B 1 78 ? 2.46361 11.20248 -7.62866 1.000 31.09202 78 GLN B N 1
ATOM 2562 C CA . GLN B 1 78 ? 1.41419 11.07430 -6.62813 1.000 27.06006 78 GLN B CA 1
ATOM 2563 C C . GLN B 1 78 ? 1.91068 10.67864 -5.25318 1.000 29.66928 78 GLN B C 1
ATOM 2564 O O . GLN B 1 78 ? 1.11448 10.67036 -4.30917 1.000 34.79731 78 GLN B O 1
ATOM 2570 N N . LEU B 1 79 ? 3.17989 10.34441 -5.10808 1.000 28.43506 79 LEU B N 1
ATOM 2571 C CA . LEU B 1 79 ? 3.64981 9.72692 -3.87275 1.000 28.24864 79 LEU B CA 1
ATOM 2572 C C . LEU B 1 79 ? 4.91208 10.42984 -3.40033 1.000 28.65413 79 LEU B C 1
ATOM 2573 O O . LEU B 1 79 ? 5.95157 10.35052 -4.06120 1.000 29.77915 79 LEU B O 1
ATOM 2578 N N . ASP B 1 80 ? 4.81215 11.10835 -2.25442 1.000 25.73862 80 ASP B N 1
ATOM 2579 C CA . ASP B 1 80 ? 5.92353 11.80618 -1.61702 1.000 28.02808 80 ASP B CA 1
ATOM 2580 C C . ASP B 1 80 ? 6.33410 11.04417 -0.35972 1.000 28.52228 80 ASP B C 1
ATOM 2581 O O . ASP B 1 80 ? 5.51207 10.37477 0.27208 1.000 27.97422 80 ASP B O 1
ATOM 2586 N N . LEU B 1 81 ? 7.61379 11.15372 0.01035 1.000 28.72851 81 LEU B N 1
ATOM 2587 C CA . LEU B 1 81 ? 8.16331 10.41090 1.14318 1.000 25.10673 81 LEU B CA 1
ATOM 2588 C C . LEU B 1 81 ? 8.94934 11.33088 2.05980 1.000 27.57393 81 LEU B C 1
ATOM 2589 O O . LEU B 1 81 ? 9.69520 12.18997 1.59549 1.000 30.67543 81 LEU B O 1
ATOM 2594 N N . LEU B 1 82 ? 8.81054 11.12261 3.37277 1.000 26.59241 82 LEU B N 1
ATOM 2595 C CA . LEU B 1 82 ? 9.52724 11.91387 4.37230 1.000 26.85852 82 LEU B CA 1
ATOM 2596 C C . LEU B 1 82 ? 10.25621 10.94281 5.29474 1.000 28.78202 82 LEU B C 1
ATOM 2597 O O . LEU B 1 82 ? 9.69563 10.49044 6.29749 1.000 29.73423 82 LEU B O 1
ATOM 2602 N N . PRO B 1 83 ? 11.49979 10.58895 4.97691 1.000 30.75587 83 PRO B N 1
ATOM 2603 C CA . PRO B 1 83 ? 12.26095 9.69984 5.86158 1.000 31.13642 83 PRO B CA 1
ATOM 2604 C C . PRO B 1 83 ? 12.45044 10.33259 7.22913 1.000 29.50053 83 PRO B C 1
ATOM 2605 O O . PRO B 1 83 ? 12.39778 11.55192 7.39194 1.000 29.37712 83 PRO B O 1
ATOM 2609 N N . PHE B 1 84 ? 12.67306 9.46515 8.22043 1.000 27.92978 84 PHE B N 1
ATOM 2610 C CA . PHE B 1 84 ? 13.03622 9.93524 9.55630 1.000 28.89409 84 PHE B CA 1
ATOM 2611 C C . PHE B 1 84 ? 14.42022 10.57887 9.55945 1.000 30.08910 84 PHE B C 1
ATOM 2612 O O . PHE B 1 84 ? 14.62693 11.61993 10.19686 1.000 32.38070 84 PHE B O 1
ATOM 2620 N N . GLY B 1 85 ? 15.37439 9.97845 8.85302 1.000 31.21815 85 GLY B N 1
ATOM 2621 C CA . GLY B 1 85 ? 16.76725 10.36348 8.93215 1.000 31.43312 85 GLY B CA 1
ATOM 2622 C C . GLY B 1 85 ? 17.57322 9.38087 9.77093 1.000 33.90456 85 GLY B C 1
ATOM 2623 O O . GLY B 1 85 ? 17.04798 8.67016 10.63164 1.000 33.03357 85 GLY B O 1
ATOM 2624 N N . GLN B 1 86 ? 18.88269 9.35084 9.51845 1.000 35.73335 86 GLN B N 1
ATOM 2625 C CA . GLN B 1 86 ? 19.77938 8.40453 10.18443 1.000 34.97738 86 GLN B CA 1
ATOM 2626 C C . GLN B 1 86 ? 20.32583 9.01513 11.47259 1.000 32.04696 86 GLN B C 1
ATOM 2627 O O . GLN B 1 86 ? 20.96326 10.07365 11.44579 1.000 36.15245 86 GLN B O 1
ATOM 2633 N N . LEU B 1 87 ? 20.08341 8.33896 12.58924 1.000 33.29676 87 LEU B N 1
ATOM 2634 C CA . LEU B 1 87 ? 20.65178 8.72169 13.87965 1.000 34.51880 87 LEU B CA 1
ATOM 2635 C C . LEU B 1 87 ? 22.04142 8.12220 14.06805 1.000 35.41564 87 LEU B C 1
ATOM 2636 O O . LEU B 1 87 ? 22.33233 7.01465 13.60763 1.000 41.04857 87 LEU B O 1
ATOM 2641 N N . SER B 1 88 ? 22.89715 8.85357 14.78378 1.000 36.97882 88 SER B N 1
ATOM 2642 C CA . SER B 1 88 ? 24.13993 8.25127 15.24089 1.000 37.99777 88 SER B CA 1
ATOM 2643 C C . SER B 1 88 ? 23.83963 7.18878 16.28875 1.000 37.88773 88 SER B C 1
ATOM 2644 O O . SER B 1 88 ? 22.76096 7.15585 16.88507 1.000 39.32830 88 SER B O 1
ATOM 2647 N N . ILE B 1 89 ? 24.82159 6.31675 16.52660 1.000 40.67926 89 ILE B N 1
ATOM 2648 C CA . ILE B 1 89 ? 24.68075 5.32438 17.59042 1.000 46.30821 89 ILE B CA 1
ATOM 2649 C C . ILE B 1 89 ? 24.43875 6.00780 18.93713 1.000 42.98612 89 ILE B C 1
ATOM 2650 O O . ILE B 1 89 ? 23.60135 5.55880 19.73128 1.000 39.93129 89 ILE B O 1
ATOM 2655 N N . GLU B 1 90 ? 25.14415 7.11464 19.20845 1.000 43.72371 90 GLU B N 1
ATOM 2656 C CA . GLU B 1 90 ? 24.91804 7.83064 20.46388 1.000 41.89096 90 GLU B CA 1
ATOM 2657 C C . GLU B 1 90 ? 23.48969 8.35342 20.55460 1.000 43.32370 90 GLU B C 1
ATOM 2658 O O . GLU B 1 90 ? 22.86756 8.29768 21.62350 1.000 43.86004 90 GLU B O 1
ATOM 2664 N N . GLU B 1 91 ? 22.94613 8.86775 19.44641 1.000 37.32144 91 GLU B N 1
ATOM 2665 C CA . GLU B 1 91 ? 21.54223 9.25757 19.46934 1.000 39.61225 91 GLU B CA 1
ATOM 2666 C C . GLU B 1 91 ? 20.64431 8.03554 19.62470 1.000 38.21511 91 GLU B C 1
ATOM 2667 O O . GLU B 1 91 ? 19.69460 8.05757 20.41574 1.000 37.50495 91 GLU B O 1
ATOM 2673 N N . GLN B 1 92 ? 20.95096 6.94798 18.90405 1.000 35.41974 92 GLN B N 1
ATOM 2674 C CA . GLN B 1 92 ? 20.13234 5.73741 18.99085 1.000 40.47726 92 GLN B CA 1
ATOM 2675 C C . GLN B 1 92 ? 20.05379 5.22229 20.42189 1.000 44.10015 92 GLN B C 1
ATOM 2676 O O . GLN B 1 92 ? 18.99456 4.77502 20.88045 1.000 44.63296 92 GLN B O 1
ATOM 2682 N N . GLU B 1 93 ? 21.15848 5.27463 21.14032 1.000 40.71989 93 GLU B N 1
ATOM 2683 C CA . GLU B 1 93 ? 21.18240 4.71180 22.47523 1.000 45.65774 93 GLU B CA 1
ATOM 2684 C C . GLU B 1 93 ? 20.77111 5.70538 23.54935 1.000 39.24672 93 GLU B C 1
ATOM 2685 O O . GLU B 1 93 ? 20.69502 5.32962 24.72204 1.000 39.44916 93 GLU B O 1
ATOM 2691 N N . ASN B 1 94 ? 20.49101 6.95901 23.20278 1.000 39.36971 94 ASN B N 1
ATOM 2692 C CA . ASN B 1 94 ? 20.01462 7.93578 24.18305 1.000 39.65383 94 ASN B CA 1
ATOM 2693 C C . ASN B 1 94 ? 18.78656 8.66041 23.65678 1.000 38.44634 94 ASN B C 1
ATOM 2694 O O . ASN B 1 94 ? 18.80636 9.88154 23.47169 1.000 40.62908 94 ASN B O 1
ATOM 2699 N N . PRO B 1 95 ? 17.67997 7.94263 23.44919 1.000 39.16725 95 PRO B N 1
ATOM 2700 C CA . PRO B 1 95 ? 16.48304 8.59837 22.90148 1.000 38.72558 95 PRO B CA 1
ATOM 2701 C C . PRO B 1 95 ? 15.94560 9.70504 23.78844 1.000 43.38442 95 PRO B C 1
ATOM 2702 O O . PRO B 1 95 ? 15.31939 10.64170 23.28436 1.000 41.92572 95 PRO B O 1
ATOM 2706 N N . GLN B 1 96 ? 16.19278 9.64260 25.09899 1.000 43.26525 96 GLN B N 1
ATOM 2707 C CA . GLN B 1 96 ? 15.76276 10.71780 25.98556 1.000 47.41499 96 GLN B CA 1
ATOM 2708 C C . GLN B 1 96 ? 16.37813 12.06493 25.61688 1.000 49.04425 96 GLN B C 1
ATOM 2709 O O . GLN B 1 96 ? 15.81692 13.11129 25.97695 1.000 52.62171 96 GLN B O 1
ATOM 2715 N N . HIS B 1 97 ? 17.51401 12.07431 24.90925 1.000 42.65594 97 HIS B N 1
ATOM 2716 C CA . HIS B 1 97 ? 18.13910 13.34961 24.55821 1.000 41.18193 97 HIS B CA 1
ATOM 2717 C C . HIS B 1 97 ? 17.34770 14.10323 23.50191 1.000 48.03774 97 HIS B C 1
ATOM 2718 O O . HIS B 1 97 ? 17.43916 15.33426 23.42593 1.000 51.58935 97 HIS B O 1
ATOM 2725 N N . TRP B 1 98 ? 16.59915 13.39949 22.66397 1.000 45.73475 98 TRP B N 1
ATOM 2726 C CA . TRP B 1 98 ? 15.96095 14.05649 21.52912 1.000 46.06889 98 TRP B CA 1
ATOM 2727 C C . TRP B 1 98 ? 14.47504 13.77640 21.38129 1.000 43.86835 98 TRP B C 1
ATOM 2728 O O . TRP B 1 98 ? 13.80401 14.52548 20.65445 1.000 45.50828 98 TRP B O 1
ATOM 2739 N N . GLN B 1 99 ? 13.93054 12.74361 22.03126 1.000 46.31955 99 GLN B N 1
ATOM 2740 C CA . GLN B 1 99 ? 12.53877 12.37268 21.78754 1.000 45.39160 99 GLN B CA 1
ATOM 2741 C C . GLN B 1 99 ? 11.55276 13.42050 22.29292 1.000 47.87621 99 GLN B C 1
ATOM 2742 O O . GLN B 1 99 ? 10.35003 13.28604 22.02651 1.000 50.24108 99 GLN B O 1
ATOM 2748 N N . THR B 1 100 ? 12.01946 14.45479 22.99895 1.000 46.29226 100 THR B N 1
ATOM 2749 C CA . THR B 1 100 ? 11.18582 15.60725 23.33367 1.000 45.99237 100 THR B CA 1
ATOM 2750 C C . THR B 1 100 ? 11.60049 16.88403 22.60214 1.000 48.97487 100 THR B C 1
ATOM 2751 O O . THR B 1 100 ? 11.05569 17.95297 22.89473 1.000 56.91114 100 THR B O 1
ATOM 2755 N N . ARG B 1 101 ? 12.53185 16.80574 21.64702 1.000 50.76115 101 ARG B N 1
ATOM 2756 C CA . ARG B 1 101 ? 12.94758 17.95632 20.84172 1.000 44.27348 101 ARG B CA 1
ATOM 2757 C C . ARG B 1 101 ? 12.26809 17.99830 19.46585 1.000 45.76853 101 ARG B C 1
ATOM 2758 O O . ARG B 1 101 ? 12.63261 18.82523 18.61932 1.000 52.05528 101 ARG B O 1
ATOM 2766 N N . LEU B 1 102 ? 11.28682 17.14312 19.22630 1.000 45.82045 102 LEU B N 1
ATOM 2767 C CA . LEU B 1 102 ? 10.74940 16.97014 17.88253 1.000 43.11442 102 LEU B CA 1
ATOM 2768 C C . LEU B 1 102 ? 9.32447 17.49045 17.73891 1.000 43.82133 102 LEU B C 1
ATOM 2769 O O . LEU B 1 102 ? 8.68755 17.22429 16.71902 1.000 39.95534 102 LEU B O 1
ATOM 2774 N N . SER B 1 103 ? 8.81765 18.23767 18.72474 1.000 45.70855 103 SER B N 1
ATOM 2775 C CA . SER B 1 103 ? 7.42256 18.67522 18.70772 1.000 49.97471 103 SER B CA 1
ATOM 2776 C C . SER B 1 103 ? 7.07471 19.50877 17.48404 1.000 45.05658 103 SER B C 1
ATOM 2777 O O . SER B 1 103 ? 5.89993 19.55444 17.09785 1.000 48.97007 103 SER B O 1
ATOM 2780 N N . ASP B 1 104 ? 8.06022 20.17107 16.86916 1.000 47.34358 104 ASP B N 1
ATOM 2781 C CA . ASP B 1 104 ? 7.77832 21.03707 15.72546 1.000 50.61512 104 ASP B CA 1
ATOM 2782 C C . ASP B 1 104 ? 7.14150 20.27189 14.57210 1.000 45.29414 104 ASP B C 1
ATOM 2783 O O . ASP B 1 104 ? 6.42041 20.86477 13.75883 1.000 42.09715 104 ASP B O 1
ATOM 2788 N N . ILE B 1 105 ? 7.40550 18.96605 14.47138 1.000 40.74944 105 ILE B N 1
ATOM 2789 C CA . ILE B 1 105 ? 6.82400 18.16814 13.39423 1.000 39.38281 105 ILE B CA 1
ATOM 2790 C C . ILE B 1 105 ? 5.30458 18.15859 13.49012 1.000 42.51438 105 ILE B C 1
ATOM 2791 O O . ILE B 1 105 ? 4.60985 18.08061 12.46684 1.000 38.47098 105 ILE B O 1
ATOM 2796 N N A CYS B 1 106 ? 4.75641 18.23097 14.70414 0.649 41.06517 106 CYS B N 1
ATOM 2797 N N B CYS B 1 106 ? 4.76890 18.26424 14.70890 0.351 42.12826 106 CYS B N 1
ATOM 2798 C CA A CYS B 1 106 ? 3.30487 18.21109 14.85767 0.649 44.89699 106 CYS B CA 1
ATOM 2799 C CA B CYS B 1 106 ? 3.32603 18.21002 14.90944 0.351 44.85790 106 CYS B CA 1
ATOM 2800 C C A CYS B 1 106 ? 2.66109 19.44113 14.23679 0.649 45.42110 106 CYS B C 1
ATOM 2801 C C B CYS B 1 106 ? 2.63501 19.43332 14.31451 0.351 45.30663 106 CYS B C 1
ATOM 2802 O O A CYS B 1 106 ? 1.66563 19.33041 13.51179 0.649 46.01238 106 CYS B O 1
ATOM 2803 O O B CYS B 1 106 ? 1.59154 19.30568 13.66342 0.351 45.59343 106 CYS B O 1
ATOM 2808 N N . SER B 1 107 ? 3.19764 20.62721 14.52559 1.000 43.90140 107 SER B N 1
ATOM 2809 C CA . SER B 1 107 ? 2.63072 21.82377 13.91361 1.000 47.28881 107 SER B CA 1
ATOM 2810 C C . SER B 1 107 ? 2.83863 21.81199 12.40368 1.000 41.18520 107 SER B C 1
ATOM 2811 O O . SER B 1 107 ? 1.95964 22.25657 11.65212 1.000 38.16860 107 SER B O 1
ATOM 2814 N N . GLY B 1 108 ? 3.96395 21.26143 11.93893 1.000 39.46633 108 GLY B N 1
ATOM 2815 C CA . GLY B 1 108 ? 4.22353 21.24144 10.50982 1.000 43.91523 108 GLY B CA 1
ATOM 2816 C C . GLY B 1 108 ? 3.27884 20.31948 9.76225 1.000 37.54706 108 GLY B C 1
ATOM 2817 O O . GLY B 1 108 ? 2.81848 20.64664 8.65948 1.000 36.61044 108 GLY B O 1
ATOM 2818 N N . LEU B 1 109 ? 2.99043 19.14415 10.33982 1.000 35.65922 109 LEU B N 1
ATOM 2819 C CA . LEU B 1 109 ? 2.02779 18.23562 9.72099 1.000 34.15497 109 LEU B CA 1
ATOM 2820 C C . LEU B 1 109 ? 0.59973 18.75837 9.85575 1.000 37.57114 109 LEU B C 1
ATOM 2821 O O . LEU B 1 109 ? -0.22538 18.53778 8.96136 1.000 35.93706 109 LEU B O 1
ATOM 2826 N N . GLN B 1 110 ? 0.29389 19.47102 10.94405 1.000 35.71813 110 GLN B N 1
ATOM 2827 C CA . GLN B 1 110 ? -1.01550 20.10672 11.06341 1.000 37.47990 110 GLN B CA 1
ATOM 2828 C C . GLN B 1 110 ? -1.23013 21.14288 9.96240 1.000 39.00144 110 GLN B C 1
ATOM 2829 O O . GLN B 1 110 ? -2.32386 21.23126 9.38511 1.000 37.74729 110 GLN B O 1
ATOM 2835 N N . GLN B 1 111 ? -0.20102 21.94902 9.67398 1.000 35.51828 111 GLN B N 1
ATOM 2836 C CA . GLN B 1 111 ? -0.26946 22.88070 8.55200 1.000 38.56095 111 GLN B CA 1
ATOM 2837 C C . GLN B 1 111 ? -0.47401 22.14941 7.24102 1.000 39.60740 111 GLN B C 1
ATOM 2838 O O . GLN B 1 111 ? -1.27045 22.57829 6.39977 1.000 36.59969 111 GLN B O 1
ATOM 2844 N N A LEU B 1 112 ? 0.25395 21.05028 7.04002 0.482 34.93392 112 LEU B N 1
ATOM 2845 N N B LEU B 1 112 ? 0.25704 21.05007 7.02928 0.518 34.99204 112 LEU B N 1
ATOM 2846 C CA A LEU B 1 112 ? 0.09252 20.27887 5.81507 0.482 33.00894 112 LEU B CA 1
ATOM 2847 C CA B LEU B 1 112 ? 0.07746 20.29359 5.79428 0.518 32.92034 112 LEU B CA 1
ATOM 2848 C C A LEU B 1 112 ? -1.32755 19.74437 5.70150 0.482 32.35622 112 LEU B C 1
ATOM 2849 C C B LEU B 1 112 ? -1.34058 19.75072 5.69817 0.518 32.27914 112 LEU B C 1
ATOM 2850 O O A LEU B 1 112 ? -1.94228 19.80513 4.63201 0.482 33.94424 112 LEU B O 1
ATOM 2851 O O B LEU B 1 112 ? -1.96818 19.81209 4.63637 0.518 34.10177 112 LEU B O 1
ATOM 2860 N N . LYS B 1 113 ? -1.86615 19.23448 6.80893 1.000 34.11605 113 LYS B N 1
ATOM 2861 C CA . LYS B 1 113 ? -3.24315 18.75189 6.84884 1.000 36.44261 113 LYS B CA 1
ATOM 2862 C C . LYS B 1 113 ? -4.22085 19.83968 6.41371 1.000 34.31196 113 LYS B C 1
ATOM 2863 O O . LYS B 1 113 ? -5.06964 19.62662 5.53794 1.000 35.78766 113 LYS B O 1
ATOM 2869 N N . ALA B 1 114 ? -4.09811 21.02435 7.01089 1.000 33.56742 114 ALA B N 1
ATOM 2870 C CA . ALA B 1 114 ? -5.00997 22.12377 6.71924 1.000 30.33909 114 ALA B CA 1
ATOM 2871 C C . ALA B 1 114 ? -4.94029 22.56636 5.25439 1.000 34.06593 114 ALA B C 1
ATOM 2872 O O . ALA B 1 114 ? -5.95610 23.00015 4.68869 1.000 34.92027 114 ALA B O 1
ATOM 2874 N N . SER B 1 115 ? -3.76245 22.46509 4.62346 1.000 30.98146 115 SER B N 1
ATOM 2875 C CA . SER B 1 115 ? -3.60838 22.92200 3.24386 1.000 30.47870 115 SER B CA 1
ATOM 2876 C C . SER B 1 115 ? -4.31709 22.01641 2.24595 1.000 29.58165 115 SER B C 1
ATOM 2877 O O . SER B 1 115 ? -4.60995 22.46230 1.12511 1.000 30.26472 115 SER B O 1
ATOM 2880 N N . GLY B 1 116 ? -4.61757 20.77793 2.62767 1.000 31.25607 116 GLY B N 1
ATOM 2881 C CA . GLY B 1 116 ? -5.20500 19.84138 1.68649 1.000 31.60011 116 GLY B CA 1
ATOM 2882 C C . GLY B 1 116 ? -4.27855 19.42532 0.57229 1.000 31.16071 116 GLY B C 1
ATOM 2883 O O . GLY B 1 116 ? -4.74413 18.93735 -0.46584 1.000 32.24745 116 GLY B O 1
ATOM 2884 N N . ARG B 1 117 ? -2.97194 19.61564 0.75780 1.000 30.10789 117 ARG B N 1
ATOM 2885 C CA . ARG B 1 117 ? -2.01258 19.31259 -0.29583 1.000 31.97737 117 ARG B CA 1
ATOM 2886 C C . ARG B 1 117 ? -2.06925 17.84844 -0.69612 1.000 30.98990 117 ARG B C 1
ATOM 2887 O O . ARG B 1 117 ? -2.01058 17.51796 -1.88807 1.000 29.36631 117 ARG B O 1
ATOM 2895 N N . TYR B 1 118 ? -2.16223 16.96372 0.28818 1.000 27.62733 118 TYR B N 1
ATOM 2896 C CA . TYR B 1 118 ? -2.21431 15.52940 0.07424 1.000 27.54729 118 TYR B CA 1
ATOM 2897 C C . TYR B 1 118 ? -3.59728 15.00157 0.41372 1.000 33.01639 118 TYR B C 1
ATOM 2898 O O . TYR B 1 118 ? -4.21221 15.43557 1.39453 1.000 33.80818 118 TYR B O 1
ATOM 2907 N N . GLN B 1 119 ? -4.06949 14.03238 -0.37372 1.000 29.61649 119 GLN B N 1
ATOM 2908 C CA . GLN B 1 119 ? -5.30961 13.34914 -0.02304 1.000 30.65181 119 GLN B CA 1
ATOM 2909 C C . GLN B 1 119 ? -5.12734 12.38270 1.13819 1.000 33.76017 119 GLN B C 1
ATOM 2910 O O . GLN B 1 119 ? -6.06502 12.16767 1.91667 1.000 33.03800 119 GLN B O 1
ATOM 2916 N N . TRP B 1 120 ? -3.94177 11.79519 1.27252 1.000 27.28613 120 TRP B N 1
ATOM 2917 C CA . TRP B 1 120 ? -3.64290 10.86817 2.34965 1.000 28.90241 120 TRP B CA 1
ATOM 2918 C C . TRP B 1 120 ? -2.26908 11.19739 2.89608 1.000 28.78240 120 TRP B C 1
ATOM 2919 O O . TRP B 1 120 ? -1.33462 11.44339 2.12984 1.000 29.23747 120 TRP B O 1
ATOM 2930 N N . ILE B 1 121 ? -2.14938 11.19617 4.21850 1.000 25.93726 121 ILE B N 1
ATOM 2931 C CA . ILE B 1 121 ? -0.85301 11.20200 4.87537 1.000 28.99472 121 ILE B CA 1
ATOM 2932 C C . ILE B 1 121 ? -0.78586 9.92676 5.70950 1.000 28.33679 121 ILE B C 1
ATOM 2933 O O . ILE B 1 121 ? -1.58665 9.74545 6.63415 1.000 32.29927 121 ILE B O 1
ATOM 2938 N N . LEU B 1 122 ? 0.12780 9.02517 5.35583 1.000 25.08601 122 LEU B N 1
ATOM 2939 C CA . LEU B 1 122 ? 0.29485 7.77522 6.08761 1.000 24.89793 122 LEU B CA 1
ATOM 2940 C C . LEU B 1 122 ? 1.52334 7.91699 6.98190 1.000 27.17154 122 LEU B C 1
ATOM 2941 O O . LEU B 1 122 ? 2.56948 8.38639 6.52964 1.000 28.81966 122 LEU B O 1
ATOM 2946 N N . ILE B 1 123 ? 1.38901 7.54029 8.24489 1.000 27.41878 123 ILE B N 1
ATOM 2947 C CA . ILE B 1 123 ? 2.48843 7.65749 9.19734 1.000 25.63929 123 ILE B CA 1
ATOM 2948 C C . ILE B 1 123 ? 2.81459 6.27040 9.74615 1.000 27.28612 123 ILE B C 1
ATOM 2949 O O . ILE B 1 123 ? 1.96592 5.63129 10.38002 1.000 28.12113 123 ILE B O 1
ATOM 2954 N N . ASP B 1 124 ? 4.04697 5.81970 9.49312 1.000 25.29604 124 ASP B N 1
ATOM 2955 C CA . ASP B 1 124 ? 4.61421 4.58339 10.02934 1.000 25.14920 124 ASP B CA 1
ATOM 2956 C C . ASP B 1 124 ? 5.07391 4.87681 11.44880 1.000 29.34447 124 ASP B C 1
ATOM 2957 O O . ASP B 1 124 ? 6.05493 5.59651 11.65126 1.000 30.35501 124 ASP B O 1
ATOM 2962 N N . LEU B 1 125 ? 4.34784 4.35224 12.42550 1.000 26.18560 125 LEU B N 1
ATOM 2963 C CA . LEU B 1 125 ? 4.62837 4.67852 13.81501 1.000 28.14969 125 LEU B CA 1
ATOM 2964 C C . LEU B 1 125 ? 5.34042 3.52712 14.51558 1.000 27.03711 125 LEU B C 1
ATOM 2965 O O . LEU B 1 125 ? 4.96617 2.36182 14.34757 1.000 29.06518 125 LEU B O 1
ATOM 2970 N N . PRO B 1 126 ? 6.35489 3.80999 15.33128 1.000 27.64551 126 PRO B N 1
ATOM 2971 C CA . PRO B 1 126 ? 7.07097 2.73405 16.01845 1.000 32.29258 126 PRO B CA 1
ATOM 2972 C C . PRO B 1 126 ? 6.28478 2.21039 17.20860 1.000 35.15385 126 PRO B C 1
ATOM 2973 O O . PRO B 1 126 ? 5.38757 2.87038 17.74033 1.000 37.06223 126 PRO B O 1
ATOM 2977 N N . ARG B 1 127 ? 6.65807 0.99267 17.61799 1.000 42.66902 127 ARG B N 1
ATOM 2978 C CA . ARG B 1 127 ? 6.11281 0.32979 18.80065 1.000 42.50420 127 ARG B CA 1
ATOM 2979 C C . ARG B 1 127 ? 6.86526 0.84280 20.03109 1.000 45.90074 127 ARG B C 1
ATOM 2980 O O . ARG B 1 127 ? 7.70171 0.16665 20.62821 1.000 46.58552 127 ARG B O 1
ATOM 2988 N N . ASP B 1 128 ? 6.59729 2.10086 20.37084 1.000 42.29648 128 ASP B N 1
ATOM 2989 C CA . ASP B 1 128 ? 7.01602 2.65506 21.64514 1.000 46.96368 128 ASP B CA 1
ATOM 2990 C C . ASP B 1 128 ? 5.90129 3.56286 22.14345 1.000 49.06239 128 ASP B C 1
ATOM 2991 O O . ASP B 1 128 ? 4.82777 3.65779 21.53603 1.000 48.77630 128 ASP B O 1
ATOM 2996 N N . ALA B 1 129 ? 6.15801 4.20859 23.27690 1.000 41.45256 129 ALA B N 1
ATOM 2997 C CA . ALA B 1 129 ? 5.23482 5.14349 23.90835 1.000 40.86859 129 ALA B CA 1
ATOM 2998 C C . ALA B 1 129 ? 5.90208 6.49421 24.11792 1.000 42.15902 129 ALA B C 1
ATOM 2999 O O . ALA B 1 129 ? 5.63011 7.18700 25.10257 1.000 42.56856 129 ALA B O 1
ATOM 3001 N N . SER B 1 130 ? 6.79305 6.86950 23.20747 1.000 42.07097 130 SER B N 1
ATOM 3002 C CA . SER B 1 130 ? 7.52508 8.10889 23.37880 1.000 43.87207 130 SER B CA 1
ATOM 3003 C C . SER B 1 130 ? 6.60211 9.30610 23.16469 1.000 46.14368 130 SER B C 1
ATOM 3004 O O . SER B 1 130 ? 5.50667 9.20108 22.60074 1.000 42.25646 130 SER B O 1
ATOM 3007 N N . GLN B 1 131 ? 7.05890 10.45945 23.64745 1.000 40.36727 131 GLN B N 1
ATOM 3008 C CA . GLN B 1 131 ? 6.28835 11.68325 23.47926 1.000 47.26525 131 GLN B CA 1
ATOM 3009 C C . GLN B 1 131 ? 5.99584 11.95116 22.01108 1.000 45.87668 131 GLN B C 1
ATOM 3010 O O . GLN B 1 131 ? 4.86243 12.28559 21.64512 1.000 45.15773 131 GLN B O 1
ATOM 3016 N N . ILE B 1 132 ? 6.99954 11.77828 21.14909 1.000 46.92745 132 ILE B N 1
ATOM 3017 C CA . ILE B 1 132 ? 6.81925 12.09172 19.73579 1.000 43.17439 132 ILE B CA 1
ATOM 3018 C C . ILE B 1 132 ? 5.87391 11.09279 19.05749 1.000 41.76697 132 ILE B C 1
ATOM 3019 O O . ILE B 1 132 ? 5.10912 11.46693 18.15990 1.000 37.76041 132 ILE B O 1
ATOM 3024 N N . THR B 1 133 ? 5.87319 9.82876 19.48884 1.000 40.16380 133 THR B N 1
ATOM 3025 C CA . THR B 1 133 ? 4.92586 8.87135 18.92022 1.000 41.44006 133 THR B CA 1
ATOM 3026 C C . THR B 1 133 ? 3.48888 9.22728 19.29083 1.000 39.10675 133 THR B C 1
ATOM 3027 O O . THR B 1 133 ? 2.58517 9.16096 18.44352 1.000 33.96262 133 THR B O 1
ATOM 3031 N N . HIS B 1 134 ? 3.25797 9.59934 20.55309 1.000 41.83568 134 HIS B N 1
ATOM 3032 C CA . HIS B 1 134 ? 1.92565 10.01774 20.97846 1.000 40.79338 134 HIS B CA 1
ATOM 3033 C C . HIS B 1 134 ? 1.49145 11.28087 20.25580 1.000 41.08737 134 HIS B C 1
ATOM 3034 O O . HIS B 1 134 ? 0.33181 11.40348 19.83968 1.000 40.67953 134 HIS B O 1
ATOM 3041 N N . GLN B 1 135 ? 2.41125 12.23256 20.09744 1.000 37.00028 135 GLN B N 1
ATOM 3042 C CA . GLN B 1 135 ? 2.07413 13.47642 19.41285 1.000 40.00519 135 GLN B CA 1
ATOM 3043 C C . GLN B 1 135 ? 1.63504 13.21187 17.97726 1.000 42.70206 135 GLN B C 1
ATOM 3044 O O . GLN B 1 135 ? 0.64845 13.78541 17.50356 1.000 42.73865 135 GLN B O 1
ATOM 3050 N N . LEU B 1 136 ? 2.34507 12.33024 17.27552 1.000 41.99866 136 LEU B N 1
ATOM 3051 C CA . LEU B 1 136 ? 1.97912 12.02454 15.89645 1.000 39.35759 136 LEU B CA 1
ATOM 3052 C C . LEU B 1 136 ? 0.65971 11.26396 15.82411 1.000 37.35859 136 LEU B C 1
ATOM 3053 O O . LEU B 1 136 ? -0.15788 11.51479 14.92905 1.000 36.24237 136 LEU B O 1
ATOM 3058 N N . LEU B 1 137 ? 0.43452 10.32894 16.75513 1.000 36.65923 137 LEU B N 1
ATOM 3059 C CA . LEU B 1 137 ? -0.85464 9.64243 16.82767 1.000 36.81640 137 LEU B CA 1
ATOM 3060 C C . LEU B 1 137 ? -2.01066 10.62666 16.95324 1.000 41.01512 137 LEU B C 1
ATOM 3061 O O . LEU B 1 137 ? -3.03968 10.46951 16.28500 1.000 43.08257 137 LEU B O 1
ATOM 3066 N N . SER B 1 138 ? -1.87124 11.63387 17.82491 1.000 42.79100 138 SER B N 1
ATOM 3067 C CA . SER B 1 138 ? -2.93764 12.61254 18.02033 1.000 44.54958 138 SER B CA 1
ATOM 3068 C C . SER B 1 138 ? -3.29717 13.34829 16.73530 1.000 42.51977 138 SER B C 1
ATOM 3069 O O . SER B 1 138 ? -4.40985 13.87560 16.62411 1.000 43.28697 138 SER B O 1
ATOM 3072 N N . LEU B 1 139 ? -2.38828 13.40368 15.76492 1.000 42.58517 139 LEU B N 1
ATOM 3073 C CA . LEU B 1 139 ? -2.69118 14.03966 14.48791 1.000 41.70582 139 LEU B CA 1
ATOM 3074 C C . LEU B 1 139 ? -3.46199 13.13106 13.54222 1.000 38.84726 139 LEU B C 1
ATOM 3075 O O . LEU B 1 139 ? -3.98288 13.61634 12.53054 1.000 36.72036 139 LEU B O 1
ATOM 3080 N N . CYS B 1 140 ? -3.52617 11.82991 13.82305 1.000 35.88350 140 CYS B N 1
ATOM 3081 C CA . CYS B 1 140 ? -4.14604 10.89841 12.89068 1.000 34.06083 140 CYS B CA 1
ATOM 3082 C C . CYS B 1 140 ? -5.66296 10.95861 12.97962 1.000 34.56855 140 CYS B C 1
ATOM 3083 O O . CYS B 1 140 ? -6.23599 11.04423 14.06688 1.000 40.46168 140 CYS B O 1
ATOM 3086 N N . ASP B 1 141 ? -6.31503 10.90724 11.82048 1.000 33.59743 141 ASP B N 1
ATOM 3087 C CA . ASP B 1 141 ? -7.76183 10.75392 11.80287 1.000 37.99523 141 ASP B CA 1
ATOM 3088 C C . ASP B 1 141 ? -8.18683 9.32069 12.08636 1.000 37.42206 141 ASP B C 1
ATOM 3089 O O . ASP B 1 141 ? -9.25027 9.10401 12.67676 1.000 38.63800 141 ASP B O 1
ATOM 3094 N N . HIS B 1 142 ? -7.37299 8.34494 11.68167 1.000 33.78271 142 HIS B N 1
ATOM 3095 C CA . HIS B 1 142 ? -7.66955 6.92872 11.84758 1.000 33.47691 142 HIS B CA 1
ATOM 3096 C C . HIS B 1 142 ? -6.35242 6.19696 12.02309 1.000 30.89207 142 HIS B C 1
ATOM 3097 O O . HIS B 1 142 ? -5.28935 6.72707 11.69774 1.000 32.70918 142 HIS B O 1
ATOM 3104 N N . SER B 1 143 ? -6.42229 4.95784 12.51481 1.000 33.69358 143 SER B N 1
ATOM 3105 C CA . SER B 1 143 ? -5.18946 4.20881 12.69271 1.000 34.04931 143 SER B CA 1
ATOM 3106 C C . SER B 1 143 ? -5.45073 2.71824 12.52927 1.000 34.36607 143 SER B C 1
ATOM 3107 O O . SER B 1 143 ? -6.54422 2.21913 12.81768 1.000 33.28696 143 SER B O 1
ATOM 3110 N N . LEU B 1 144 ? -4.43613 2.02908 12.02296 1.000 27.42748 144 LEU B N 1
ATOM 3111 C CA . LEU B 1 144 ? -4.43593 0.58003 11.89004 1.000 27.46067 144 LEU B CA 1
ATOM 3112 C C . LEU B 1 144 ? -3.42198 0.00796 12.86467 1.000 27.69077 144 LEU B C 1
ATOM 3113 O O . LEU B 1 144 ? -2.29844 0.50959 12.95805 1.000 29.29548 144 LEU B O 1
ATOM 3118 N N . ALA B 1 145 ? -3.81807 -1.05840 13.55814 1.000 28.04400 145 ALA B N 1
ATOM 3119 C CA . ALA B 1 145 ? -2.96341 -1.76209 14.50440 1.000 28.13753 145 ALA B CA 1
ATOM 3120 C C . ALA B 1 145 ? -2.61022 -3.10267 13.87272 1.000 30.56729 145 ALA B C 1
ATOM 3121 O O . ALA B 1 145 ? -3.48824 -3.94185 13.65652 1.000 31.73970 145 ALA B O 1
ATOM 3123 N N . ILE B 1 146 ? -1.33727 -3.29220 13.55352 1.000 24.90852 146 ILE B N 1
ATOM 3124 C CA . ILE B 1 146 ? -0.89148 -4.44350 12.78226 1.000 25.81844 146 ILE B CA 1
ATOM 3125 C C . ILE B 1 146 ? -0.57888 -5.59280 13.73924 1.000 25.65672 146 ILE B C 1
ATOM 3126 O O . ILE B 1 146 ? 0.11407 -5.40368 14.74546 1.000 26.54922 146 ILE B O 1
ATOM 3131 N N . VAL B 1 147 ? -1.10618 -6.78878 13.43988 1.000 25.13673 147 VAL B N 1
ATOM 3132 C CA . VAL B 1 147 ? -0.87691 -7.97893 14.25513 1.000 24.29866 147 VAL B CA 1
ATOM 3133 C C . VAL B 1 147 ? -0.43062 -9.12314 13.35322 1.000 28.82573 147 VAL B C 1
ATOM 3134 O O . VAL B 1 147 ? -0.58587 -9.08537 12.12890 1.000 25.49769 147 VAL B O 1
ATOM 3138 N N . ASN B 1 148 ? 0.15615 -10.13806 13.97466 1.000 27.34213 148 ASN B N 1
ATOM 3139 C CA . ASN B 1 148 ? 0.21137 -11.47795 13.40266 1.000 24.96354 148 ASN B CA 1
ATOM 3140 C C . ASN B 1 148 ? -0.63664 -12.39366 14.27686 1.000 26.24863 148 ASN B C 1
ATOM 3141 O O . ASN B 1 148 ? -0.83235 -12.13210 15.46695 1.000 26.46734 148 ASN B O 1
ATOM 3146 N N . VAL B 1 149 ? -1.18560 -13.46121 13.69012 1.000 24.47723 149 VAL B N 1
ATOM 3147 C CA . VAL B 1 149 ? -2.05257 -14.31556 14.49445 1.000 25.63665 149 VAL B CA 1
ATOM 3148 C C . VAL B 1 149 ? -1.19257 -15.32061 15.24984 1.000 28.29797 149 VAL B C 1
ATOM 3149 O O . VAL B 1 149 ? -0.88023 -16.40744 14.74534 1.000 29.37756 149 VAL B O 1
ATOM 3153 N N . ASP B 1 150 ? -0.79400 -14.95162 16.46836 1.000 25.35770 150 ASP B N 1
ATOM 3154 C CA . ASP B 1 150 ? 0.00614 -15.82803 17.31162 1.000 25.43105 150 ASP B CA 1
ATOM 3155 C C . ASP B 1 150 ? -0.32274 -15.53392 18.77029 1.000 29.33671 150 ASP B C 1
ATOM 3156 O O . ASP B 1 150 ? -1.09046 -14.61858 19.08589 1.000 26.65825 150 ASP B O 1
ATOM 3161 N N . ALA B 1 151 ? 0.25357 -16.34119 19.67050 1.000 27.18113 151 ALA B N 1
ATOM 3162 C CA . ALA B 1 151 ? -0.14627 -16.24206 21.06889 1.000 27.99073 151 ALA B CA 1
ATOM 3163 C C . ALA B 1 151 ? 0.33669 -14.93736 21.69157 1.000 27.33758 151 ALA B C 1
ATOM 3164 O O . ALA B 1 151 ? -0.33424 -14.38955 22.57181 1.000 28.10579 151 ALA B O 1
ATOM 3166 N N . ASN B 1 152 ? 1.47711 -14.42427 21.22553 1.000 26.75546 152 ASN B N 1
ATOM 3167 C CA . ASN B 1 152 ? 2.00366 -13.14731 21.69908 1.000 30.10405 152 ASN B CA 1
ATOM 3168 C C . ASN B 1 152 ? 1.03919 -11.99919 21.38515 1.000 28.72655 152 ASN B C 1
ATOM 3169 O O . ASN B 1 152 ? 0.64233 -11.25245 22.28351 1.000 27.44604 152 ASN B O 1
ATOM 3174 N N . CYS B 1 153 ? 0.59639 -11.87230 20.12770 1.000 27.04897 153 CYS B N 1
ATOM 3175 C CA . CYS B 1 153 ? -0.33773 -10.79270 19.82559 1.000 26.33428 153 CYS B CA 1
ATOM 3176 C C . CYS B 1 153 ? -1.66248 -10.99671 20.54950 1.000 24.89956 153 CYS B C 1
ATOM 3177 O O . CYS B 1 153 ? -2.28262 -10.02718 21.00346 1.000 31.25098 153 CYS B O 1
ATOM 3180 N N . HIS B 1 154 ? -2.10985 -12.25122 20.66685 1.000 28.16804 154 HIS B N 1
ATOM 3181 C CA . HIS B 1 154 ? -3.32716 -12.54702 21.41903 1.000 29.24292 154 HIS B CA 1
ATOM 3182 C C . HIS B 1 154 ? -3.25962 -11.97621 22.82912 1.000 32.17308 154 HIS B C 1
ATOM 3183 O O . HIS B 1 154 ? -4.17088 -11.26834 23.27578 1.000 33.31224 154 HIS B O 1
ATOM 3190 N N . ILE B 1 155 ? -2.18155 -12.28172 23.54944 1.000 28.52701 155 ILE B N 1
ATOM 3191 C CA . ILE B 1 155 ? -2.02613 -11.74878 24.90003 1.000 31.71121 155 ILE B CA 1
ATOM 3192 C C . ILE B 1 155 ? -2.03908 -10.22581 24.87091 1.000 28.38736 155 ILE B C 1
ATOM 3193 O O . ILE B 1 155 ? -2.69806 -9.57067 25.69022 1.000 31.64292 155 ILE B O 1
ATOM 3198 N N . ARG B 1 156 ? -1.28847 -9.64088 23.93521 1.000 29.80333 156 ARG B N 1
ATOM 3199 C CA . ARG B 1 156 ? -1.11925 -8.19187 23.92204 1.000 32.34004 156 ARG B CA 1
ATOM 3200 C C . ARG B 1 156 ? -2.45863 -7.49390 23.76576 1.000 36.49652 156 ARG B C 1
ATOM 3201 O O . ARG B 1 156 ? -2.69345 -6.44762 24.37661 1.000 34.08249 156 ARG B O 1
ATOM 3209 N N . LEU B 1 157 ? -3.37058 -8.09047 22.99381 1.000 29.96683 157 LEU B N 1
ATOM 3210 C CA . LEU B 1 157 ? -4.67986 -7.48614 22.77636 1.000 34.12458 157 LEU B CA 1
ATOM 3211 C C . LEU B 1 157 ? -5.55446 -7.48676 24.02846 1.000 38.27979 157 LEU B C 1
ATOM 3212 O O . LEU B 1 157 ? -6.57827 -6.79391 24.04246 1.000 37.14917 157 LEU B O 1
ATOM 3217 N N . HIS B 1 158 ? -5.18181 -8.22390 25.07770 1.000 33.67453 158 HIS B N 1
ATOM 3218 C CA . HIS B 1 158 ? -5.91194 -8.19119 26.34064 1.000 34.25804 158 HIS B CA 1
ATOM 3219 C C . HIS B 1 158 ? -5.26138 -7.30052 27.38654 1.000 37.02706 158 HIS B C 1
ATOM 3220 O O . HIS B 1 158 ? -5.79933 -7.17928 28.49393 1.000 40.77988 158 HIS B O 1
ATOM 3227 N N . GLN B 1 159 ? -4.12227 -6.67816 27.08046 1.000 33.71059 159 GLN B N 1
ATOM 3228 C CA . GLN B 1 159 ? -3.41290 -5.93102 28.11773 1.000 37.67507 159 GLN B CA 1
ATOM 3229 C C . GLN B 1 159 ? -2.81042 -4.60879 27.67342 1.000 36.68207 159 GLN B C 1
ATOM 3230 O O . GLN B 1 159 ? -2.45711 -3.81241 28.54630 1.000 40.04227 159 GLN B O 1
ATOM 3236 N N . GLN B 1 160 ? -2.65457 -4.31996 26.38297 1.000 37.14950 160 GLN B N 1
ATOM 3237 C CA . GLN B 1 160 ? -2.08566 -3.03979 25.99592 1.000 38.06651 160 GLN B CA 1
ATOM 3238 C C . GLN B 1 160 ? -3.13278 -2.22830 25.24992 1.000 35.84836 160 GLN B C 1
ATOM 3239 O O . GLN B 1 160 ? -3.95144 -2.77659 24.50653 1.000 42.48956 160 GLN B O 1
ATOM 3245 N N . ALA B 1 161 ? -3.14185 -0.92952 25.52266 1.000 35.32713 161 ALA B N 1
ATOM 3246 C CA . ALA B 1 161 ? -4.10225 -0.03014 24.91165 1.000 43.79351 161 ALA B CA 1
ATOM 3247 C C . ALA B 1 161 ? -3.74059 0.22193 23.45805 1.000 45.39735 161 ALA B C 1
ATOM 3248 O O . ALA B 1 161 ? -2.56276 0.28211 23.09067 1.000 50.07244 161 ALA B O 1
ATOM 3250 N N . LEU B 1 162 ? -4.75871 0.36129 22.63452 1.000 41.35291 162 LEU B N 1
ATOM 3251 C CA . LEU B 1 162 ? -4.58332 0.79649 21.27062 1.000 42.55382 162 LEU B CA 1
ATOM 3252 C C . LEU B 1 162 ? -5.16138 2.19080 21.11520 1.000 42.51571 162 LEU B C 1
ATOM 3253 O O . LEU B 1 162 ? -5.97860 2.62618 21.93429 1.000 45.35047 162 LEU B O 1
ATOM 3258 N N . PRO B 1 163 ? -4.73782 2.93497 20.09708 1.000 44.99808 163 PRO B N 1
ATOM 3259 C CA . PRO B 1 163 ? -5.37794 4.22378 19.82308 1.000 43.90142 163 PRO B CA 1
ATOM 3260 C C . PRO B 1 163 ? -6.87865 4.02487 19.68298 1.000 47.05481 163 PRO B C 1
ATOM 3261 O O . PRO B 1 163 ? -7.33367 3.05355 19.07787 1.000 43.92486 163 PRO B O 1
ATOM 3265 N N . ASP B 1 164 ? -7.65258 4.91871 20.29771 1.000 48.43243 164 ASP B N 1
ATOM 3266 C CA . ASP B 1 164 ? -9.10405 4.78686 20.24135 1.000 52.92756 164 ASP B CA 1
ATOM 3267 C C . ASP B 1 164 ? -9.57974 4.76702 18.79337 1.000 48.35222 164 ASP B C 1
ATOM 3268 O O . ASP B 1 164 ? -9.13372 5.56825 17.96634 1.000 44.91075 164 ASP B O 1
ATOM 3273 N N . GLY B 1 165 ? -10.47308 3.82634 18.48601 1.000 47.82391 165 GLY B N 1
ATOM 3274 C CA . GLY B 1 165 ? -11.00458 3.67194 17.15050 1.000 45.02984 165 GLY B CA 1
ATOM 3275 C C . GLY B 1 165 ? -10.14053 2.88739 16.18715 1.000 41.49036 165 GLY B C 1
ATOM 3276 O O . GLY B 1 165 ? -10.56855 2.65635 15.04899 1.000 40.72897 165 GLY B O 1
ATOM 3277 N N . ALA B 1 166 ? -8.94257 2.47306 16.59315 1.000 39.70363 166 ALA B N 1
ATOM 3278 C CA . ALA B 1 166 ? -8.08232 1.71978 15.69520 1.000 38.81929 166 ALA B CA 1
ATOM 3279 C C . ALA B 1 166 ? -8.76708 0.43428 15.24993 1.000 38.58076 166 ALA B C 1
ATOM 3280 O O . ALA B 1 166 ? -9.55043 -0.16694 15.98899 1.000 41.07206 166 ALA B O 1
ATOM 3282 N N . HIS B 1 167 ? -8.48223 0.02754 14.01726 1.000 33.10416 167 HIS B N 1
ATOM 3283 C CA . HIS B 1 167 ? -8.86062 -1.28419 13.52213 1.000 33.08261 167 HIS B CA 1
ATOM 3284 C C . HIS B 1 167 ? -7.62605 -2.17004 13.44745 1.000 27.95655 167 HIS B C 1
ATOM 3285 O O . HIS B 1 167 ? -6.50344 -1.68135 13.31072 1.000 31.49858 167 HIS B O 1
ATOM 3292 N N . ILE B 1 168 ? -7.85180 -3.48121 13.55614 1.000 28.90227 168 ILE B N 1
ATOM 3293 C CA . ILE B 1 168 ? -6.78306 -4.46633 13.64148 1.000 28.36908 168 ILE B CA 1
ATOM 3294 C C . ILE B 1 168 ? -6.63445 -5.13869 12.28264 1.000 28.71755 168 ILE B C 1
ATOM 3295 O O . ILE B 1 168 ? -7.61336 -5.64511 11.72427 1.000 31.67925 168 ILE B O 1
ATOM 3300 N N . LEU B 1 169 ? -5.41336 -5.15571 11.76158 1.000 29.78069 169 LEU B N 1
ATOM 3301 C CA . LEU B 1 169 ? -5.09948 -5.76757 10.47571 1.000 26.71916 169 LEU B CA 1
ATOM 3302 C C . LEU B 1 169 ? -4.13799 -6.92943 10.68475 1.000 24.16246 169 LEU B C 1
ATOM 3303 O O . LEU B 1 169 ? -3.04327 -6.73950 11.22102 1.000 25.57340 169 LEU B O 1
ATOM 3308 N N . ILE B 1 170 ? -4.53224 -8.11638 10.22192 1.000 25.00657 170 ILE B N 1
ATOM 3309 C CA . ILE B 1 170 ? -3.67885 -9.30620 10.23894 1.000 24.05433 170 ILE B CA 1
ATOM 3310 C C . ILE B 1 170 ? -2.70501 -9.26146 9.06345 1.000 25.25124 170 ILE B C 1
ATOM 3311 O O . ILE B 1 170 ? -3.10539 -9.00770 7.91639 1.000 28.28568 170 ILE B O 1
ATOM 3316 N N . ASN B 1 171 ? -1.43307 -9.52125 9.34033 1.000 23.69951 171 ASN B N 1
ATOM 3317 C CA . ASN B 1 171 ? -0.39081 -9.80092 8.35492 1.000 25.09261 171 ASN B CA 1
ATOM 3318 C C . ASN B 1 171 ? 0.22802 -11.16861 8.66183 1.000 24.19416 171 ASN B C 1
ATOM 3319 O O . ASN B 1 171 ? 0.03987 -11.72155 9.74849 1.000 25.54536 171 ASN B O 1
ATOM 3324 N N . ASN B 1 172 ? 0.97565 -11.71199 7.69369 1.000 21.09641 172 ASN B N 1
ATOM 3325 C CA . ASN B 1 172 ? 1.75579 -12.94106 7.83841 1.000 22.26858 172 ASN B CA 1
ATOM 3326 C C . ASN B 1 172 ? 0.92305 -14.20173 8.04416 1.000 25.94202 172 ASN B C 1
ATOM 3327 O O . ASN B 1 172 ? 1.43526 -15.20077 8.58105 1.000 25.01962 172 ASN B O 1
ATOM 3332 N N . PHE B 1 173 ? -0.33938 -14.22524 7.61681 1.000 25.32775 173 PHE B N 1
ATOM 3333 C CA . PHE B 1 173 ? -1.15031 -15.41578 7.83183 1.000 25.89091 173 PHE B CA 1
ATOM 3334 C C . PHE B 1 173 ? -0.56168 -16.56613 7.01755 1.000 26.46841 173 PHE B C 1
ATOM 3335 O O . PHE B 1 173 ? -0.22608 -16.38176 5.84409 1.000 27.81394 173 PHE B O 1
ATOM 3343 N N . ARG B 1 174 ? -0.38971 -17.74644 7.62511 1.000 27.91209 174 ARG B N 1
ATOM 3344 C CA . ARG B 1 174 ? 0.27077 -18.81247 6.88486 1.000 31.36386 174 ARG B CA 1
ATOM 3345 C C . ARG B 1 174 ? -0.50333 -20.12355 6.92258 1.000 30.97386 174 ARG B C 1
ATOM 3346 O O . ARG B 1 174 ? -1.44909 -20.31147 7.69464 1.000 31.95951 174 ARG B O 1
ATOM 3354 N N . ILE B 1 175 ? -0.08267 -21.02174 6.03777 1.000 29.07826 175 ILE B N 1
ATOM 3355 C CA . ILE B 1 175 ? -0.52306 -22.40852 6.05760 1.000 27.35343 175 ILE B CA 1
ATOM 3356 C C . ILE B 1 175 ? 0.34370 -23.16763 7.05297 1.000 29.82232 175 ILE B C 1
ATOM 3357 O O . ILE B 1 175 ? 1.50784 -22.81567 7.28014 1.000 32.12961 175 ILE B O 1
ATOM 3362 N N . GLY B 1 176 ? -0.22967 -24.20387 7.66096 1.000 30.82951 176 GLY B N 1
ATOM 3363 C CA . GLY B 1 176 ? 0.52527 -25.13291 8.48224 1.000 32.28972 176 GLY B CA 1
ATOM 3364 C C . GLY B 1 176 ? 0.53129 -24.89243 9.97280 1.000 36.31056 176 GLY B C 1
ATOM 3365 O O . GLY B 1 176 ? 1.40545 -25.44127 10.66045 1.000 37.71135 176 GLY B O 1
ATOM 3366 N N . SER B 1 177 ? -0.41612 -24.13416 10.51213 1.000 30.08194 177 SER B N 1
ATOM 3367 C CA . SER B 1 177 ? -0.37715 -23.80654 11.94127 1.000 29.10029 177 SER B CA 1
ATOM 3368 C C . SER B 1 177 ? -1.74657 -23.98143 12.58489 1.000 26.34688 177 SER B C 1
ATOM 3369 O O . SER B 1 177 ? -2.61137 -23.10900 12.45805 1.000 29.08668 177 SER B O 1
ATOM 3372 N N . GLN B 1 178 ? -1.92973 -25.09131 13.30415 1.000 28.89956 178 GLN B N 1
ATOM 3373 C CA . GLN B 1 178 ? -3.19307 -25.30134 13.99920 1.000 34.11997 178 GLN B CA 1
ATOM 3374 C C . GLN B 1 178 ? -3.44414 -24.21529 15.03801 1.000 30.27103 178 GLN B C 1
ATOM 3375 O O . GLN B 1 178 ? -4.56872 -23.71760 15.16588 1.000 31.28577 178 GLN B O 1
ATOM 3381 N N . VAL B 1 179 ? -2.42291 -23.84686 15.81142 1.000 28.23844 179 VAL B N 1
ATOM 3382 C CA . VAL B 1 179 ? -2.67471 -22.86637 16.85841 1.000 27.05348 179 VAL B CA 1
ATOM 3383 C C . VAL B 1 179 ? -3.04739 -21.51205 16.24999 1.000 29.41893 179 VAL B C 1
ATOM 3384 O O . VAL B 1 179 ? -3.93895 -20.82421 16.75565 1.000 28.41389 179 VAL B O 1
ATOM 3388 N N . GLN B 1 180 ? -2.41757 -21.13042 15.13296 1.000 31.10270 180 GLN B N 1
ATOM 3389 C CA . GLN B 1 180 ? -2.85259 -19.92093 14.42353 1.000 29.63995 180 GLN B CA 1
ATOM 3390 C C . GLN B 1 180 ? -4.30887 -20.03798 13.99813 1.000 27.41370 180 GLN B C 1
ATOM 3391 O O . GLN B 1 180 ? -5.11296 -19.13208 14.24471 1.000 29.79498 180 GLN B O 1
ATOM 3397 N N . ASP B 1 181 ? -4.67197 -21.16988 13.38135 1.000 30.88537 181 ASP B N 1
ATOM 3398 C CA . ASP B 1 181 ? -6.04705 -21.35714 12.92610 1.000 31.94578 181 ASP B CA 1
ATOM 3399 C C . ASP B 1 181 ? -7.02848 -21.26171 14.08574 1.000 34.45983 181 ASP B C 1
ATOM 3400 O O . ASP B 1 181 ? -8.12629 -20.70737 13.93570 1.000 36.30096 181 ASP B O 1
ATOM 3405 N N . ASP B 1 182 ? -6.64385 -21.78372 15.25598 1.000 31.25565 182 ASP B N 1
ATOM 3406 C CA . ASP B 1 182 ? -7.52260 -21.73256 16.41840 1.000 32.01841 182 ASP B CA 1
ATOM 3407 C C . ASP B 1 182 ? -7.67559 -20.30810 16.92566 1.000 33.62623 182 ASP B C 1
ATOM 3408 O O . ASP B 1 182 ? -8.78570 -19.86990 17.24755 1.000 33.20887 182 ASP B O 1
ATOM 3413 N N . ILE B 1 183 ? -6.55881 -19.58261 17.03444 1.000 28.46873 183 ILE B N 1
ATOM 3414 C CA . ILE B 1 183 ? -6.60673 -18.19661 17.48315 1.000 28.66486 183 ILE B CA 1
ATOM 3415 C C . ILE B 1 183 ? -7.43149 -17.37045 16.51365 1.000 31.82960 183 ILE B C 1
ATOM 3416 O O . ILE B 1 183 ? -8.28625 -16.58012 16.92214 1.000 31.86798 183 ILE B O 1
ATOM 3421 N N . TYR B 1 184 ? -7.21998 -17.58717 15.21272 1.000 32.13423 184 TYR B N 1
ATOM 3422 C CA . TYR B 1 184 ? -7.95022 -16.84150 14.19379 1.000 33.35551 184 TYR B CA 1
ATOM 3423 C C . TYR B 1 184 ? -9.45110 -17.08807 14.28564 1.000 33.89179 184 TYR B C 1
ATOM 3424 O O . TYR B 1 184 ? -10.24481 -16.14272 14.21773 1.000 34.41346 184 TYR B O 1
ATOM 3433 N N . GLN B 1 185 ? -9.86585 -18.34514 14.46521 1.000 34.31232 185 GLN B N 1
ATOM 3434 C CA . GLN B 1 185 ? -11.29665 -18.61687 14.57190 1.000 38.80173 185 GLN B CA 1
ATOM 3435 C C . GLN B 1 185 ? -11.88897 -17.95862 15.81264 1.000 39.32238 185 GLN B C 1
ATOM 3436 O O . GLN B 1 185 ? -13.02249 -17.46208 15.78149 1.000 36.81170 185 GLN B O 1
ATOM 3442 N N . LEU B 1 186 ? -11.14195 -17.95585 16.91896 1.000 35.68605 186 LEU B N 1
ATOM 3443 C CA . LEU B 1 186 ? -11.60276 -17.26499 18.11748 1.000 36.10675 186 LEU B CA 1
ATOM 3444 C C . LEU B 1 186 ? -11.70887 -15.76120 17.88424 1.000 35.10066 186 LEU B C 1
ATOM 3445 O O . LEU B 1 186 ? -12.68227 -15.12909 18.31276 1.000 38.48055 186 LEU B O 1
ATOM 3450 N N . TRP B 1 187 ? -10.71494 -15.17257 17.20743 1.000 32.68040 187 TRP B N 1
ATOM 3451 C CA . TRP B 1 187 ? -10.74105 -13.73761 16.91997 1.000 32.71082 187 TRP B CA 1
ATOM 3452 C C . TRP B 1 187 ? -11.94836 -13.36372 16.06551 1.000 37.99945 187 TRP B C 1
ATOM 3453 O O . TRP B 1 187 ? -12.54698 -12.29955 16.26023 1.000 37.22472 187 TRP B O 1
ATOM 3464 N N . LEU B 1 188 ? -12.30424 -14.21961 15.09966 1.000 36.12803 188 LEU B N 1
ATOM 3465 C CA . LEU B 1 188 ? -13.42456 -13.91455 14.20942 1.000 35.39587 188 LEU B CA 1
ATOM 3466 C C . LEU B 1 188 ? -14.72425 -13.74109 14.97760 1.000 41.97805 188 LEU B C 1
ATOM 3467 O O . LEU B 1 188 ? -15.62115 -13.01686 14.52700 1.000 47.45431 188 LEU B O 1
ATOM 3472 N N . GLN B 1 189 ? -14.85313 -14.40422 16.12313 1.000 43.89711 189 GLN B N 1
ATOM 3473 C CA . GLN B 1 189 ? -16.06616 -14.34589 16.92363 1.000 48.14518 189 GLN B CA 1
ATOM 3474 C C . GLN B 1 189 ? -15.97194 -13.37929 18.09477 1.000 46.34386 189 GLN B C 1
ATOM 3475 O O . GLN B 1 189 ? -16.99540 -13.12106 18.73675 1.000 52.83001 189 GLN B O 1
ATOM 3481 N N . SER B 1 190 ? -14.78936 -12.82295 18.37613 1.000 38.15914 190 SER B N 1
ATOM 3482 C CA . SER B 1 190 ? -14.59862 -12.08904 19.62325 1.000 38.70235 190 SER B CA 1
ATOM 3483 C C . SER B 1 190 ? -13.98106 -10.70331 19.45155 1.000 40.08608 190 SER B C 1
ATOM 3484 O O . SER B 1 190 ? -14.25406 -9.80182 20.25065 1.000 43.16363 190 SER B O 1
ATOM 3487 N N . GLN B 1 191 ? -13.14927 -10.51478 18.42990 1.000 36.53040 191 GLN B N 1
ATOM 3488 C CA . GLN B 1 191 ? -12.37165 -9.28459 18.28013 1.000 33.34611 191 GLN B CA 1
ATOM 3489 C C . GLN B 1 191 ? -13.18131 -8.28033 17.46782 1.000 39.08030 191 GLN B C 1
ATOM 3490 O O . GLN B 1 191 ? -13.16507 -8.30917 16.23471 1.000 37.36887 191 GLN B O 1
ATOM 3496 N N . ARG B 1 192 ? -13.86591 -7.36940 18.16888 1.000 37.17729 192 ARG B N 1
ATOM 3497 C CA . ARG B 1 192 ? -14.80800 -6.45452 17.52770 1.000 43.99435 192 ARG B CA 1
ATOM 3498 C C . ARG B 1 192 ? -14.14440 -5.49725 16.54386 1.000 38.60692 192 ARG B C 1
ATOM 3499 O O . ARG B 1 192 ? -14.83160 -4.95404 15.67398 1.000 41.22354 192 ARG B O 1
ATOM 3507 N N . ARG B 1 193 ? -12.83924 -5.26526 16.65593 1.000 35.59496 193 ARG B N 1
ATOM 3508 C CA . ARG B 1 193 ? -12.15116 -4.29589 15.81290 1.000 42.03834 193 ARG B CA 1
ATOM 3509 C C . ARG B 1 193 ? -11.39034 -4.94053 14.65511 1.000 38.42349 193 ARG B C 1
ATOM 3510 O O . ARG B 1 193 ? -10.64226 -4.24900 13.95453 1.000 35.47583 193 ARG B O 1
ATOM 3518 N N . LEU B 1 194 ? -11.57394 -6.23636 14.42487 1.000 36.26088 194 LEU B N 1
ATOM 3519 C CA . LEU B 1 194 ? -10.80201 -6.92226 13.39962 1.000 33.38307 194 LEU B CA 1
ATOM 3520 C C . LEU B 1 194 ? -11.31532 -6.56182 12.01077 1.000 37.40218 194 LEU B C 1
ATOM 3521 O O . LEU B 1 194 ? -12.51725 -6.65100 11.74320 1.000 42.99585 194 LEU B O 1
ATOM 3526 N N . LEU B 1 195 ? -10.40663 -6.14493 11.12828 1.000 32.50611 195 LEU B N 1
ATOM 3527 C CA . LEU B 1 195 ? -10.77813 -5.88973 9.73972 1.000 33.89274 195 LEU B CA 1
ATOM 3528 C C . LEU B 1 195 ? -11.17594 -7.19038 9.04241 1.000 37.70376 195 LEU B C 1
ATOM 3529 O O . LEU B 1 195 ? -10.68264 -8.26400 9.39118 1.000 38.74917 195 LEU B O 1
ATOM 3534 N N . PRO B 1 196 ? -12.05377 -7.11300 8.03841 1.000 39.14082 196 PRO B N 1
ATOM 3535 C CA . PRO B 1 196 ? -12.53610 -8.32299 7.35632 1.000 40.32571 196 PRO B CA 1
ATOM 3536 C C . PRO B 1 196 ? -11.60857 -8.86717 6.27942 1.000 44.65769 196 PRO B C 1
ATOM 3537 O O . PRO B 1 196 ? -11.95115 -9.87446 5.64835 1.000 48.35304 196 PRO B O 1
ATOM 3541 N N . MET B 1 197 ? -10.47276 -8.23160 6.01712 1.000 35.33563 197 MET B N 1
ATOM 3542 C CA . MET B 1 197 ? -9.49323 -8.74718 5.07234 1.000 31.89568 197 MET B CA 1
ATOM 3543 C C . MET B 1 197 ? -8.16494 -8.89439 5.79630 1.000 31.64698 197 MET B C 1
ATOM 3544 O O . MET B 1 197 ? -7.91229 -8.19545 6.78034 1.000 34.19471 197 MET B O 1
ATOM 3549 N N . LEU B 1 198 ? -7.30989 -9.78428 5.29347 1.000 30.12011 198 LEU B N 1
ATOM 3550 C CA . LEU B 1 198 ? -6.00144 -9.98600 5.90879 1.000 27.02756 198 LEU B CA 1
ATOM 3551 C C . LEU B 1 198 ? -4.93517 -10.10905 4.83069 1.000 30.53359 198 LEU B C 1
ATOM 3552 O O . LEU B 1 198 ? -5.22958 -10.15612 3.63303 1.000 30.61609 198 LEU B O 1
ATOM 3557 N N . ILE B 1 199 ? -3.67665 -10.15595 5.26849 1.000 27.08413 199 ILE B N 1
ATOM 3558 C CA . ILE B 1 199 ? -2.53909 -10.31622 4.37296 1.000 27.25319 199 ILE B CA 1
ATOM 3559 C C . ILE B 1 199 ? -1.83996 -11.61839 4.73695 1.000 29.18035 199 ILE B C 1
ATOM 3560 O O . ILE B 1 199 ? -1.52854 -11.85042 5.91523 1.000 25.92153 199 ILE B O 1
ATOM 3565 N N . HIS B 1 200 ? -1.58188 -12.46343 3.73474 1.000 28.80307 200 HIS B N 1
ATOM 3566 C CA . HIS B 1 200 ? -0.86003 -13.71313 3.96878 1.000 27.18012 200 HIS B CA 1
ATOM 3567 C C . HIS B 1 200 ? 0.64542 -13.48282 3.96963 1.000 25.81097 200 HIS B C 1
ATOM 3568 O O . HIS B 1 200 ? 1.15121 -12.53214 3.36147 1.000 25.37166 200 HIS B O 1
ATOM 3575 N N . ARG B 1 201 ? 1.36611 -14.37182 4.66036 1.000 27.70373 201 ARG B N 1
ATOM 3576 C CA . ARG B 1 201 ? 2.78240 -14.54216 4.36777 1.000 26.79787 201 ARG B CA 1
ATOM 3577 C C . ARG B 1 201 ? 2.94295 -14.86274 2.88284 1.000 27.20291 201 ARG B C 1
ATOM 3578 O O . ARG B 1 201 ? 2.29381 -15.77213 2.35123 1.000 27.81796 201 ARG B O 1
ATOM 3586 N N . ASP B 1 202 ? 3.81927 -14.11366 2.21830 1.000 25.88638 202 ASP B N 1
ATOM 3587 C CA . ASP B 1 202 ? 3.92160 -14.08767 0.77006 1.000 24.67188 202 ASP B CA 1
ATOM 3588 C C . ASP B 1 202 ? 5.35691 -13.71205 0.42604 1.000 31.18302 202 ASP B C 1
ATOM 3589 O O . ASP B 1 202 ? 5.86237 -12.68689 0.91200 1.000 28.90317 202 ASP B O 1
ATOM 3594 N N . GLU B 1 203 ? 6.00362 -14.53644 -0.40680 1.000 27.49735 203 GLU B N 1
ATOM 3595 C CA . GLU B 1 203 ? 7.38479 -14.26756 -0.80882 1.000 29.88376 203 GLU B CA 1
ATOM 3596 C C . GLU B 1 203 ? 7.55921 -12.87784 -1.42857 1.000 28.62810 203 GLU B C 1
ATOM 3597 O O . GLU B 1 203 ? 8.64600 -12.29391 -1.33393 1.000 30.96503 203 GLU B O 1
ATOM 3603 N N . ALA B 1 204 ? 6.52152 -12.32258 -2.06518 1.000 26.65305 204 ALA B N 1
ATOM 3604 C CA . ALA B 1 204 ? 6.66404 -10.97955 -2.62687 1.000 28.34798 204 ALA B CA 1
ATOM 3605 C C . ALA B 1 204 ? 6.90607 -9.93580 -1.53416 1.000 27.80717 204 ALA B C 1
ATOM 3606 O O . ALA B 1 204 ? 7.60678 -8.93618 -1.75705 1.000 28.01042 204 ALA B O 1
ATOM 3608 N N . MET B 1 205 ? 6.28779 -10.12534 -0.36548 1.000 25.31990 205 MET B N 1
ATOM 3609 C CA . MET B 1 205 ? 6.45298 -9.21076 0.75916 1.000 26.84523 205 MET B CA 1
ATOM 3610 C C . MET B 1 205 ? 7.81037 -9.37469 1.42224 1.000 29.91353 205 MET B C 1
ATOM 3611 O O . MET B 1 205 ? 8.27262 -8.45056 2.10504 1.000 28.22097 205 MET B O 1
ATOM 3616 N N . ALA B 1 206 ? 8.44584 -10.53376 1.24517 1.000 25.51014 206 ALA B N 1
ATOM 3617 C CA . ALA B 1 206 ? 9.80212 -10.70342 1.74864 1.000 28.36656 206 ALA B CA 1
ATOM 3618 C C . ALA B 1 206 ? 10.83137 -10.19008 0.75758 1.000 28.78895 206 ALA B C 1
ATOM 3619 O O . ALA B 1 206 ? 11.86629 -9.63314 1.16432 1.000 30.41963 206 ALA B O 1
ATOM 3621 N N . GLU B 1 207 ? 10.54174 -10.32175 -0.53466 1.000 24.70155 207 GLU B N 1
ATOM 3622 C CA . GLU B 1 207 ? 11.47793 -9.92004 -1.57591 1.000 30.37240 207 GLU B CA 1
ATOM 3623 C C . GLU B 1 207 ? 11.44317 -8.42340 -1.85122 1.000 27.87388 207 GLU B C 1
ATOM 3624 O O . GLU B 1 207 ? 12.46487 -7.85226 -2.24221 1.000 29.75361 207 GLU B O 1
ATOM 3630 N N . CYS B 1 208 ? 10.28620 -7.77867 -1.68920 1.000 27.80043 208 CYS B N 1
ATOM 3631 C CA . CYS B 1 208 ? 10.15648 -6.41165 -2.18314 1.000 30.25629 208 CYS B CA 1
ATOM 3632 C C . CYS B 1 208 ? 11.06779 -5.43678 -1.43177 1.000 27.85613 208 CYS B C 1
ATOM 3633 O O . CYS B 1 208 ? 11.58420 -4.49391 -2.03728 1.000 28.84325 208 CYS B O 1
ATOM 3636 N N . LEU B 1 209 ? 11.29540 -5.64453 -0.13198 1.000 27.06433 209 LEU B N 1
ATOM 3637 C CA . LEU B 1 209 ? 12.25510 -4.79869 0.57635 1.000 25.27073 209 LEU B CA 1
ATOM 3638 C C . LEU B 1 209 ? 13.67710 -5.03177 0.06644 1.000 27.12792 209 LEU B C 1
ATOM 3639 O O . LEU B 1 209 ? 14.46025 -4.08411 -0.06891 1.000 27.67618 209 LEU B O 1
ATOM 3644 N N . ALA B 1 210 ? 14.02517 -6.28168 -0.24214 1.000 27.11745 210 ALA B N 1
ATOM 3645 C CA . ALA B 1 210 ? 15.33990 -6.55350 -0.80930 1.000 28.48554 210 ALA B CA 1
ATOM 3646 C C . ALA B 1 210 ? 15.49745 -5.94980 -2.19614 1.000 32.65977 210 ALA B C 1
ATOM 3647 O O . ALA B 1 210 ? 16.62559 -5.67364 -2.62080 1.000 32.27735 210 ALA B O 1
ATOM 3649 N N . ALA B 1 211 ? 14.39466 -5.72052 -2.89971 1.000 30.26499 211 ALA B N 1
ATOM 3650 C CA . ALA B 1 211 ? 14.41900 -5.04304 -4.19035 1.000 32.49060 211 ALA B CA 1
ATOM 3651 C C . ALA B 1 211 ? 14.20535 -3.54016 -4.05245 1.000 31.45464 211 ALA B C 1
ATOM 3652 O O . ALA B 1 211 ? 14.24544 -2.82544 -5.06264 1.000 30.97294 211 ALA B O 1
ATOM 3654 N N . LYS B 1 212 ? 13.95206 -3.06811 -2.82602 1.000 28.33025 212 LYS B N 1
ATOM 3655 C CA . LYS B 1 212 ? 13.82938 -1.64402 -2.48525 1.000 28.20304 212 LYS B CA 1
ATOM 3656 C C . LYS B 1 212 ? 12.63999 -0.98362 -3.18607 1.000 29.67968 212 LYS B C 1
ATOM 3657 O O . LYS B 1 212 ? 12.73868 0.14424 -3.68499 1.000 29.50310 212 LYS B O 1
ATOM 3663 N N . GLN B 1 213 ? 11.50681 -1.67965 -3.21477 1.000 30.59906 213 GLN B N 1
ATOM 3664 C CA . GLN B 1 213 ? 10.28487 -1.20889 -3.85723 1.000 27.07362 213 GLN B CA 1
ATOM 3665 C C . GLN B 1 213 ? 9.08940 -1.58672 -2.99619 1.000 28.10906 213 GLN B C 1
ATOM 3666 O O . GLN B 1 213 ? 9.14428 -2.57058 -2.25144 1.000 29.02400 213 GLN B O 1
ATOM 3672 N N . PRO B 1 214 ? 7.97756 -0.85891 -3.11284 1.000 28.54494 214 PRO B N 1
ATOM 3673 C CA . PRO B 1 214 ? 6.72688 -1.32259 -2.49399 1.000 25.54939 214 PRO B CA 1
ATOM 3674 C C . PRO B 1 214 ? 6.22291 -2.57913 -3.19582 1.000 26.65612 214 PRO B C 1
ATOM 3675 O O . PRO B 1 214 ? 6.51346 -2.81275 -4.36996 1.000 29.79897 214 PRO B O 1
ATOM 3679 N N . VAL B 1 215 ? 5.47519 -3.41157 -2.45973 1.000 27.60460 215 VAL B N 1
ATOM 3680 C CA . VAL B 1 215 ? 5.17171 -4.75372 -2.97888 1.000 24.36539 215 VAL B CA 1
ATOM 3681 C C . VAL B 1 215 ? 4.39765 -4.68041 -4.29050 1.000 29.42320 215 VAL B C 1
ATOM 3682 O O . VAL B 1 215 ? 4.63091 -5.48575 -5.19626 1.000 32.02160 215 VAL B O 1
ATOM 3686 N N . GLY B 1 216 ? 3.48589 -3.71010 -4.42550 1.000 27.66676 216 GLY B N 1
ATOM 3687 C CA . GLY B 1 216 ? 2.65830 -3.66181 -5.62732 1.000 31.32980 216 GLY B CA 1
ATOM 3688 C C . GLY B 1 216 ? 3.36574 -3.11970 -6.85058 1.000 32.82345 216 GLY B C 1
ATOM 3689 O O . GLY B 1 216 ? 2.89549 -3.33333 -7.97937 1.000 32.91820 216 GLY B O 1
ATOM 3690 N N . GLU B 1 217 ? 4.46799 -2.39788 -6.65443 1.000 30.43037 217 GLU B N 1
ATOM 3691 C CA . GLU B 1 217 ? 5.35229 -2.05975 -7.76408 1.000 28.34305 217 GLU B CA 1
ATOM 3692 C C . GLU B 1 217 ? 6.26112 -3.23623 -8.10488 1.000 33.49103 217 GLU B C 1
ATOM 3693 O O . GLU B 1 217 ? 6.46064 -3.56176 -9.28268 1.000 31.29046 217 GLU B O 1
ATOM 3699 N N . TYR B 1 218 ? 6.80042 -3.88724 -7.07286 1.000 29.21678 218 TYR B N 1
ATOM 3700 C CA . TYR B 1 218 ? 7.69063 -5.02861 -7.26647 1.000 32.28989 218 TYR B CA 1
ATOM 3701 C C . TYR B 1 218 ? 7.00246 -6.16902 -8.01183 1.000 32.67386 218 TYR B C 1
ATOM 3702 O O . TYR B 1 218 ? 7.56774 -6.74655 -8.95000 1.000 34.55018 218 TYR B O 1
ATOM 3711 N N . ARG B 1 219 ? 5.79606 -6.53867 -7.58794 1.000 32.20296 219 ARG B N 1
ATOM 3712 C CA . ARG B 1 219 ? 5.07507 -7.64544 -8.23579 1.000 33.19480 219 ARG B CA 1
ATOM 3713 C C . ARG B 1 219 ? 3.58752 -7.29550 -8.24671 1.000 33.17186 219 ARG B C 1
ATOM 3714 O O . ARG B 1 219 ? 2.85606 -7.60123 -7.30315 1.000 31.47320 219 ARG B O 1
ATOM 3722 N N . SER B 1 220 ? 3.13715 -6.66097 -9.33112 1.000 36.91383 220 SER B N 1
ATOM 3723 C CA . SER B 1 220 ? 1.80279 -6.07739 -9.31845 1.000 34.08182 220 SER B CA 1
ATOM 3724 C C . SER B 1 220 ? 0.71371 -7.13363 -9.22393 1.000 34.40240 220 SER B C 1
ATOM 3725 O O . SER B 1 220 ? -0.39294 -6.82430 -8.77288 1.000 42.12978 220 SER B O 1
ATOM 3728 N N . ASP B 1 221 ? 1.00850 -8.37897 -9.59703 1.000 34.13323 221 ASP B N 1
ATOM 3729 C CA . ASP B 1 221 ? 0.02965 -9.45167 -9.50711 1.000 39.94270 221 ASP B CA 1
ATOM 3730 C C . ASP B 1 221 ? 0.33017 -10.41462 -8.36655 1.000 34.60397 221 ASP B C 1
ATOM 3731 O O . ASP B 1 221 ? -0.21693 -11.52142 -8.33837 1.000 38.04943 221 ASP B O 1
ATOM 3736 N N . ALA B 1 222 ? 1.19632 -10.02045 -7.43097 1.000 31.66307 222 ALA B N 1
ATOM 3737 C CA . ALA B 1 222 ? 1.38527 -10.81765 -6.22952 1.000 32.57001 222 ALA B CA 1
ATOM 3738 C C . ALA B 1 222 ? 0.06902 -10.91706 -5.47773 1.000 31.74832 222 ALA B C 1
ATOM 3739 O O . ALA B 1 222 ? -0.69391 -9.95378 -5.41472 1.000 32.32919 222 ALA B O 1
ATOM 3741 N N . LEU B 1 223 ? -0.20402 -12.09223 -4.90525 1.000 30.11622 223 LEU B N 1
ATOM 3742 C CA . LEU B 1 223 ? -1.39474 -12.22741 -4.07037 1.000 32.72475 223 LEU B CA 1
ATOM 3743 C C . LEU B 1 223 ? -1.40509 -11.18800 -2.94504 1.000 31.21649 223 LEU B C 1
ATOM 3744 O O . LEU B 1 223 ? -2.44824 -10.58858 -2.65261 1.000 31.00166 223 LEU B O 1
ATOM 3749 N N . ALA B 1 224 ? -0.24245 -10.91766 -2.33317 1.000 27.72927 224 ALA B N 1
ATOM 3750 C CA . ALA B 1 224 ? -0.19704 -9.91399 -1.27345 1.000 29.75564 224 ALA B CA 1
ATOM 3751 C C . ALA B 1 224 ? -0.49458 -8.51111 -1.80642 1.000 28.22908 224 ALA B C 1
ATOM 3752 O O . ALA B 1 224 ? -1.12136 -7.70156 -1.10818 1.000 29.41851 224 ALA B O 1
ATOM 3754 N N . ALA B 1 225 ? -0.08933 -8.20800 -3.04894 1.000 29.22895 225 ALA B N 1
ATOM 3755 C CA . ALA B 1 225 ? -0.42753 -6.90962 -3.63020 1.000 30.47687 225 ALA B CA 1
ATOM 3756 C C . ALA B 1 225 ? -1.93486 -6.77553 -3.81059 1.000 31.02425 225 ALA B C 1
ATOM 3757 O O . ALA B 1 225 ? -2.49750 -5.69299 -3.59575 1.000 32.46765 225 ALA B O 1
ATOM 3759 N N . GLU B 1 226 ? -2.60744 -7.87685 -4.16927 1.000 31.84100 226 GLU B N 1
ATOM 3760 C CA . GLU B 1 226 ? -4.06273 -7.83672 -4.28872 1.000 31.70870 226 GLU B CA 1
ATOM 3761 C C . GLU B 1 226 ? -4.72403 -7.70108 -2.92344 1.000 30.24386 226 GLU B C 1
ATOM 3762 O O . GLU B 1 226 ? -5.72983 -6.98802 -2.80238 1.000 33.19581 226 GLU B O 1
ATOM 3768 N N . GLU B 1 227 ? -4.14010 -8.31443 -1.88138 1.000 30.47547 227 GLU B N 1
ATOM 3769 C CA . GLU B 1 227 ? -4.68230 -8.17261 -0.53566 1.000 30.37856 227 GLU B CA 1
ATOM 3770 C C . GLU B 1 227 ? -4.53338 -6.74091 -0.04214 1.000 31.14829 227 GLU B C 1
ATOM 3771 O O . GLU B 1 227 ? -5.43040 -6.20730 0.62291 1.000 31.89190 227 GLU B O 1
ATOM 3777 N N . ILE B 1 228 ? -3.41639 -6.09710 -0.38096 1.000 29.34288 228 ILE B N 1
ATOM 3778 C CA . ILE B 1 228 ? -3.21559 -4.70157 0.00188 1.000 27.85717 228 ILE B CA 1
ATOM 3779 C C . ILE B 1 228 ? -4.19473 -3.79292 -0.73523 1.000 27.58120 228 ILE B C 1
ATOM 3780 O O . ILE B 1 228 ? -4.65909 -2.78324 -0.19011 1.000 29.29909 228 ILE B O 1
ATOM 3785 N N . LEU B 1 229 ? -4.51960 -4.12751 -1.98301 1.000 28.72785 229 LEU B N 1
ATOM 3786 C CA . LEU B 1 229 ? -5.47527 -3.31746 -2.71977 1.000 33.94971 229 LEU B CA 1
ATOM 3787 C C . LEU B 1 229 ? -6.85134 -3.38185 -2.06911 1.000 33.00120 229 LEU B C 1
ATOM 3788 O O . LEU B 1 229 ? -7.55095 -2.36635 -1.97191 1.000 33.61030 229 LEU B O 1
ATOM 3793 N N . THR B 1 230 ? -7.25429 -4.57142 -1.61221 1.000 33.22440 230 THR B N 1
ATOM 3794 C CA . THR B 1 230 ? -8.49483 -4.69728 -0.85284 1.000 34.58590 230 THR B CA 1
ATOM 3795 C C . THR B 1 230 ? -8.48027 -3.78753 0.37024 1.000 33.66842 230 THR B C 1
ATOM 3796 O O . THR B 1 230 ? -9.48140 -3.12893 0.68524 1.000 35.00563 230 THR B O 1
ATOM 3800 N N . LEU B 1 231 ? -7.34725 -3.73519 1.06457 1.000 32.33190 231 LEU B N 1
ATOM 3801 C CA . LEU B 1 231 ? -7.20831 -2.81347 2.18439 1.000 31.25130 231 LEU B CA 1
ATOM 3802 C C . LEU B 1 231 ? -7.35874 -1.37240 1.72187 1.000 31.37547 231 LEU B C 1
ATOM 3803 O O . LEU B 1 231 ? -8.08905 -0.59028 2.33486 1.000 31.93007 231 LEU B O 1
ATOM 3808 N N . ALA B 1 232 ? -6.66827 -1.00567 0.63638 1.000 32.00102 232 ALA B N 1
ATOM 3809 C CA . ALA B 1 232 ? -6.73724 0.36327 0.14272 1.000 29.85900 232 ALA B CA 1
ATOM 3810 C C . ALA B 1 232 ? -8.16784 0.74433 -0.19118 1.000 30.32121 232 ALA B C 1
ATOM 3811 O O . ALA B 1 232 ? -8.62856 1.83022 0.16980 1.000 34.67322 232 ALA B O 1
ATOM 3813 N N . ASN B 1 233 ? -8.89738 -0.16044 -0.83778 1.000 33.71445 233 ASN B N 1
ATOM 3814 C CA . ASN B 1 233 ? -10.26765 0.15286 -1.21358 1.000 36.47935 233 ASN B CA 1
ATOM 3815 C C . ASN B 1 233 ? -11.14296 0.35382 0.01505 1.000 38.23709 233 ASN B C 1
ATOM 3816 O O . ASN B 1 233 ? -11.98828 1.26366 0.03840 1.000 39.26838 233 ASN B O 1
ATOM 3821 N N . TRP B 1 234 ? -10.93645 -0.47212 1.04614 1.000 34.47885 234 TRP B N 1
ATOM 3822 C CA . TRP B 1 234 ? -11.64409 -0.30432 2.31033 1.000 40.28841 234 TRP B CA 1
ATOM 3823 C C . TRP B 1 234 ? -11.32765 1.04470 2.93834 1.000 40.89931 234 TRP B C 1
ATOM 3824 O O . TRP B 1 234 ? -12.22692 1.73162 3.43690 1.000 40.22843 234 TRP B O 1
ATOM 3835 N N . CYS B 1 235 ? -10.04826 1.43174 2.93335 1.000 34.85515 235 CYS B N 1
ATOM 3836 C CA . CYS B 1 235 ? -9.65763 2.72428 3.48308 1.000 36.79989 235 CYS B CA 1
ATOM 3837 C C . CYS B 1 235 ? -10.34365 3.87420 2.75618 1.000 36.51676 235 CYS B C 1
ATOM 3838 O O . CYS B 1 235 ? -10.81312 4.81984 3.39631 1.000 41.24568 235 CYS B O 1
ATOM 3841 N N A LEU B 1 236 ? -10.38754 3.82966 1.41672 0.667 35.37195 236 LEU B N 1
ATOM 3842 N N B LEU B 1 236 ? -10.41234 3.80153 1.42346 0.333 36.36123 236 LEU B N 1
ATOM 3843 C CA A LEU B 1 236 ? -11.06931 4.88405 0.66690 0.667 40.06351 236 LEU B CA 1
ATOM 3844 C CA B LEU B 1 236 ? -11.05556 4.85285 0.64272 0.333 39.83705 236 LEU B CA 1
ATOM 3845 C C A LEU B 1 236 ? -12.52636 5.00277 1.08532 0.667 41.89218 236 LEU B C 1
ATOM 3846 C C B LEU B 1 236 ? -12.52948 4.98758 1.00440 0.333 42.08899 236 LEU B C 1
ATOM 3847 O O A LEU B 1 236 ? -13.06233 6.11272 1.19749 0.667 44.47187 236 LEU B O 1
ATOM 3848 O O B LEU B 1 236 ? -13.07887 6.09591 1.00779 0.333 44.10028 236 LEU B O 1
ATOM 3857 N N . LEU B 1 237 ? -13.18309 3.87049 1.32091 1.000 43.56117 237 LEU B N 1
ATOM 3858 C CA . LEU B 1 237 ? -14.60901 3.88362 1.61517 1.000 43.43862 237 LEU B CA 1
ATOM 3859 C C . LEU B 1 237 ? -14.88875 4.28761 3.05869 1.000 46.29101 237 LEU B C 1
ATOM 3860 O O . LEU B 1 237 ? -15.88150 4.96934 3.33258 1.000 49.13455 237 LEU B O 1
ATOM 3865 N N . ASN B 1 238 ? -14.02198 3.88257 3.99015 1.000 41.27055 238 ASN B N 1
ATOM 3866 C CA . ASN B 1 238 ? -14.30335 3.96430 5.41786 1.000 44.51234 238 ASN B CA 1
ATOM 3867 C C . ASN B 1 238 ? -13.47407 4.98984 6.18037 1.000 47.09219 238 ASN B C 1
ATOM 3868 O O . ASN B 1 238 ? -13.89813 5.41413 7.25902 1.000 46.66844 238 ASN B O 1
ATOM 3873 N N . TYR B 1 239 ? -12.30949 5.38550 5.66773 1.000 45.37629 239 TYR B N 1
ATOM 3874 C CA . TYR B 1 239 ? -11.37146 6.23147 6.39734 1.000 39.21736 239 TYR B CA 1
ATOM 3875 C C . TYR B 1 239 ? -11.18692 7.60945 5.75633 1.000 38.55058 239 TYR B C 1
ATOM 3876 O O . TYR B 1 239 ? -10.28289 8.35176 6.15400 1.000 42.35580 239 TYR B O 1
ATOM 3885 N N . SER B 1 240 ? -12.02402 7.96991 4.78245 1.000 40.45306 240 SER B N 1
ATOM 3886 C CA . SER B 1 240 ? -11.76615 9.16054 3.97714 1.000 52.13161 240 SER B CA 1
ATOM 3887 C C . SER B 1 240 ? -12.13807 10.44395 4.70277 1.000 51.97904 240 SER B C 1
ATOM 3888 O O . SER B 1 240 ? -11.48929 11.47789 4.50451 1.000 53.76475 240 SER B O 1
ATOM 3891 N N . GLY B 1 241 ? -13.18407 10.40804 5.51994 1.000 53.24306 241 GLY B N 1
ATOM 3892 C CA . GLY B 1 241 ? -13.74839 11.62703 6.07254 1.000 61.40883 241 GLY B CA 1
ATOM 3893 C C . GLY B 1 241 ? -14.97531 12.11809 5.31745 1.000 67.76668 241 GLY B C 1
ATOM 3894 O O . GLY B 1 241 ? -15.00138 12.16648 4.08266 1.000 70.24813 241 GLY B O 1
ATOM 3895 N N . GLY C 2 15 ? -7.47837 3.23935 28.96162 1.000 97.59113 15 GLY C N 1
ATOM 3896 C CA . GLY C 2 15 ? -7.65655 4.10819 30.10988 1.000 93.28134 15 GLY C CA 1
ATOM 3897 C C . GLY C 2 15 ? -6.54404 5.12376 30.27880 1.000 88.39216 15 GLY C C 1
ATOM 3898 O O . GLY C 2 15 ? -5.86449 5.14310 31.30722 1.000 89.12619 15 GLY C O 1
ATOM 3899 N N . TYR C 2 16 ? -6.35632 5.96536 29.26260 1.000 84.69991 16 TYR C N 1
ATOM 3900 C CA . TYR C 2 16 ? -5.36545 7.03282 29.30711 1.000 83.37367 16 TYR C CA 1
ATOM 3901 C C . TYR C 2 16 ? -5.64513 8.01850 28.18190 1.000 86.52112 16 TYR C C 1
ATOM 3902 O O . TYR C 2 16 ? -6.02964 7.61490 27.08117 1.000 82.09434 16 TYR C O 1
ATOM 3911 N N . ILE C 2 17 ? -5.45553 9.30565 28.46935 1.000 82.98324 17 ILE C N 1
ATOM 3912 C CA . ILE C 2 17 ? -5.60226 10.37319 27.48623 1.000 82.48104 17 ILE C CA 1
ATOM 3913 C C . ILE C 2 17 ? -4.29041 11.14491 27.44036 1.000 82.86868 17 ILE C C 1
ATOM 3914 O O . ILE C 2 17 ? -3.91158 11.80102 28.41985 1.000 84.79786 17 ILE C O 1
ATOM 3919 N N . PHE C 2 18 ? -3.59910 11.06861 26.30676 1.000 82.51838 18 PHE C N 1
ATOM 3920 C CA . PHE C 2 18 ? -2.39919 11.86074 26.08419 1.000 82.78717 18 PHE C CA 1
ATOM 3921 C C . PHE C 2 18 ? -2.78227 13.27916 25.68530 1.000 82.51169 18 PHE C C 1
ATOM 3922 O O . PHE C 2 18 ? -3.66136 13.48285 24.84483 1.000 81.84326 18 PHE C O 1
ATOM 3930 N N . GLN C 2 19 ? -2.11561 14.26024 26.28983 1.000 83.03155 19 GLN C N 1
ATOM 3931 C CA . GLN C 2 19 ? -2.35501 15.67048 26.00529 1.000 87.16598 19 GLN C CA 1
ATOM 3932 C C . GLN C 2 19 ? -1.21882 16.20817 25.14266 1.000 84.88214 19 GLN C C 1
ATOM 3933 O O . GLN C 2 19 ? -0.04722 16.11962 25.52514 1.000 84.55789 19 GLN C O 1
ATOM 3939 N N . ASN C 2 20 ? -1.56738 16.75651 23.98042 1.000 88.63602 20 ASN C N 1
ATOM 3940 C CA . ASN C 2 20 ? -0.60917 17.35143 23.04832 1.000 94.28014 20 ASN C CA 1
ATOM 3941 C C . ASN C 2 20 ? -0.88445 18.85246 22.99890 1.000 102.84881 20 ASN C C 1
ATOM 3942 O O . ASN C 2 20 ? -1.56466 19.35556 22.10351 1.000 98.59311 20 ASN C O 1
ATOM 3947 N N . ASP C 2 21 ? -0.33835 19.57311 23.98027 1.000 89.52328 21 ASP C N 1
ATOM 3948 C CA . ASP C 2 21 ? -0.59601 21.00431 24.08453 1.000 105.28127 21 ASP C CA 1
ATOM 3949 C C . ASP C 2 21 ? -0.02368 21.78918 22.91260 1.000 110.73234 21 ASP C C 1
ATOM 3950 O O . ASP C 2 21 ? -0.51447 22.88544 22.62126 1.000 114.47262 21 ASP C O 1
ATOM 3955 N N . ILE C 2 22 ? 0.99053 21.25376 22.22669 1.000 111.66734 22 ILE C N 1
ATOM 3956 C CA . ILE C 2 22 ? 1.68930 22.03484 21.21188 1.000 112.72136 22 ILE C CA 1
ATOM 3957 C C . ILE C 2 22 ? 0.82036 22.28364 19.98283 1.000 111.33519 22 ILE C C 1
ATOM 3958 O O . ILE C 2 22 ? 1.07298 23.23448 19.23318 1.000 111.10898 22 ILE C O 1
ATOM 3963 N N . VAL C 2 23 ? -0.19961 21.45305 19.75316 1.000 108.21677 23 VAL C N 1
ATOM 3964 C CA . VAL C 2 23 ? -1.19288 21.69428 18.71373 1.000 102.69376 23 VAL C CA 1
ATOM 3965 C C . VAL C 2 23 ? -2.61458 21.65167 19.25855 1.000 100.40583 23 VAL C C 1
ATOM 3966 O O . VAL C 2 23 ? -3.56817 21.78201 18.48974 1.000 100.94221 23 VAL C O 1
ATOM 3970 N N . ALA C 2 24 ? -2.78536 21.50848 20.57498 1.000 99.56443 24 ALA C N 1
ATOM 3971 C CA . ALA C 2 24 ? -4.09540 21.47688 21.22945 1.000 100.71954 24 ALA C CA 1
ATOM 3972 C C . ALA C 2 24 ? -4.92432 20.28435 20.74528 1.000 98.84468 24 ALA C C 1
ATOM 3973 O O . ALA C 2 24 ? -6.04329 20.42188 20.24594 1.000 100.57206 24 ALA C O 1
ATOM 3975 N N . LEU C 2 25 ? -4.34777 19.09746 20.91271 1.000 93.31894 25 LEU C N 1
ATOM 3976 C CA . LEU C 2 25 ? -4.99341 17.84938 20.54189 1.000 91.00189 25 LEU C CA 1
ATOM 3977 C C . LEU C 2 25 ? -4.83996 16.84568 21.67488 1.000 87.55551 25 LEU C C 1
ATOM 3978 O O . LEU C 2 25 ? -3.91617 16.93133 22.48778 1.000 81.92646 25 LEU C O 1
ATOM 3983 N N . LYS C 2 26 ? -5.76083 15.88714 21.71824 1.000 86.31398 26 LYS C N 1
ATOM 3984 C CA . LYS C 2 26 ? -5.71982 14.80628 22.68921 1.000 84.89882 26 LYS C CA 1
ATOM 3985 C C . LYS C 2 26 ? -5.74710 13.46415 21.96786 1.000 80.84306 26 LYS C C 1
ATOM 3986 O O . LYS C 2 26 ? -6.31446 13.33261 20.87812 1.000 81.21189 26 LYS C O 1
ATOM 3992 N N . GLN C 2 27 ? -5.10782 12.46988 22.57886 1.000 73.77557 27 GLN C N 1
ATOM 3993 C CA . GLN C 2 27 ? -5.07262 11.11201 22.04688 1.000 68.94802 27 GLN C CA 1
ATOM 3994 C C . GLN C 2 27 ? -5.47882 10.16322 23.16530 1.000 62.66206 27 GLN C C 1
ATOM 3995 O O . GLN C 2 27 ? -4.73929 9.99474 24.13945 1.000 61.19371 27 GLN C O 1
ATOM 4001 N N . ALA C 2 28 ? -6.65684 9.56294 23.03196 1.000 60.37417 28 ALA C N 1
ATOM 4002 C CA . ALA C 2 28 ? -7.14428 8.58330 23.98788 1.000 58.78934 28 ALA C CA 1
ATOM 4003 C C . ALA C 2 28 ? -6.68862 7.18422 23.59123 1.000 56.31632 28 ALA C C 1
ATOM 4004 O O . ALA C 2 28 ? -6.60572 6.85326 22.40341 1.000 51.05124 28 ALA C O 1
ATOM 4006 N N . PHE C 2 29 ? -6.39415 6.36859 24.59815 1.000 51.06372 29 PHE C N 1
ATOM 4007 C CA . PHE C 2 29 ? -6.02347 4.97268 24.42106 1.000 52.11865 29 PHE C CA 1
ATOM 4008 C C . PHE C 2 29 ? -6.94530 4.10333 25.26393 1.000 51.03020 29 PHE C C 1
ATOM 4009 O O . PHE C 2 29 ? -7.34787 4.50029 26.36273 1.000 53.11947 29 PHE C O 1
ATOM 4017 N N . SER C 2 30 ? -7.27438 2.91380 24.75901 1.000 48.68224 30 SER C N 1
ATOM 4018 C CA . SER C 2 30 ? -8.07029 1.97633 25.53730 1.000 52.16061 30 SER C CA 1
ATOM 4019 C C . SER C 2 30 ? -7.78079 0.55856 25.07233 1.000 49.44247 30 SER C C 1
ATOM 4020 O O . SER C 2 30 ? -7.26519 0.33677 23.97168 1.000 48.91748 30 SER C O 1
ATOM 4023 N N . LEU C 2 31 ? -8.12113 -0.40176 25.93002 1.000 47.12096 31 LEU C N 1
ATOM 4024 C CA . LEU C 2 31 ? -7.96033 -1.80321 25.57130 1.000 45.74497 31 LEU C CA 1
ATOM 4025 C C . LEU C 2 31 ? -8.84169 -2.13881 24.36922 1.000 46.51498 31 LEU C C 1
ATOM 4026 O O . LEU C 2 31 ? -9.94114 -1.59544 24.22858 1.000 48.61957 31 LEU C O 1
ATOM 4031 N N . PRO C 2 32 ? -8.37812 -3.02457 23.48603 1.000 46.79736 32 PRO C N 1
ATOM 4032 C CA . PRO C 2 32 ? -9.20174 -3.43413 22.34057 1.000 48.72592 32 PRO C CA 1
ATOM 4033 C C . PRO C 2 32 ? -10.54087 -4.01519 22.77462 1.000 50.06573 32 PRO C C 1
ATOM 4034 O O . PRO C 2 32 ? -10.67672 -4.59423 23.85564 1.000 44.85035 32 PRO C O 1
ATOM 4038 N N . ASP C 2 33 ? -11.53791 -3.85477 21.90436 1.000 50.24921 33 ASP C N 1
ATOM 4039 C CA . ASP C 2 33 ? -12.90311 -4.27860 22.19520 1.000 46.12328 33 ASP C CA 1
ATOM 4040 C C . ASP C 2 33 ? -13.03078 -5.77502 21.93587 1.000 45.11081 33 ASP C C 1
ATOM 4041 O O . ASP C 2 33 ? -13.04213 -6.21140 20.78028 1.000 44.60465 33 ASP C O 1
ATOM 4046 N N . ILE C 2 34 ? -13.13567 -6.56603 23.00109 1.000 45.71324 34 ILE C N 1
ATOM 4047 C CA . ILE C 2 34 ? -13.19924 -8.02054 22.89437 1.000 46.47563 34 ILE C CA 1
ATOM 4048 C C . ILE C 2 34 ? -14.46857 -8.51799 23.57143 1.000 49.94367 34 ILE C C 1
ATOM 4049 O O . ILE C 2 34 ? -14.76686 -8.13036 24.70799 1.000 51.20578 34 ILE C O 1
ATOM 4054 N N . ASP C 2 35 ? -15.19582 -9.39955 22.88137 1.000 46.12372 35 ASP C N 1
ATOM 4055 C CA . ASP C 2 35 ? -16.47471 -9.92535 23.35011 1.000 46.73864 35 ASP C CA 1
ATOM 4056 C C . ASP C 2 35 ? -16.43139 -11.44840 23.31733 1.000 47.32936 35 ASP C C 1
ATOM 4057 O O . ASP C 2 35 ? -16.42338 -12.04664 22.23656 1.000 42.98746 35 ASP C O 1
ATOM 4062 N N . TYR C 2 36 ? -16.42811 -12.07497 24.49535 1.000 46.50553 36 TYR C N 1
ATOM 4063 C CA . TYR C 2 36 ? -16.43202 -13.52724 24.61188 1.000 43.85460 36 TYR C CA 1
ATOM 4064 C C . TYR C 2 36 ? -17.81268 -14.09931 24.92656 1.000 48.17332 36 TYR C C 1
ATOM 4065 O O . TYR C 2 36 ? -17.91566 -15.27570 25.28750 1.000 51.11186 36 TYR C O 1
ATOM 4074 N N . ALA C 2 37 ? -18.87666 -13.30862 24.78077 1.000 49.50348 37 ALA C N 1
ATOM 4075 C CA . ALA C 2 37 ? -20.18180 -13.73541 25.27632 1.000 55.78914 37 ALA C CA 1
ATOM 4076 C C . ALA C 2 37 ? -20.74530 -14.93109 24.51207 1.000 62.42566 37 ALA C C 1
ATOM 4077 O O . ALA C 2 37 ? -21.47582 -15.74049 25.09479 1.000 63.78148 37 ALA C O 1
ATOM 4079 N N A ASP C 2 38 ? -20.42715 -15.06239 23.22567 0.702 63.71070 38 ASP C N 1
ATOM 4080 N N B ASP C 2 38 ? -20.41902 -15.06455 23.22233 0.298 64.18555 38 ASP C N 1
ATOM 4081 C CA A ASP C 2 38 ? -21.03509 -16.07729 22.37502 0.702 65.11733 38 ASP C CA 1
ATOM 4082 C CA B ASP C 2 38 ? -21.03136 -16.06081 22.34759 0.298 65.54858 38 ASP C CA 1
ATOM 4083 C C A ASP C 2 38 ? -20.03328 -17.14126 21.93459 0.702 66.23423 38 ASP C C 1
ATOM 4084 C C B ASP C 2 38 ? -20.09121 -17.21137 21.99536 0.298 65.75792 38 ASP C C 1
ATOM 4085 O O A ASP C 2 38 ? -20.18724 -17.74213 20.86867 0.702 66.87314 38 ASP C O 1
ATOM 4086 O O B ASP C 2 38 ? -20.35191 -17.94269 21.03474 0.298 66.04165 38 ASP C O 1
ATOM 4095 N N . ILE C 2 39 ? -19.00855 -17.39516 22.75321 1.000 79.71720 39 ILE C N 1
ATOM 4096 C CA . ILE C 2 39 ? -18.02196 -18.41459 22.39933 1.000 75.68128 39 ILE C CA 1
ATOM 4097 C C . ILE C 2 39 ? -18.59373 -19.82526 22.54421 1.000 69.07149 39 ILE C C 1
ATOM 4098 O O . ILE C 2 39 ? -18.25996 -20.72220 21.75765 1.000 65.97358 39 ILE C O 1
ATOM 4103 N N . SER C 2 40 ? -19.47782 -20.04172 23.52166 1.000 67.63658 40 SER C N 1
ATOM 4104 C CA . SER C 2 40 ? -19.96017 -21.38534 23.82598 1.000 70.48316 40 SER C CA 1
ATOM 4105 C C . SER C 2 40 ? -20.77593 -22.00217 22.69536 1.000 77.41414 40 SER C C 1
ATOM 4106 O O . SER C 2 40 ? -20.98887 -23.22058 22.69392 1.000 78.01267 40 SER C O 1
ATOM 4109 N N . GLN C 2 41 ? -21.23309 -21.19997 21.73431 1.000 80.92908 41 GLN C N 1
ATOM 4110 C CA . GLN C 2 41 ? -22.19591 -21.69553 20.75699 1.000 85.87009 41 GLN C CA 1
ATOM 4111 C C . GLN C 2 41 ? -21.54245 -22.49511 19.63835 1.000 84.12468 41 GLN C C 1
ATOM 4112 O O . GLN C 2 41 ? -22.17493 -23.39649 19.08059 1.000 83.76403 41 GLN C O 1
ATOM 4118 N N . ARG C 2 42 ? -20.29649 -22.19333 19.29601 1.000 85.68100 42 ARG C N 1
ATOM 4119 C CA . ARG C 2 42 ? -19.60268 -22.87790 18.21519 1.000 87.91278 42 ARG C CA 1
ATOM 4120 C C . ARG C 2 42 ? -18.72635 -23.97230 18.81023 1.000 85.19037 42 ARG C C 1
ATOM 4121 O O . ARG C 2 42 ? -17.88758 -23.70166 19.67703 1.000 80.30037 42 ARG C O 1
ATOM 4129 N N . GLU C 2 43 ? -18.93128 -25.20864 18.34832 1.000 87.11906 43 GLU C N 1
ATOM 4130 C CA . GLU C 2 43 ? -18.16741 -26.33166 18.87860 1.000 89.09699 43 GLU C CA 1
ATOM 4131 C C . GLU C 2 43 ? -16.72363 -26.29548 18.40579 1.000 85.49627 43 GLU C C 1
ATOM 4132 O O . GLU C 2 43 ? -15.83380 -26.80398 19.09725 1.000 82.91775 43 GLU C O 1
ATOM 4138 N N . GLN C 2 44 ? -16.47762 -25.71029 17.23259 1.000 84.62160 44 GLN C N 1
ATOM 4139 C CA . GLN C 2 44 ? -15.11151 -25.54343 16.75507 1.000 82.48327 44 GLN C CA 1
ATOM 4140 C C . GLN C 2 44 ? -14.27813 -24.71957 17.72470 1.000 72.86482 44 GLN C C 1
ATOM 4141 O O . GLN C 2 44 ? -13.08115 -24.98086 17.89118 1.000 71.52626 44 GLN C O 1
ATOM 4147 N N . LEU C 2 45 ? -14.89170 -23.73305 18.38352 1.000 68.10845 45 LEU C N 1
ATOM 4148 C CA . LEU C 2 45 ? -14.16546 -22.93635 19.36203 1.000 62.38325 45 LEU C CA 1
ATOM 4149 C C . LEU C 2 45 ? -14.04587 -23.64877 20.69957 1.000 62.79484 45 LEU C C 1
ATOM 4150 O O . LEU C 2 45 ? -13.06441 -23.43810 21.41861 1.000 62.00484 45 LEU C O 1
ATOM 4155 N N . ALA C 2 46 ? -15.02329 -24.48389 21.05561 1.000 61.14802 46 ALA C N 1
ATOM 4156 C CA . ALA C 2 46 ? -14.93476 -25.20290 22.32193 1.000 63.41573 46 ALA C CA 1
ATOM 4157 C C . ALA C 2 46 ? -13.74114 -26.15199 22.33214 1.000 64.87375 46 ALA C C 1
ATOM 4158 O O . ALA C 2 46 ? -13.06087 -26.29746 23.35570 1.000 63.00964 46 ALA C O 1
ATOM 4160 N N . ALA C 2 47 ? -13.46442 -26.79728 21.19536 1.000 65.01659 47 ALA C N 1
ATOM 4161 C CA . ALA C 2 47 ? -12.31203 -27.68764 21.10418 1.000 63.17110 47 ALA C CA 1
ATOM 4162 C C . ALA C 2 47 ? -11.00465 -26.90473 21.16398 1.000 64.38484 47 ALA C C 1
ATOM 4163 O O . ALA C 2 47 ? -10.06693 -27.29447 21.87216 1.000 64.54264 47 ALA C O 1
ATOM 4165 N N . ALA C 2 48 ? -10.92161 -25.79700 20.41950 1.000 59.73061 48 ALA C N 1
ATOM 4166 C CA . ALA C 2 48 ? -9.72734 -24.96101 20.47416 1.000 56.45070 48 ALA C CA 1
ATOM 4167 C C . ALA C 2 48 ? -9.47801 -24.44579 21.88595 1.000 58.34008 48 ALA C C 1
ATOM 4168 O O . ALA C 2 48 ? -8.32618 -24.36709 22.33075 1.000 54.37872 48 ALA C O 1
ATOM 4170 N N . LEU C 2 49 ? -10.54431 -24.08485 22.60803 1.000 58.24454 49 LEU C N 1
ATOM 4171 C CA . LEU C 2 49 ? -10.36476 -23.62887 23.98266 1.000 56.61788 49 LEU C CA 1
ATOM 4172 C C . LEU C 2 49 ? -9.85477 -24.75195 24.87364 1.000 58.40771 49 LEU C C 1
ATOM 4173 O O . LEU C 2 49 ? -9.09597 -24.49775 25.81581 1.000 58.44812 49 LEU C O 1
ATOM 4178 N N . LYS C 2 50 ? -10.24431 -25.99438 24.58350 1.000 58.43346 50 LYS C N 1
ATOM 4179 C CA . LYS C 2 50 ? -9.75266 -27.13031 25.35225 1.000 60.28085 50 LYS C CA 1
ATOM 4180 C C . LYS C 2 50 ? -8.30345 -27.46578 25.01580 1.000 54.33248 50 LYS C C 1
ATOM 4181 O O . LYS C 2 50 ? -7.56112 -27.92272 25.89050 1.000 60.03828 50 LYS C O 1
ATOM 4187 N N A ARG C 2 51 ? -7.88955 -27.25358 23.76148 0.564 52.37439 51 ARG C N 1
ATOM 4188 N N B ARG C 2 51 ? -7.87863 -27.23161 23.77544 0.436 52.56231 51 ARG C N 1
ATOM 4189 C CA A ARG C 2 51 ? -6.51186 -27.54002 23.36552 0.564 51.78008 51 ARG C CA 1
ATOM 4190 C CA B ARG C 2 51 ? -6.51153 -27.56312 23.39069 0.436 51.83740 51 ARG C CA 1
ATOM 4191 C C A ARG C 2 51 ? -5.52742 -26.58544 24.03101 0.564 50.42098 51 ARG C C 1
ATOM 4192 C C B ARG C 2 51 ? -5.50038 -26.56998 23.95677 0.436 50.28816 51 ARG C C 1
ATOM 4193 O O A ARG C 2 51 ? -4.42819 -26.99243 24.42585 0.564 49.45988 51 ARG C O 1
ATOM 4194 O O B ARG C 2 51 ? -4.35464 -26.94655 24.23122 0.436 48.99874 51 ARG C O 1
ATOM 4209 N N . TRP C 2 52 ? -5.89608 -25.31405 24.15486 1.000 43.87272 52 TRP C N 1
ATOM 4210 C CA . TRP C 2 52 ? -4.96019 -24.25781 24.55090 1.000 39.06093 52 TRP C CA 1
ATOM 4211 C C . TRP C 2 52 ? -5.39856 -23.55494 25.82541 1.000 41.20448 52 TRP C C 1
ATOM 4212 O O . TRP C 2 52 ? -6.26555 -22.66223 25.77680 1.000 41.38429 52 TRP C O 1
ATOM 4223 N N . PRO C 2 53 ? -4.79871 -23.87782 26.97668 1.000 41.03589 53 PRO C N 1
ATOM 4224 C CA . PRO C 2 53 ? -5.18629 -23.19403 28.22612 1.000 42.49909 53 PRO C CA 1
ATOM 4225 C C . PRO C 2 53 ? -5.06510 -21.67350 28.17758 1.000 38.31068 53 PRO C C 1
ATOM 4226 O O . PRO C 2 53 ? -5.84459 -20.98469 28.85060 1.000 44.21084 53 PRO C O 1
ATOM 4230 N N . LEU C 2 54 ? -4.11863 -21.11930 27.41111 1.000 36.74689 54 LEU C N 1
ATOM 4231 C CA . LEU C 2 54 ? -4.00186 -19.66021 27.32966 1.000 38.40946 54 LEU C CA 1
ATOM 4232 C C . LEU C 2 54 ? -5.26335 -19.03112 26.74969 1.000 35.21743 54 LEU C C 1
ATOM 4233 O O . LEU C 2 54 ? -5.73451 -17.99686 27.24135 1.000 35.98240 54 LEU C O 1
ATOM 4238 N N . LEU C 2 55 ? -5.82138 -19.63370 25.69550 1.000 35.19185 55 LEU C N 1
ATOM 4239 C CA . LEU C 2 55 ? -7.05819 -19.10801 25.12983 1.000 36.60487 55 LEU C CA 1
ATOM 4240 C C . LEU C 2 55 ? -8.22006 -19.26708 26.10108 1.000 38.92877 55 LEU C C 1
ATOM 4241 O O . LEU C 2 55 ? -9.06584 -18.37235 26.21655 1.000 39.06396 55 LEU C O 1
ATOM 4246 N N . ALA C 2 56 ? -8.28216 -20.40145 26.80544 1.000 45.37443 56 ALA C N 1
ATOM 4247 C CA . ALA C 2 56 ? -9.33527 -20.59423 27.79714 1.000 47.22358 56 ALA C CA 1
ATOM 4248 C C . ALA C 2 56 ? -9.25296 -19.54177 28.89475 1.000 45.49771 56 ALA C C 1
ATOM 4249 O O . ALA C 2 56 ? -10.28036 -19.02873 29.35346 1.000 46.65641 56 ALA C O 1
ATOM 4251 N N . GLU C 2 57 ? -8.03316 -19.19860 29.31054 1.000 45.28503 57 GLU C N 1
ATOM 4252 C CA . GLU C 2 57 ? -7.83086 -18.25514 30.40554 1.000 49.44981 57 GLU C CA 1
ATOM 4253 C C . GLU C 2 57 ? -8.49568 -16.90932 30.12512 1.000 45.76619 57 GLU C C 1
ATOM 4254 O O . GLU C 2 57 ? -9.19979 -16.35941 30.98048 1.000 45.46310 57 GLU C O 1
ATOM 4260 N N . PHE C 2 58 ? -8.26579 -16.34915 28.93789 1.000 40.78745 58 PHE C N 1
ATOM 4261 C CA . PHE C 2 58 ? -8.86956 -15.05698 28.62416 1.000 41.08228 58 PHE C CA 1
ATOM 4262 C C . PHE C 2 58 ? -10.37190 -15.16976 28.39617 1.000 46.08332 58 PHE C C 1
ATOM 4263 O O . PHE C 2 58 ? -11.11760 -14.24247 28.73714 1.000 44.35515 58 PHE C O 1
ATOM 4271 N N . ALA C 2 59 ? -10.83783 -16.28215 27.81820 1.000 46.35047 59 ALA C N 1
ATOM 4272 C CA . ALA C 2 59 ? -12.25838 -16.39618 27.50216 1.000 49.62573 59 ALA C CA 1
ATOM 4273 C C . ALA C 2 59 ? -13.10171 -16.69217 28.73401 1.000 61.05454 59 ALA C C 1
ATOM 4274 O O . ALA C 2 59 ? -14.27240 -16.30050 28.78157 1.000 61.39686 59 ALA C O 1
ATOM 4276 N N . GLN C 2 60 ? -12.53814 -17.38315 29.72923 1.000 72.75237 60 GLN C N 1
ATOM 4277 C CA . GLN C 2 60 ? -13.27048 -17.61133 30.97115 1.000 84.66869 60 GLN C CA 1
ATOM 4278 C C . GLN C 2 60 ? -13.55521 -16.29666 31.68353 1.000 89.97998 60 GLN C C 1
ATOM 4279 O O . GLN C 2 60 ? -14.65669 -16.08945 32.20573 1.000 92.63106 60 GLN C O 1
ATOM 4285 N N . GLN C 2 61 ? -12.57675 -15.39814 31.71209 1.000 92.95111 61 GLN C N 1
ATOM 4286 C CA . GLN C 2 61 ? -12.76288 -14.07421 32.28891 1.000 100.12880 61 GLN C CA 1
ATOM 4287 C C . GLN C 2 61 ? -13.76982 -13.27783 31.46643 1.000 103.17228 61 GLN C C 1
ATOM 4288 O O . GLN C 2 61 ? -14.17733 -12.18456 31.85479 1.000 105.99428 61 GLN C O 1
ATOM 4294 N N . GLY D 2 15 ? 31.56268 3.08334 18.34191 1.000 111.23776 15 GLY D N 1
ATOM 4295 C CA . GLY D 2 15 ? 30.17809 3.05796 18.77481 1.000 110.15893 15 GLY D CA 1
ATOM 4296 C C . GLY D 2 15 ? 29.91728 3.90053 20.00806 1.000 107.08222 15 GLY D C 1
ATOM 4297 O O . GLY D 2 15 ? 30.39556 5.02954 20.11076 1.000 111.62475 15 GLY D O 1
ATOM 4298 N N . TYR D 2 16 ? 29.15801 3.34547 20.95108 1.000 102.33202 16 TYR D N 1
ATOM 4299 C CA . TYR D 2 16 ? 28.76700 4.04762 22.16402 1.000 99.16697 16 TYR D CA 1
ATOM 4300 C C . TYR D 2 16 ? 29.14413 3.21360 23.38077 1.000 85.37308 16 TYR D C 1
ATOM 4301 O O . TYR D 2 16 ? 29.21866 1.98326 23.31300 1.000 84.80844 16 TYR D O 1
ATOM 4310 N N . ILE D 2 17 ? 29.38922 3.89226 24.49854 1.000 84.87773 17 ILE D N 1
ATOM 4311 C CA . ILE D 2 17 ? 29.74934 3.23190 25.74780 1.000 83.63561 17 ILE D CA 1
ATOM 4312 C C . ILE D 2 17 ? 28.82247 3.73803 26.84188 1.000 84.29848 17 ILE D C 1
ATOM 4313 O O . ILE D 2 17 ? 28.77212 4.94523 27.11020 1.000 84.73257 17 ILE D O 1
ATOM 4318 N N . PHE D 2 18 ? 28.10149 2.81952 27.47500 1.000 84.36359 18 PHE D N 1
ATOM 4319 C CA . PHE D 2 18 ? 27.17524 3.15686 28.54883 1.000 90.75379 18 PHE D CA 1
ATOM 4320 C C . PHE D 2 18 ? 27.88565 3.19273 29.89770 1.000 87.87805 18 PHE D C 1
ATOM 4321 O O . PHE D 2 18 ? 28.22651 2.14906 30.45480 1.000 84.38787 18 PHE D O 1
ATOM 4329 N N . ILE D 2 22 ? 25.82678 4.10340 38.19331 1.000 118.60250 22 ILE D N 1
ATOM 4330 C CA . ILE D 2 22 ? 26.12200 4.26647 39.61109 1.000 116.78416 22 ILE D CA 1
ATOM 4331 C C . ILE D 2 22 ? 27.07462 3.17361 40.09279 1.000 118.88108 22 ILE D C 1
ATOM 4332 O O . ILE D 2 22 ? 28.01841 3.44664 40.83678 1.000 119.26465 22 ILE D O 1
ATOM 4337 N N . VAL D 2 23 ? 26.82989 1.93854 39.65850 1.000 119.98494 23 VAL D N 1
ATOM 4338 C CA . VAL D 2 23 ? 27.65488 0.80603 40.05262 1.000 118.61226 23 VAL D CA 1
ATOM 4339 C C . VAL D 2 23 ? 28.75541 0.60758 39.01547 1.000 119.94266 23 VAL D C 1
ATOM 4340 O O . VAL D 2 23 ? 28.65318 1.04654 37.86673 1.000 122.95494 23 VAL D O 1
ATOM 4344 N N . ALA D 2 24 ? 29.82801 -0.06976 39.42866 1.000 117.59405 24 ALA D N 1
ATOM 4345 C CA . ALA D 2 24 ? 31.03453 -0.20872 38.61124 1.000 114.51247 24 ALA D CA 1
ATOM 4346 C C . ALA D 2 24 ? 30.80753 -1.23003 37.49446 1.000 112.22518 24 ALA D C 1
ATOM 4347 O O . ALA D 2 24 ? 31.34694 -2.33860 37.49223 1.000 110.71331 24 ALA D O 1
ATOM 4349 N N . LEU D 2 25 ? 29.99938 -0.82555 36.51507 1.000 111.84673 25 LEU D N 1
ATOM 4350 C CA . LEU D 2 25 ? 29.76486 -1.65215 35.33688 1.000 110.42381 25 LEU D CA 1
ATOM 4351 C C . LEU D 2 25 ? 29.47328 -0.76782 34.13412 1.000 108.92269 25 LEU D C 1
ATOM 4352 O O . LEU D 2 25 ? 28.59172 0.09556 34.18815 1.000 109.57473 25 LEU D O 1
ATOM 4357 N N . LYS D 2 26 ? 30.22261 -0.98953 33.05908 1.000 103.60063 26 LYS D N 1
ATOM 4358 C CA . LYS D 2 26 ? 30.01985 -0.33006 31.78092 1.000 96.21149 26 LYS D CA 1
ATOM 4359 C C . LYS D 2 26 ? 29.59142 -1.35953 30.74234 1.000 91.79693 26 LYS D C 1
ATOM 4360 O O . LYS D 2 26 ? 29.79169 -2.56580 30.90960 1.000 93.56057 26 LYS D O 1
ATOM 4366 N N . GLN D 2 27 ? 28.98946 -0.86743 29.66275 1.000 83.08367 27 GLN D N 1
ATOM 4367 C CA . GLN D 2 27 ? 28.54821 -1.71679 28.56267 1.000 83.85575 27 GLN D CA 1
ATOM 4368 C C . GLN D 2 27 ? 28.87763 -1.01736 27.25536 1.000 82.04274 27 GLN D C 1
ATOM 4369 O O . GLN D 2 27 ? 28.34657 0.06225 26.97820 1.000 83.18156 27 GLN D O 1
ATOM 4375 N N . ALA D 2 28 ? 29.75203 -1.62473 26.46082 1.000 81.25085 28 ALA D N 1
ATOM 4376 C CA . ALA D 2 28 ? 30.14545 -1.05777 25.18242 1.000 81.68164 28 ALA D CA 1
ATOM 4377 C C . ALA D 2 28 ? 29.18839 -1.51480 24.08937 1.000 83.00033 28 ALA D C 1
ATOM 4378 O O . ALA D 2 28 ? 28.69074 -2.64265 24.11392 1.000 83.03205 28 ALA D O 1
ATOM 4380 N N . PHE D 2 29 ? 28.93019 -0.62410 23.13642 1.000 84.09275 29 PHE D N 1
ATOM 4381 C CA . PHE D 2 29 ? 28.07392 -0.91010 21.99374 1.000 85.40164 29 PHE D CA 1
ATOM 4382 C C . PHE D 2 29 ? 28.83927 -0.59493 20.72037 1.000 85.33247 29 PHE D C 1
ATOM 4383 O O . PHE D 2 29 ? 29.45744 0.46833 20.61277 1.000 85.18626 29 PHE D O 1
ATOM 4391 N N . SER D 2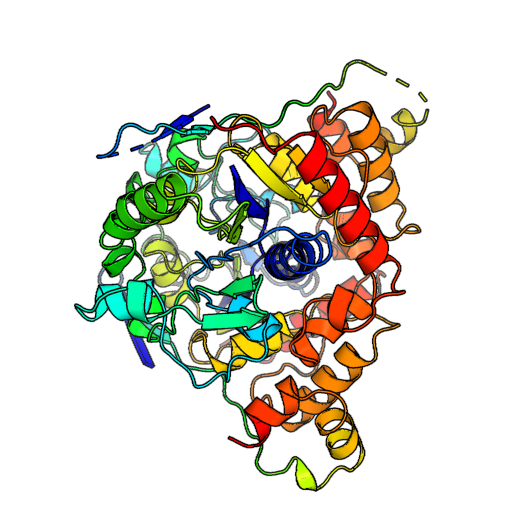 30 ? 28.79526 -1.51283 19.75879 1.000 64.84329 30 SER D N 1
ATOM 4392 C CA . SER D 2 30 ? 29.37120 -1.27313 18.44553 1.000 64.45492 30 SER D CA 1
ATOM 4393 C C . SER D 2 30 ? 28.50869 -1.95763 17.39677 1.000 63.39758 30 SER D C 1
ATOM 4394 O O . SER D 2 30 ? 27.69906 -2.83473 17.70657 1.000 63.26377 30 SER D O 1
ATOM 4397 N N . LEU D 2 31 ? 28.69277 -1.53679 16.14797 1.000 62.64848 31 LEU D N 1
ATOM 4398 C CA . LEU D 2 31 ? 28.05208 -2.21525 15.03441 1.000 61.75062 31 LEU D CA 1
ATOM 4399 C C . LEU D 2 31 ? 28.56940 -3.65038 14.93999 1.000 62.73348 31 LEU D C 1
ATOM 4400 O O . LEU D 2 31 ? 29.71575 -3.93063 15.30453 1.000 64.02573 31 LEU D O 1
ATOM 4405 N N . PRO D 2 32 ? 27.73762 -4.58091 14.47640 1.000 62.16480 32 PRO D N 1
ATOM 4406 C CA . PRO D 2 32 ? 28.18689 -5.97164 14.33933 1.000 63.05416 32 PRO D CA 1
ATOM 4407 C C . PRO D 2 32 ? 29.35943 -6.10012 13.37809 1.000 63.54560 32 PRO D C 1
ATOM 4408 O O . PRO D 2 32 ? 29.48389 -5.35149 12.40647 1.000 62.77612 32 PRO D O 1
ATOM 4412 N N . ASP D 2 33 ? 30.22398 -7.07331 13.66628 1.000 64.85668 33 ASP D N 1
ATOM 4413 C CA . ASP D 2 33 ? 31.40747 -7.34543 12.85435 1.000 65.81245 33 ASP D CA 1
ATOM 4414 C C . ASP D 2 33 ? 30.98577 -8.05446 11.57022 1.000 64.73640 33 ASP D C 1
ATOM 4415 O O . ASP D 2 33 ? 30.58653 -9.22309 11.59863 1.000 64.92602 33 ASP D O 1
ATOM 4420 N N . ILE D 2 34 ? 31.08252 -7.35436 10.44179 1.000 63.87670 34 ILE D N 1
ATOM 4421 C CA . ILE D 2 34 ? 30.68158 -7.88060 9.14189 1.000 66.61029 34 ILE D CA 1
ATOM 4422 C C . ILE D 2 34 ? 31.87278 -7.80230 8.19886 1.000 64.82098 34 ILE D C 1
ATOM 4423 O O . ILE D 2 34 ? 32.54053 -6.76464 8.11973 1.000 63.54435 34 ILE D O 1
ATOM 4428 N N . ASP D 2 35 ? 32.12403 -8.89064 7.47383 1.000 63.77360 35 ASP D N 1
ATOM 4429 C CA . ASP D 2 35 ? 33.27782 -9.01203 6.58741 1.000 66.06304 35 ASP D CA 1
ATOM 4430 C C . ASP D 2 35 ? 32.79462 -9.35141 5.18191 1.000 67.30570 35 ASP D C 1
ATOM 4431 O O . ASP D 2 35 ? 32.40642 -10.49329 4.91337 1.000 67.04731 35 ASP D O 1
ATOM 4436 N N . TYR D 2 36 ? 32.83240 -8.36934 4.28253 1.000 67.38685 36 TYR D N 1
ATOM 4437 C CA . TYR D 2 36 ? 32.48560 -8.57596 2.87660 1.000 68.47860 36 TYR D CA 1
ATOM 4438 C C . TYR D 2 36 ? 33.72143 -8.81150 2.01546 1.000 74.16878 36 TYR D C 1
ATOM 4439 O O . TYR D 2 36 ? 33.77372 -8.36838 0.86541 1.000 72.83025 36 TYR D O 1
ATOM 4448 N N . ALA D 2 37 ? 34.71843 -9.52408 2.54977 1.000 80.74963 37 ALA D N 1
ATOM 4449 C CA . ALA D 2 37 ? 36.00802 -9.67396 1.87858 1.000 85.83195 37 ALA D CA 1
ATOM 4450 C C . ALA D 2 37 ? 35.85148 -10.22265 0.46393 1.000 91.29273 37 ALA D C 1
ATOM 4451 O O . ALA D 2 37 ? 36.16458 -9.54282 -0.51949 1.000 91.66367 37 ALA D O 1
ATOM 4453 N N . ASP D 2 38 ? 35.37305 -11.45644 0.34402 1.000 95.89887 38 ASP D N 1
ATOM 4454 C CA . ASP D 2 38 ? 35.15603 -12.06402 -0.96472 1.000 98.05333 38 ASP D CA 1
ATOM 4455 C C . ASP D 2 38 ? 33.77188 -12.69283 -1.05567 1.000 96.24763 38 ASP D C 1
ATOM 4456 O O . ASP D 2 38 ? 32.77129 -11.99115 -1.20053 1.000 94.68140 38 ASP D O 1
ATOM 4461 N N . GLN D 2 44 ? 28.41899 -17.69062 -7.02499 1.000 84.73917 44 GLN D N 1
ATOM 4462 C CA . GLN D 2 44 ? 27.81395 -18.19823 -5.79976 1.000 86.40324 44 GLN D CA 1
ATOM 4463 C C . GLN D 2 44 ? 26.96870 -17.11196 -5.14639 1.000 87.35830 44 GLN D C 1
ATOM 4464 O O . GLN D 2 44 ? 25.77378 -16.99512 -5.41228 1.000 87.93765 44 GLN D O 1
ATOM 4470 N N . LEU D 2 45 ? 27.60088 -16.31572 -4.28430 1.000 63.14083 45 LEU D N 1
ATOM 4471 C CA . LEU D 2 45 ? 26.94228 -15.14633 -3.72031 1.000 60.71326 45 LEU D CA 1
ATOM 4472 C C . LEU D 2 45 ? 26.83965 -14.00297 -4.71936 1.000 61.84037 45 LEU D C 1
ATOM 4473 O O . LEU D 2 45 ? 26.03902 -13.08404 -4.51178 1.000 62.54142 45 LEU D O 1
ATOM 4478 N N . ALA D 2 46 ? 27.64086 -14.03086 -5.78730 1.000 60.59678 46 ALA D N 1
ATOM 4479 C CA . ALA D 2 46 ? 27.53363 -13.00035 -6.81202 1.000 59.90777 46 ALA D CA 1
ATOM 4480 C C . ALA D 2 46 ? 26.13526 -12.97814 -7.41615 1.000 55.91981 46 ALA D C 1
ATOM 4481 O O . ALA D 2 46 ? 25.60420 -11.90783 -7.73516 1.000 51.33548 46 ALA D O 1
ATOM 4483 N N . ALA D 2 47 ? 25.51285 -14.15022 -7.55585 1.000 54.99928 47 ALA D N 1
ATOM 4484 C CA . ALA D 2 47 ? 24.13792 -14.20355 -8.03988 1.000 59.81605 47 ALA D CA 1
ATOM 4485 C C . ALA D 2 47 ? 23.17293 -13.61216 -7.02218 1.000 56.88177 47 ALA D C 1
ATOM 4486 O O . ALA D 2 47 ? 22.19426 -12.95522 -7.39552 1.000 56.35197 47 ALA D O 1
ATOM 4488 N N . ALA D 2 48 ? 23.42987 -13.83355 -5.73166 1.000 54.51499 48 ALA D N 1
ATOM 4489 C CA . ALA D 2 48 ? 22.56076 -13.26747 -4.70741 1.000 51.87095 48 ALA D CA 1
ATOM 4490 C C . ALA D 2 48 ? 22.62691 -11.74602 -4.71557 1.000 50.88683 48 ALA D C 1
ATOM 4491 O O . ALA D 2 48 ? 21.60905 -11.07191 -4.52283 1.000 53.25713 48 ALA D O 1
ATOM 4493 N N . LEU D 2 49 ? 23.81685 -11.18654 -4.95093 1.000 49.08656 49 LEU D N 1
ATOM 4494 C CA . LEU D 2 49 ? 23.96646 -9.73432 -4.94694 1.000 49.39376 49 LEU D CA 1
ATOM 4495 C C . LEU D 2 49 ? 23.34649 -9.11391 -6.18945 1.000 48.68189 49 LEU D C 1
ATOM 4496 O O . LEU D 2 49 ? 22.77539 -8.02131 -6.12477 1.000 46.24115 49 LEU D O 1
ATOM 4501 N N . LYS D 2 50 ? 23.44281 -9.79511 -7.33113 1.000 50.71827 50 LYS D N 1
ATOM 4502 C CA . LYS D 2 50 ? 22.77143 -9.29406 -8.52407 1.000 51.80397 50 LYS D CA 1
ATOM 4503 C C . LYS D 2 50 ? 21.25799 -9.34866 -8.37243 1.000 48.42116 50 LYS D C 1
ATOM 4504 O O . LYS D 2 50 ? 20.55807 -8.47027 -8.88398 1.000 50.05482 50 LYS D O 1
ATOM 4510 N N . ARG D 2 51 ? 20.73794 -10.34957 -7.65525 1.000 46.17569 51 ARG D N 1
ATOM 4511 C CA . ARG D 2 51 ? 19.29142 -10.47051 -7.50386 1.000 47.96659 51 ARG D CA 1
ATOM 4512 C C . ARG D 2 51 ? 18.71778 -9.33540 -6.66477 1.000 47.63815 51 ARG D C 1
ATOM 4513 O O . ARG D 2 51 ? 17.65077 -8.80200 -6.98889 1.000 48.57283 51 ARG D O 1
ATOM 4521 N N . TRP D 2 52 ? 19.40028 -8.95214 -5.58995 1.000 42.80646 52 TRP D N 1
ATOM 4522 C CA . TRP D 2 52 ? 18.82034 -8.04949 -4.59172 1.000 41.88981 52 TRP D CA 1
ATOM 4523 C C . TRP D 2 52 ? 19.65114 -6.78282 -4.42666 1.000 41.18222 52 TRP D C 1
ATOM 4524 O O . TRP D 2 52 ? 20.73718 -6.82620 -3.81491 1.000 39.14499 52 TRP D O 1
ATOM 4535 N N . PRO D 2 53 ? 19.18055 -5.63880 -4.93340 1.000 39.41964 53 PRO D N 1
ATOM 4536 C CA . PRO D 2 53 ? 19.96732 -4.40269 -4.81394 1.000 35.75839 53 PRO D CA 1
ATOM 4537 C C . PRO D 2 53 ? 20.24521 -3.99961 -3.37658 1.000 37.17842 53 PRO D C 1
ATOM 4538 O O . PRO D 2 53 ? 21.28138 -3.37684 -3.11110 1.000 42.01517 53 PRO D O 1
ATOM 4542 N N . LEU D 2 54 ? 19.34581 -4.32452 -2.44311 1.000 34.36862 54 LEU D N 1
ATOM 4543 C CA . LEU D 2 54 ? 19.61007 -4.04510 -1.03349 1.000 37.71779 54 LEU D CA 1
ATOM 4544 C C . LEU D 2 54 ? 20.86615 -4.76354 -0.54688 1.000 40.00111 54 LEU D C 1
ATOM 4545 O O . LEU D 2 54 ? 21.69169 -4.17174 0.16001 1.000 38.13848 54 LEU D O 1
ATOM 4550 N N . LEU D 2 55 ? 21.03081 -6.04130 -0.90834 1.000 33.64260 55 LEU D N 1
ATOM 4551 C CA . LEU D 2 55 ? 22.22201 -6.76920 -0.47301 1.000 37.93730 55 LEU D CA 1
ATOM 4552 C C . LEU D 2 55 ? 23.47175 -6.25614 -1.17588 1.000 44.52476 55 LEU D C 1
ATOM 4553 O O . LEU D 2 55 ? 24.52384 -6.09660 -0.54301 1.000 45.08064 55 LEU D O 1
ATOM 4558 N N . ALA D 2 56 ? 23.38348 -6.00888 -2.48832 1.000 44.18810 56 ALA D N 1
ATOM 4559 C CA . ALA D 2 56 ? 24.51201 -5.42201 -3.20529 1.000 44.84447 56 ALA D CA 1
ATOM 4560 C C . ALA D 2 56 ? 24.92374 -4.08766 -2.59659 1.000 43.51701 56 ALA D C 1
ATOM 4561 O O . ALA D 2 56 ? 26.11170 -3.75498 -2.57400 1.000 46.43468 56 ALA D O 1
ATOM 4563 N N . GLU D 2 57 ? 23.95859 -3.33191 -2.07121 1.000 40.95612 57 GLU D N 1
ATOM 4564 C CA . GLU D 2 57 ? 24.23222 -2.01337 -1.51169 1.000 45.67619 57 GLU D CA 1
ATOM 4565 C C . GLU D 2 57 ? 25.19988 -2.08499 -0.33520 1.000 47.05881 57 GLU D C 1
ATOM 4566 O O . GLU D 2 57 ? 26.15479 -1.30128 -0.25018 1.000 46.42497 57 GLU D O 1
ATOM 4572 N N . PHE D 2 58 ? 24.95449 -3.00027 0.60097 1.000 42.91395 58 PHE D N 1
ATOM 4573 C CA . PHE D 2 58 ? 25.82769 -3.09507 1.76484 1.000 49.97068 58 PHE D CA 1
ATOM 4574 C C . PHE D 2 58 ? 27.15664 -3.76020 1.43166 1.000 55.30530 58 PHE D C 1
ATOM 4575 O O . PHE D 2 58 ? 28.16102 -3.49854 2.10343 1.000 57.87699 58 PHE D O 1
ATOM 4583 N N . ALA D 2 59 ? 27.18469 -4.61570 0.40806 1.000 54.96442 59 ALA D N 1
ATOM 4584 C CA . ALA D 2 59 ? 28.39819 -5.35601 0.08991 1.000 52.75727 59 ALA D CA 1
ATOM 4585 C C . ALA D 2 59 ? 29.43340 -4.50225 -0.63389 1.000 60.00774 59 ALA D C 1
ATOM 4586 O O . ALA D 2 59 ? 30.63315 -4.76654 -0.50852 1.000 64.46517 59 ALA D O 1
ATOM 4588 N N . GLN D 2 60 ? 29.01444 -3.49195 -1.39132 1.000 62.01902 60 GLN D N 1
ATOM 4589 C CA . GLN D 2 60 ? 29.99407 -2.61640 -2.03312 1.000 72.56829 60 GLN D CA 1
ATOM 4590 C C . GLN D 2 60 ? 30.59238 -1.66528 -1.00175 1.000 74.60350 60 GLN D C 1
ATOM 4591 O O . GLN D 2 60 ? 29.93398 -0.72262 -0.56074 1.000 77.23813 60 GLN D O 1
#

Nearest PDB structures (foldseek):
  6yb3-assembly1_D  TM=1.027E+00  e=1.479E-05  Escherichia coli
  6yb3-assembly1_C  TM=1.022E+00  e=7.537E-07  Escherichia coli
  9fp0-assembly1_R  TM=9.433E-01  e=1.273E-02  Escherichia coli
  6ybu-assembly1_D  TM=9.441E-01  e=2.591E-02  Escherichia coli
  4cr3-assembly1_S  TM=3.437E-01  e=4.978E+00  Saccharomyces cerevisiae

B-factor: mean 45.43, std 17.69, range [21.1, 124.91]

CATH classification: 3.40.50.300

Solvent-accessible surface area: 21728 Å² total; per-residue (Å²): 18,5,0,0,0,13,3,0,18,17,36,0,18,17,30,26,0,0,0,1,0,0,28,7,0,7,115,66,47,35,40,0,7,0,0,0,5,8,36,32,0,8,0,0,0,3,8,98,15,90,22,88,45,112,100,0,0,0,27,9,37,24,68,75,114,72,20,122,123,6,39,58,152,56,41,74,59,1,16,2,4,0,2,0,17,10,46,26,71,33,43,10,28,25,112,100,6,33,70,142,0,36,104,0,10,62,4,5,64,119,46,44,90,74,46,94,33,74,3,6,0,0,2,3,15,80,46,15,12,72,6,2,6,34,0,1,7,10,6,12,52,9,2,3,0,0,19,12,31,5,34,0,0,0,19,1,30,20,12,5,11,9,73,45,3,41,2,0,2,5,51,23,118,129,59,1,91,2,26,32,9,0,40,86,6,0,83,98,1,6,122,81,34,10,111,25,27,0,54,79,29,41,0,25,28,17,1,20,0,11,6,53,1,0,11,73,52,91,91,129,8,90,0,7,111,22,0,70,63,0,0,72,45,0,60,147,77,3,64,42,117,132,34,6,0,0,0,10,4,0,20,21,36,1,19,16,32,24,0,0,1,1,0,0,33,8,0,11,123,62,51,32,60,0,9,0,0,0,3,15,41,49,0,15,0,0,0,2,6,97,15,88,31,112,53,114,98,0,0,0,30,7,25,18,80,73,128,58,29,154,121,8,36,58,175,53,34,92,58,0,37,2,4,0,2,0,17,11,48,28,74,32,45,13,11,28,70,101,11,32,63,136,0,24,95,0,0,50,6,6,47,118,24,71,92,70,55,164,44,82,5,7,0,1,1,3,16,78,54,13,14,64,9,2,4,6,0,3,12,2,22,71,62,7,1,3,0,0,16,10,39,5,34,0,0,0,30,1,26,21,14,3,9,9,76,48,5,40,0,0,3,6,55,24,38,156,56,3,89,4,8,58,7,0,45,73,1,0,89,64,2,11,139,72,29,8,115,26,31,0,70,72,26,59,0,24,26,16,1,20,0,11,6,53,1,0,12,68,56,88,91,110,5,128,0,10,93,33,1,68,67,0,0,70,45,0,48,153,71,4,56,114,69,43,103,21,123,3,121,104,29,88,49,157,19,32,9,47,85,16,79,41,43,41,79,65,10,99,131,103,136,114,2,38,44,2,35,183,108,14,62,0,0,17,26,6,18,150,125,89,46,116,70,202,66,104,55,155,16,32,9,46,83,18,79,40,55,59,77,176,181,21,60,45,2,41,181,106,14,67,0,0,21,48,24,24,169